Protein AF-A0A955ZCW0-F1 (afdb_monomer_lite)

pLDDT: mean 89.1, std 9.8, range [37.09, 98.44]

Secondary structure (DSSP, 8-state):
--HHHHHHHH-EEEETTEEEETTT--EEEEE--EEEEES--HHHHHHHHHHTT--TT-HHHHHHHHHHHHHT-S-EEEEE--EEEESSSPBHHHHHHTT---B----TTTTTSSB-BSB-HHHHHHHHHTTT-BPPPHHHHHHHHTTTTT-SBTTGGGHHHHHHHHHH--S--S-GGGB-TT--B-TTS-EE-SSPP-SS-TT--SSS----SS-S----EE--GGGGPSPSSGGGGGGGBTT-EE-TTSGGG-BEE--EEE-TT-----PPPPPPPP--HHHHHHHHHHHHHHHHHHHHHHHHHHHHHHHHHHHHSTT-EEEEEEEEE-TTSEEEEE-SSSEEEEEPPTTPPP--TT-EEEEEE-S-SSS-EEEEEE-----

Foldseek 3Di:
DDVVVVCVVQVWDDDPQWTANPVQRFIWGKDAWAKDWWFADLVRLLVLCVQLVHAPVPVVLVVVSLQQRQQRDDTDMATEHMWIWTLEFRFQLLLVVLVADFDDPDDPVCHRQFFRWFGALVSLQSSQVSSPWGFFALVRQLCQQCVNVVAFFRQGPLNVVLLVCCLVPRHPDQDNSNHDPRSRHDQQQKEFHQEADDSHCDVPDRHRDHHDDDDDGHFKIAHHLNVCPPPPGSSSSVSRTSNGIDGHPPDPNTTTGMTMGDPVVRDDDYDTDDTDGDDRPCVSCVVVNVVSVVVVVVVVVVVVVVVVLLVVCQVPQAFDKFKWFFADADPVRWTWTDTPRAIEIEHDDPPDDHDDGGWIFIWRFHAGGRHGHIYTPDGPPDD

Radius of gyration: 29.59 Å; chains: 1; bounding box: 68×52×85 Å

Sequence (383 aa):
MNFDDIARRTGLVRNGLRFIHEGTQQQFVLAPAGAFVMGMSAAEVKQALREVRYDPDVPFWRDAHARWYAAAQPLHVVTIQPFLVGRSPLLGAAAERAGVDWSTHETAEHRGKTAAAAMSAEAAMVALAHYGWTLPSEAQWEYVARAGGSETWAGGAGFRDAIETQIFDPRFTESPTQSNGWGVWGLGLGEWITDAWHHDYHGAPDDGSTWREKPGPPTTYRGGGVLHAPWQSSDEAMSCHAARRGGPGAWRGMFVARPIVMLPWLEIEIARPDVPLSVPFDEAVAALESELRAERTRKQQANEATHARMARLRTELPGSIQEGIVRSVGRDGTYIVRLPEVNGILRLAAGAAPLEPGDEVTVRITGTGGVPEVELVSRPEGE

Structure (mmCIF, N/CA/C/O backbone):
data_AF-A0A955ZCW0-F1
#
_entry.id   AF-A0A955ZCW0-F1
#
loop_
_atom_site.group_PDB
_atom_site.id
_atom_site.type_symbol
_atom_site.label_atom_id
_atom_site.label_alt_id
_atom_site.label_comp_id
_atom_site.label_asym_id
_atom_site.label_entity_id
_atom_site.label_seq_id
_atom_site.pdbx_PDB_ins_code
_atom_site.Cartn_x
_atom_site.Cartn_y
_atom_site.Cartn_z
_atom_site.occupancy
_atom_site.B_iso_or_equiv
_atom_site.auth_seq_id
_atom_site.auth_comp_id
_atom_site.auth_asym_id
_atom_site.auth_atom_id
_atom_site.pdbx_PDB_model_num
ATOM 1 N N . MET A 1 1 ? -31.216 9.145 11.684 1.00 55.78 1 MET A N 1
ATOM 2 C CA . MET A 1 1 ? -30.171 9.272 12.724 1.00 55.78 1 MET A CA 1
ATOM 3 C C . MET A 1 1 ? -29.886 10.747 12.940 1.00 55.78 1 MET A C 1
ATOM 5 O O . MET A 1 1 ? -29.734 11.437 11.940 1.00 55.78 1 MET A O 1
ATOM 9 N N . ASN A 1 2 ? -29.846 11.236 14.182 1.00 66.50 2 ASN A N 1
ATOM 10 C CA . ASN A 1 2 ? -29.433 12.615 14.455 1.00 66.50 2 ASN A CA 1
ATOM 11 C C . ASN A 1 2 ? -28.003 12.624 15.025 1.00 66.50 2 ASN A C 1
ATOM 13 O O . ASN A 1 2 ? -27.665 11.816 15.886 1.00 66.50 2 ASN A O 1
ATOM 17 N N . PHE A 1 3 ? -27.162 13.517 14.514 1.00 66.62 3 PHE A N 1
ATOM 18 C CA . PHE A 1 3 ? -25.744 13.666 14.859 1.00 66.62 3 PHE A CA 1
ATOM 19 C C . PHE A 1 3 ? -25.508 13.926 16.346 1.00 66.62 3 PHE A C 1
ATOM 21 O O . PHE A 1 3 ? -24.472 13.530 16.881 1.00 66.62 3 PHE A O 1
ATOM 28 N N . ASP A 1 4 ? -26.501 14.513 17.009 1.00 70.81 4 ASP A N 1
ATOM 29 C CA . ASP A 1 4 ? -26.490 14.788 18.442 1.00 70.81 4 ASP A CA 1
ATOM 30 C C . ASP A 1 4 ? -26.280 13.520 19.287 1.00 70.81 4 ASP A C 1
ATOM 32 O O . ASP A 1 4 ? -25.681 13.594 20.360 1.00 70.81 4 ASP A O 1
ATOM 36 N N . ASP A 1 5 ? -26.711 12.347 18.807 1.00 72.88 5 ASP A N 1
ATOM 37 C CA . ASP A 1 5 ? -26.512 11.078 19.520 1.00 72.88 5 ASP A CA 1
ATOM 38 C C . ASP A 1 5 ? -25.070 10.568 19.424 1.00 72.88 5 ASP A C 1
ATOM 40 O O . ASP A 1 5 ? -24.534 10.067 20.414 1.00 72.88 5 ASP A O 1
ATOM 44 N N . ILE A 1 6 ? -24.416 10.724 18.265 1.00 76.06 6 ILE A N 1
ATOM 45 C CA . ILE A 1 6 ? -22.995 10.373 18.104 1.00 76.06 6 ILE A CA 1
ATOM 46 C C . ILE A 1 6 ? -22.154 11.301 18.978 1.00 76.06 6 ILE A C 1
ATOM 48 O O . ILE A 1 6 ? -21.328 10.823 19.756 1.00 76.06 6 ILE A O 1
ATOM 52 N N . ALA A 1 7 ? -22.402 12.611 18.904 1.00 77.06 7 ALA A N 1
ATOM 53 C CA . ALA A 1 7 ? -21.651 13.598 19.670 1.00 77.06 7 ALA A CA 1
ATOM 54 C C . ALA A 1 7 ? -21.761 13.357 21.179 1.00 77.06 7 ALA A C 1
ATOM 56 O O . ALA A 1 7 ? -20.747 13.284 21.872 1.00 77.06 7 ALA A O 1
ATOM 57 N N . ARG A 1 8 ? -22.978 13.123 21.684 1.00 76.06 8 ARG A N 1
ATOM 58 C CA . ARG A 1 8 ? -23.218 12.859 23.109 1.00 76.06 8 ARG A CA 1
ATOM 59 C C . ARG A 1 8 ? -22.523 11.596 23.617 1.00 76.06 8 ARG A C 1
ATOM 61 O O . ARG A 1 8 ? -22.092 11.568 24.764 1.00 76.06 8 ARG A O 1
ATOM 68 N N . ARG A 1 9 ? -22.447 10.544 22.796 1.00 76.88 9 ARG A N 1
ATOM 69 C CA . ARG A 1 9 ? -21.893 9.238 23.196 1.00 76.88 9 ARG A CA 1
ATOM 70 C C . ARG A 1 9 ? -20.378 9.138 23.049 1.00 76.88 9 ARG A C 1
ATOM 72 O O . ARG A 1 9 ? -19.776 8.306 23.713 1.00 76.88 9 ARG A O 1
ATOM 79 N N . THR A 1 10 ? -19.782 9.943 22.174 1.00 78.31 10 THR A N 1
ATOM 80 C CA . THR A 1 10 ? -18.365 9.806 21.787 1.00 78.31 10 THR A CA 1
ATOM 81 C C . THR A 1 10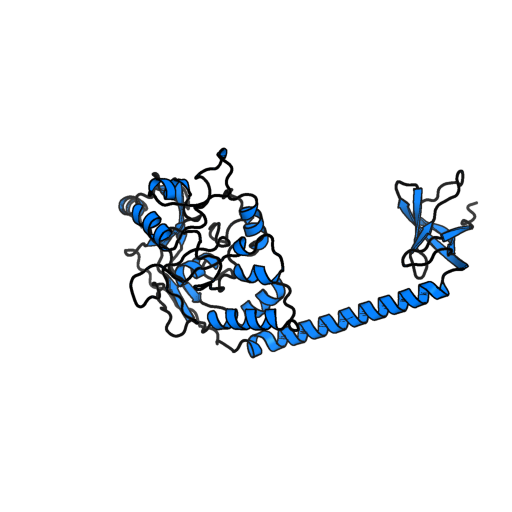 ? -17.514 11.030 22.118 1.00 78.31 10 THR A C 1
ATOM 83 O O . THR A 1 10 ? -16.292 10.950 22.046 1.00 78.31 10 THR A O 1
ATOM 86 N N . GLY A 1 11 ? -18.133 12.171 22.442 1.00 79.56 11 GLY A N 1
ATOM 87 C CA . GLY A 1 11 ? -17.427 13.448 22.584 1.00 79.56 11 GLY A CA 1
ATOM 88 C C . GLY A 1 11 ? -16.906 14.016 21.257 1.00 79.56 11 GLY A C 1
ATOM 89 O O . GLY A 1 11 ? -16.068 14.916 21.261 1.00 79.56 11 GLY A O 1
ATOM 90 N N . LEU A 1 12 ? -17.359 13.485 20.115 1.00 84.62 12 LEU A N 1
ATOM 91 C CA . LEU A 1 12 ? -16.955 13.940 18.786 1.00 84.62 12 LEU A CA 1
ATOM 92 C C . LEU A 1 12 ? -17.920 14.987 18.231 1.00 84.62 12 LEU A C 1
ATOM 94 O O . LEU A 1 12 ? -19.125 14.757 18.145 1.00 84.62 12 LEU A O 1
ATOM 98 N N . VAL A 1 13 ? -17.386 16.103 17.747 1.00 83.88 13 VAL A N 1
ATOM 99 C CA . VAL A 1 13 ? -18.179 17.161 17.113 1.00 83.88 13 VAL A CA 1
ATOM 100 C C . VAL A 1 13 ? -18.135 17.008 15.599 1.00 83.88 13 VAL A C 1
ATOM 102 O O . VAL A 1 13 ? -17.070 16.824 15.005 1.00 83.88 13 VAL A O 1
ATOM 105 N N . ARG A 1 14 ? -19.298 17.079 14.946 1.00 83.31 14 ARG A N 1
ATOM 106 C CA . ARG A 1 14 ? -19.375 17.013 13.484 1.00 83.31 14 ARG A CA 1
ATOM 107 C C . ARG A 1 14 ? -18.907 18.327 12.861 1.00 83.31 14 ARG A C 1
ATOM 109 O O . ARG A 1 14 ? -19.418 19.391 13.191 1.00 83.31 14 ARG A O 1
ATOM 116 N N . ASN A 1 15 ? -18.022 18.229 11.876 1.00 79.62 15 ASN A N 1
ATOM 117 C CA . ASN A 1 15 ? -17.616 19.325 11.008 1.00 79.62 15 ASN A CA 1
ATOM 118 C C . ASN A 1 15 ? -17.693 18.868 9.540 1.00 79.62 15 ASN A C 1
ATOM 120 O O . ASN A 1 15 ? -16.806 18.176 9.034 1.00 79.62 15 ASN A O 1
ATOM 124 N N . GLY A 1 16 ? -18.802 19.186 8.866 1.00 83.62 16 GLY A N 1
ATOM 125 C CA . GLY A 1 16 ? -19.083 18.706 7.510 1.00 83.62 16 GLY A CA 1
ATOM 126 C C . GLY A 1 16 ? -19.208 17.176 7.441 1.00 83.62 16 GLY A C 1
ATOM 127 O O . GLY A 1 16 ? -20.079 16.581 8.080 1.00 83.62 16 GLY A O 1
ATOM 128 N N . LEU A 1 17 ? -18.343 16.532 6.654 1.00 82.25 17 LEU A N 1
ATOM 129 C CA . LEU A 1 17 ? -18.263 15.065 6.531 1.00 82.25 17 LEU A CA 1
ATOM 130 C C . LEU A 1 17 ? -17.349 14.409 7.582 1.00 82.25 17 LEU A C 1
ATOM 132 O O . LEU A 1 17 ? -17.144 13.199 7.547 1.00 82.25 17 LEU A O 1
ATOM 136 N N . ARG A 1 18 ? -16.785 15.199 8.500 1.00 88.12 18 ARG A N 1
ATOM 137 C CA . ARG A 1 18 ? -15.789 14.753 9.479 1.00 88.12 18 ARG A CA 1
ATOM 138 C C . ARG A 1 18 ? -16.346 14.828 10.896 1.00 88.12 18 ARG A C 1
ATOM 140 O O . ARG A 1 18 ? -17.261 15.602 11.179 1.00 88.12 18 ARG A O 1
ATOM 147 N N . PHE A 1 19 ? -15.736 14.062 11.789 1.00 91.69 19 PHE A N 1
ATOM 148 C CA . PHE A 1 19 ? -15.945 14.116 13.232 1.00 91.69 19 PHE A CA 1
ATOM 149 C C . PHE A 1 19 ? -14.620 14.485 13.901 1.00 91.69 19 PHE A C 1
ATOM 151 O O . PHE A 1 19 ? -13.583 13.938 13.537 1.00 91.69 19 PHE A O 1
ATOM 158 N N . ILE A 1 20 ? -14.625 15.430 14.836 1.00 92.81 20 ILE A N 1
ATOM 159 C CA . ILE A 1 20 ? -13.411 15.959 15.467 1.00 92.81 20 ILE A CA 1
ATOM 160 C C . ILE A 1 20 ? -13.509 15.754 16.973 1.00 92.81 20 ILE A C 1
ATOM 162 O O . ILE A 1 20 ? -14.494 16.154 17.592 1.00 92.81 20 ILE A O 1
ATOM 166 N N . HIS A 1 21 ? -12.483 15.148 17.566 1.00 92.00 21 HIS A N 1
ATOM 167 C CA . HIS A 1 21 ? -12.366 15.051 19.016 1.00 92.00 21 HIS A CA 1
ATOM 168 C C . HIS A 1 21 ? -11.739 16.326 19.583 1.00 92.00 21 HIS A C 1
ATOM 170 O O . HIS A 1 21 ? -10.537 16.543 19.416 1.00 92.00 21 HIS A O 1
ATOM 176 N N . GLU A 1 22 ? -12.523 17.154 20.274 1.00 88.12 22 GLU A N 1
ATOM 177 C CA . GLU A 1 22 ? -12.105 18.495 20.716 1.00 88.12 22 GLU A CA 1
ATOM 178 C C . GLU A 1 22 ? -10.822 18.483 21.561 1.00 88.12 22 GLU A C 1
ATOM 180 O O . GLU A 1 22 ? -9.919 19.287 21.329 1.00 88.12 22 GLU A O 1
ATOM 185 N N . GLY A 1 23 ? -10.682 17.516 22.474 1.00 87.50 23 GLY A N 1
ATOM 186 C CA . GLY A 1 23 ? -9.522 17.433 23.369 1.00 87.50 23 GLY A CA 1
ATOM 187 C C . GLY A 1 23 ? -8.206 17.062 22.677 1.00 87.50 23 GLY A C 1
ATOM 188 O O . GLY A 1 23 ? -7.130 17.326 23.211 1.00 87.50 23 GLY A O 1
ATOM 189 N N . THR A 1 24 ? -8.264 16.453 21.489 1.00 89.38 24 THR A N 1
ATOM 190 C CA . THR A 1 24 ? -7.058 15.967 20.786 1.00 89.38 24 THR A CA 1
ATOM 191 C C . THR A 1 24 ? -6.867 16.522 19.386 1.00 89.38 24 THR A C 1
ATOM 193 O O . THR A 1 24 ? -5.785 16.368 18.832 1.00 89.38 24 THR A O 1
ATOM 196 N N . GLN A 1 25 ? -7.912 17.119 18.813 1.00 90.38 25 GLN A N 1
ATOM 197 C CA . GLN A 1 25 ? -8.021 17.483 17.401 1.00 90.38 25 GLN A CA 1
ATOM 198 C C . GLN A 1 25 ? -7.924 16.295 16.423 1.00 90.38 25 GLN A C 1
ATOM 200 O O . GLN A 1 25 ? -7.877 16.499 15.210 1.00 90.38 25 GLN A O 1
ATOM 205 N N . GLN A 1 26 ? -7.955 15.051 16.921 1.00 92.38 26 GLN A N 1
ATOM 206 C CA . GLN A 1 26 ? -8.042 13.853 16.092 1.00 92.38 26 GLN A CA 1
ATOM 207 C C . GLN A 1 26 ? -9.317 13.904 15.246 1.00 92.38 26 GLN A C 1
ATOM 209 O O . GLN A 1 26 ? -10.422 14.079 15.768 1.00 92.38 26 GLN A O 1
ATOM 214 N N . GLN A 1 27 ? -9.152 13.747 13.934 1.00 93.56 27 GLN A N 1
ATOM 215 C CA . GLN A 1 27 ? -10.258 13.705 12.982 1.00 93.56 27 GLN A CA 1
ATOM 216 C C . GLN A 1 27 ? -10.629 12.259 12.672 1.00 93.56 27 GLN A C 1
ATOM 218 O O . GLN A 1 27 ? -9.753 11.399 12.563 1.00 93.56 27 GLN A O 1
ATOM 223 N N . PHE A 1 28 ? -11.918 12.030 12.460 1.00 95.25 28 PHE A N 1
ATOM 224 C CA . PHE A 1 28 ? -12.509 10.760 12.076 1.00 95.25 28 PHE A CA 1
ATOM 2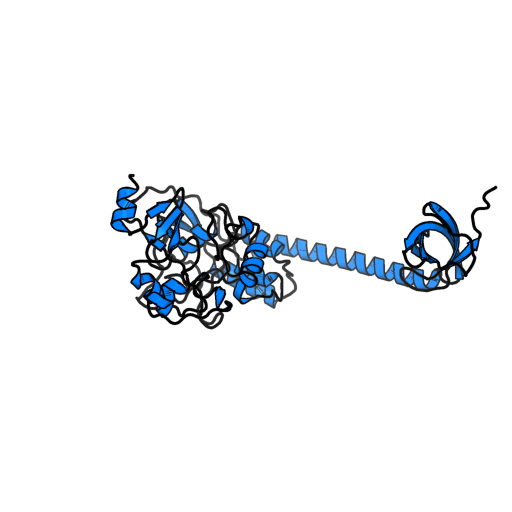25 C C . PHE A 1 28 ? -13.436 10.946 10.875 1.00 95.25 28 PHE A C 1
ATOM 227 O O . PHE A 1 28 ? -14.043 12.007 10.688 1.00 95.25 28 PHE A O 1
ATOM 234 N N . VAL A 1 29 ? -13.569 9.888 10.085 1.00 94.50 29 VAL A N 1
ATOM 235 C CA . VAL A 1 29 ? -14.550 9.756 9.006 1.00 94.50 29 VAL A CA 1
ATOM 236 C C . VAL A 1 29 ? -15.419 8.527 9.265 1.00 94.50 29 VAL A C 1
ATOM 238 O O . VAL A 1 29 ? -15.019 7.619 9.993 1.00 94.50 29 VAL A O 1
ATOM 241 N N . LEU A 1 30 ? -16.626 8.509 8.704 1.00 93.75 30 LEU A N 1
ATOM 242 C CA . LEU A 1 30 ? -17.510 7.350 8.793 1.00 93.75 30 LEU A CA 1
ATOM 243 C C . LEU A 1 30 ? -17.043 6.274 7.807 1.00 93.75 30 LEU A C 1
ATOM 245 O O . LEU A 1 30 ? -17.055 6.514 6.602 1.00 93.75 30 LEU A O 1
ATOM 249 N N . ALA A 1 31 ? -16.695 5.093 8.314 1.00 95.69 31 ALA A N 1
ATOM 250 C CA . ALA A 1 31 ? -16.640 3.875 7.519 1.00 95.69 31 ALA A CA 1
ATOM 251 C C . ALA A 1 31 ? -18.070 3.298 7.453 1.00 95.69 31 ALA A C 1
ATOM 253 O O . ALA A 1 31 ? -18.627 2.936 8.497 1.00 95.69 31 ALA A O 1
ATOM 254 N N . PRO A 1 32 ? -18.715 3.280 6.273 1.00 94.25 32 PRO A N 1
ATOM 255 C CA . PRO A 1 32 ? -20.092 2.818 6.143 1.00 94.25 32 PRO A CA 1
ATOM 256 C C . PRO A 1 32 ? -20.192 1.305 6.337 1.00 94.25 32 PRO A C 1
ATOM 258 O O . PRO A 1 32 ? -19.232 0.576 6.089 1.00 94.25 32 PRO A O 1
ATOM 261 N N . ALA A 1 33 ? -21.378 0.832 6.717 1.00 95.31 33 ALA A N 1
ATOM 262 C CA . ALA A 1 33 ? -21.661 -0.596 6.736 1.00 95.31 33 ALA A CA 1
ATOM 263 C C . ALA A 1 33 ? -21.534 -1.195 5.329 1.00 95.31 33 ALA A C 1
ATOM 265 O O . ALA A 1 33 ? -21.935 -0.558 4.352 1.00 95.31 33 ALA A O 1
ATOM 266 N N . GLY A 1 34 ? -21.012 -2.411 5.223 1.00 96.25 34 GLY A N 1
ATOM 267 C CA . GLY A 1 34 ? -20.856 -3.079 3.935 1.00 96.25 34 GLY A CA 1
ATOM 268 C C . GLY A 1 34 ? -20.227 -4.456 4.057 1.00 96.25 34 GLY A C 1
ATOM 269 O O . GLY A 1 34 ? -19.834 -4.878 5.141 1.00 96.25 34 GLY A O 1
ATOM 270 N N . ALA A 1 35 ? -20.148 -5.167 2.938 1.00 96.75 35 ALA A N 1
ATOM 271 C CA . ALA A 1 35 ? -19.436 -6.431 2.844 1.00 96.75 35 ALA A CA 1
ATOM 272 C C . ALA A 1 35 ? -18.401 -6.366 1.729 1.00 96.75 35 ALA A C 1
ATOM 274 O O . ALA A 1 35 ? -18.630 -5.739 0.695 1.00 96.75 35 ALA A O 1
ATOM 275 N N . PHE A 1 36 ? -17.277 -7.038 1.936 1.00 96.88 36 PHE A N 1
ATOM 276 C CA . PHE A 1 36 ? -16.213 -7.132 0.945 1.00 96.88 36 PHE A CA 1
ATOM 277 C C . PHE A 1 36 ? -15.568 -8.516 0.988 1.00 96.88 36 PHE A C 1
ATOM 279 O O . PHE A 1 36 ? -15.695 -9.244 1.974 1.00 96.88 36 PHE A O 1
ATOM 286 N N . VAL A 1 37 ? -14.886 -8.877 -0.097 1.00 97.06 37 VAL A N 1
ATOM 287 C CA . VAL A 1 37 ? -14.062 -10.086 -0.144 1.00 97.06 37 VAL A CA 1
ATOM 288 C C . VAL A 1 37 ? -12.694 -9.743 0.440 1.00 97.06 37 VAL A C 1
ATOM 290 O O . VAL A 1 37 ? -11.959 -8.943 -0.139 1.00 97.06 37 VAL A O 1
ATOM 293 N N . MET A 1 38 ? -12.376 -10.333 1.586 1.00 97.62 38 MET A N 1
ATOM 294 C CA . MET A 1 38 ? -11.100 -10.175 2.272 1.00 97.62 38 MET A CA 1
ATOM 295 C C . MET A 1 38 ? -10.077 -11.185 1.751 1.00 97.62 38 MET A C 1
ATOM 297 O O . MET A 1 38 ? -10.412 -12.342 1.481 1.00 97.62 38 MET A O 1
ATOM 301 N N . GLY A 1 39 ? -8.827 -10.738 1.620 1.00 97.12 39 GLY A N 1
ATOM 302 C CA . GLY A 1 39 ? -7.722 -11.527 1.077 1.00 97.12 39 GLY A CA 1
ATOM 303 C C . GLY A 1 39 ? -7.284 -11.061 -0.309 1.00 97.12 39 GLY A C 1
ATOM 304 O O . GLY A 1 39 ? -7.589 -9.943 -0.721 1.00 97.12 39 GLY A O 1
ATOM 305 N N . MET A 1 40 ? -6.508 -11.890 -1.014 1.00 96.88 40 MET A N 1
ATOM 306 C CA . MET A 1 40 ? -5.914 -11.525 -2.309 1.00 96.88 40 MET A CA 1
ATOM 307 C C . MET A 1 40 ? -6.361 -12.469 -3.423 1.00 96.88 40 MET A C 1
ATOM 309 O O . MET A 1 40 ? -6.066 -13.660 -3.393 1.00 96.88 40 MET A O 1
ATOM 313 N N . SER A 1 41 ? -7.060 -11.952 -4.429 1.00 95.88 41 SER A N 1
ATOM 314 C CA . SER A 1 41 ? -7.516 -12.782 -5.550 1.00 95.88 41 SER A CA 1
ATOM 315 C C . SER A 1 41 ? -6.417 -13.053 -6.581 1.00 95.88 41 SER A C 1
ATOM 317 O O . SER A 1 41 ? -5.424 -12.327 -6.676 1.00 95.88 41 SER A O 1
ATOM 319 N N . ALA A 1 42 ? -6.625 -14.062 -7.436 1.00 96.38 42 ALA A N 1
ATOM 320 C CA . ALA A 1 42 ? -5.730 -14.340 -8.562 1.00 96.38 42 ALA A CA 1
ATOM 321 C C . ALA A 1 42 ? -5.615 -13.150 -9.537 1.00 96.38 42 ALA A C 1
ATOM 323 O O . ALA A 1 42 ? -4.567 -12.925 -10.144 1.00 96.38 42 ALA A O 1
ATOM 324 N N . ALA A 1 43 ? -6.688 -12.370 -9.705 1.00 95.12 43 ALA A N 1
ATOM 325 C CA . ALA A 1 43 ? -6.658 -11.161 -10.523 1.00 95.12 43 ALA A CA 1
ATOM 326 C C . ALA A 1 43 ? -5.795 -10.069 -9.872 1.00 95.12 43 ALA A C 1
ATOM 328 O O . ALA A 1 43 ? -4.928 -9.498 -10.537 1.00 95.12 43 ALA A O 1
ATOM 329 N N . GLU A 1 44 ? -5.983 -9.841 -8.571 1.00 95.62 44 GLU A N 1
ATOM 330 C CA . GLU A 1 44 ? -5.236 -8.840 -7.806 1.00 95.62 44 GLU A CA 1
ATOM 331 C C . GLU A 1 44 ? -3.749 -9.172 -7.714 1.00 95.62 44 GLU A C 1
ATOM 333 O O . GLU A 1 44 ? -2.927 -8.293 -7.953 1.00 95.62 44 GLU A O 1
ATOM 338 N N . VAL A 1 45 ? -3.366 -10.428 -7.447 1.00 96.88 45 VAL A N 1
ATOM 339 C CA . VAL A 1 45 ? -1.940 -10.791 -7.373 1.00 96.88 45 VAL A CA 1
ATOM 340 C C . VAL A 1 45 ? -1.238 -10.575 -8.710 1.00 96.88 45 VAL A C 1
ATOM 342 O O . VAL A 1 45 ? -0.144 -10.021 -8.740 1.00 96.88 45 VAL A O 1
ATOM 345 N N . LYS A 1 46 ? -1.886 -10.891 -9.839 1.00 96.69 46 LYS A N 1
ATOM 346 C CA . LYS A 1 46 ? -1.324 -10.598 -11.165 1.00 96.69 46 LYS A CA 1
ATOM 347 C C . LYS A 1 46 ? -1.150 -9.098 -11.399 1.00 96.69 46 LYS A C 1
ATOM 349 O O . LYS A 1 46 ? -0.126 -8.684 -11.942 1.00 96.69 46 LYS A O 1
ATOM 354 N N . GLN A 1 47 ? -2.135 -8.287 -11.014 1.00 95.56 47 GLN A N 1
ATOM 355 C CA . GLN A 1 47 ? -2.039 -6.831 -11.118 1.00 95.56 47 GLN A CA 1
ATOM 356 C C . GLN A 1 47 ? -0.901 -6.297 -10.242 1.00 95.56 47 GLN A C 1
ATOM 358 O O . GLN A 1 47 ? -0.076 -5.516 -10.715 1.00 95.56 47 GLN A O 1
ATOM 363 N N . ALA A 1 48 ? -0.824 -6.759 -8.995 1.00 95.38 48 ALA A N 1
ATOM 364 C CA . ALA A 1 48 ? 0.168 -6.310 -8.038 1.00 95.38 48 ALA A CA 1
ATOM 365 C C . ALA A 1 48 ? 1.592 -6.683 -8.466 1.00 95.38 48 ALA A C 1
ATOM 367 O O . ALA A 1 48 ? 2.479 -5.838 -8.411 1.00 95.38 48 ALA A O 1
ATOM 368 N N . LEU A 1 49 ? 1.809 -7.901 -8.975 1.00 96.06 49 LEU A N 1
ATOM 369 C CA . LEU A 1 49 ? 3.113 -8.338 -9.488 1.00 96.06 49 LEU A CA 1
ATOM 370 C C . LEU A 1 49 ? 3.591 -7.496 -10.682 1.00 96.06 49 LEU A C 1
ATOM 372 O O . LEU A 1 49 ? 4.775 -7.164 -10.761 1.00 96.06 49 LEU A O 1
ATOM 376 N N . ARG A 1 50 ? 2.685 -7.084 -11.580 1.00 94.62 50 ARG A N 1
ATOM 377 C CA . ARG A 1 50 ? 3.033 -6.141 -12.658 1.00 94.62 50 ARG A CA 1
ATOM 378 C C . ARG A 1 50 ? 3.425 -4.771 -12.107 1.00 94.62 50 ARG A C 1
ATOM 380 O O . ARG A 1 50 ? 4.456 -4.233 -12.505 1.00 94.62 50 ARG A O 1
ATOM 387 N N . GLU A 1 51 ? 2.639 -4.238 -11.173 1.00 92.81 51 GLU A N 1
ATOM 388 C CA . GLU A 1 51 ? 2.877 -2.926 -10.553 1.00 92.81 51 GLU A CA 1
ATOM 389 C C . GLU A 1 51 ? 4.233 -2.853 -9.831 1.00 92.81 51 GLU A C 1
ATOM 391 O O . GLU A 1 51 ? 4.910 -1.823 -9.836 1.00 92.81 51 GLU A O 1
ATOM 396 N N . VAL A 1 52 ? 4.677 -3.966 -9.246 1.00 91.81 52 VAL A N 1
ATOM 397 C CA . VAL A 1 52 ? 5.967 -4.044 -8.551 1.00 91.81 52 VAL A CA 1
ATOM 398 C C . VAL A 1 52 ? 7.125 -4.529 -9.423 1.00 91.81 52 VAL A C 1
ATOM 400 O O . VAL A 1 52 ? 8.216 -4.760 -8.906 1.00 91.81 52 VAL A O 1
ATOM 403 N N . ARG A 1 53 ? 6.928 -4.645 -10.745 1.00 91.75 53 ARG A N 1
ATOM 404 C CA . ARG A 1 53 ? 7.946 -5.099 -11.716 1.00 91.75 53 ARG A CA 1
ATOM 405 C C . ARG A 1 53 ? 8.605 -6.421 -11.310 1.00 91.75 53 ARG A C 1
ATOM 407 O O . ARG A 1 53 ? 9.823 -6.565 -11.371 1.00 91.75 53 ARG A O 1
ATOM 414 N N . TYR A 1 54 ? 7.777 -7.363 -10.879 1.00 93.75 54 TYR A N 1
ATOM 415 C CA . TYR A 1 54 ? 8.182 -8.705 -10.487 1.00 93.75 54 TYR A CA 1
ATOM 416 C C . TYR A 1 54 ? 9.017 -9.416 -11.571 1.00 93.75 54 TYR A C 1
ATOM 418 O O . TYR A 1 54 ? 8.644 -9.408 -12.746 1.00 93.75 54 TYR A O 1
ATOM 426 N N . ASP A 1 55 ? 10.111 -10.070 -11.162 1.00 91.69 55 ASP A N 1
ATOM 427 C CA . ASP A 1 55 ? 10.894 -10.991 -11.999 1.00 91.69 55 ASP A CA 1
ATOM 428 C C . ASP A 1 55 ? 10.673 -12.443 -11.522 1.00 91.69 55 ASP A C 1
ATOM 430 O O . ASP A 1 55 ? 11.106 -12.794 -10.417 1.00 91.69 55 ASP A O 1
ATOM 434 N N . PRO A 1 56 ? 10.022 -13.303 -12.331 1.00 91.88 56 PRO A N 1
ATOM 435 C CA . PRO A 1 56 ? 9.734 -14.683 -11.955 1.00 91.88 56 PRO A CA 1
ATOM 436 C C . PRO A 1 56 ? 10.955 -15.604 -11.927 1.00 91.88 56 PRO A C 1
ATOM 438 O O . PRO A 1 56 ? 10.850 -16.728 -11.433 1.00 91.88 56 PRO A O 1
ATOM 441 N N . ASP A 1 57 ? 12.101 -15.154 -12.435 1.00 92.19 57 ASP A N 1
ATOM 442 C CA . ASP A 1 57 ? 13.341 -15.929 -12.435 1.00 92.19 57 ASP A CA 1
ATOM 443 C C . ASP A 1 57 ? 14.234 -15.600 -11.225 1.00 92.19 57 ASP A C 1
ATOM 445 O O . ASP A 1 57 ? 15.328 -16.150 -11.105 1.00 92.19 57 ASP A O 1
ATOM 449 N N . VAL A 1 58 ? 13.779 -14.728 -10.313 1.00 92.06 58 VAL A N 1
ATOM 450 C CA . VAL A 1 58 ? 14.432 -14.445 -9.024 1.00 92.06 58 VAL A CA 1
ATOM 451 C C . VAL A 1 58 ? 13.738 -15.268 -7.926 1.00 92.06 58 VAL A C 1
ATOM 453 O O . VAL A 1 58 ? 12.682 -14.856 -7.433 1.00 92.06 58 VAL A O 1
ATOM 456 N N . PRO A 1 59 ? 14.304 -16.419 -7.490 1.00 92.25 59 PRO A N 1
ATOM 457 C CA . PRO A 1 59 ? 13.605 -17.352 -6.598 1.00 92.25 59 PRO A CA 1
ATOM 458 C C . PRO A 1 59 ? 13.196 -16.718 -5.269 1.00 92.25 59 PRO A C 1
ATOM 460 O O . PRO A 1 59 ? 12.086 -16.924 -4.793 1.00 92.25 59 PRO A O 1
ATOM 463 N N . PHE A 1 60 ? 14.061 -15.865 -4.713 1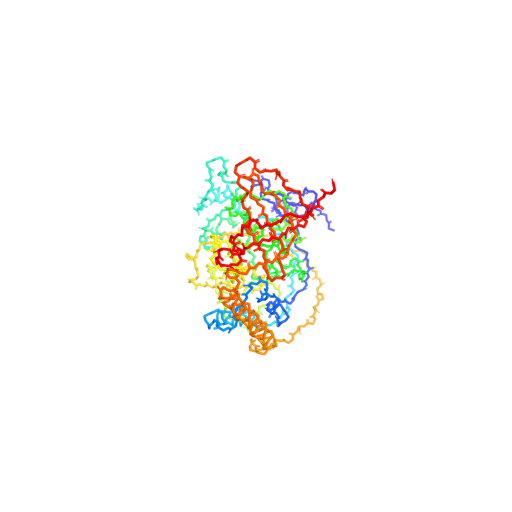.00 90.31 60 PHE A N 1
ATOM 464 C CA . PHE A 1 60 ? 13.792 -15.154 -3.466 1.00 90.31 60 PHE A CA 1
ATOM 465 C C . PHE A 1 60 ? 12.494 -14.328 -3.519 1.00 90.31 60 PHE A C 1
ATOM 467 O O . PHE A 1 60 ? 11.679 -14.408 -2.597 1.00 90.31 60 PHE A O 1
ATOM 474 N N . TRP A 1 61 ? 12.279 -13.570 -4.600 1.00 89.19 61 TRP A N 1
ATOM 475 C CA . TRP A 1 61 ? 11.071 -12.762 -4.784 1.00 89.19 61 TRP A CA 1
ATOM 476 C C . TRP A 1 61 ? 9.849 -13.632 -5.021 1.00 89.19 61 TRP A C 1
ATOM 478 O O . TRP A 1 61 ? 8.805 -13.417 -4.407 1.00 89.19 61 TRP A O 1
ATOM 488 N N . ARG A 1 62 ? 9.984 -14.651 -5.872 1.00 94.19 62 ARG A N 1
ATOM 489 C CA . ARG A 1 62 ? 8.898 -15.588 -6.151 1.00 94.19 62 ARG A CA 1
ATOM 490 C C . ARG A 1 62 ? 8.402 -16.274 -4.874 1.00 94.19 62 ARG A C 1
ATOM 492 O O . ARG A 1 62 ? 7.202 -16.257 -4.608 1.00 94.19 62 ARG A O 1
ATOM 499 N N . ASP A 1 63 ? 9.314 -16.787 -4.053 1.00 94.56 63 ASP A N 1
ATOM 500 C CA . ASP A 1 63 ? 8.976 -17.443 -2.789 1.00 94.56 63 ASP A CA 1
ATOM 501 C C . ASP A 1 63 ? 8.349 -16.465 -1.783 1.00 94.56 63 ASP A C 1
ATOM 503 O O . ASP A 1 63 ? 7.439 -16.833 -1.037 1.00 94.56 63 ASP A O 1
ATOM 507 N N . ALA A 1 64 ? 8.816 -15.212 -1.744 1.00 92.00 64 ALA A N 1
ATOM 508 C CA . ALA A 1 64 ? 8.230 -14.177 -0.894 1.00 92.00 64 ALA A CA 1
ATOM 509 C C . ALA A 1 64 ? 6.779 -13.866 -1.291 1.00 92.00 64 ALA A C 1
ATOM 511 O O . ALA A 1 64 ? 5.895 -13.911 -0.433 1.00 92.00 64 ALA A O 1
ATOM 512 N N . HIS A 1 65 ? 6.517 -13.637 -2.580 1.00 95.19 65 HIS A N 1
ATOM 513 C CA . HIS A 1 65 ? 5.169 -13.380 -3.085 1.00 95.19 65 HIS A CA 1
ATOM 514 C C . HIS A 1 65 ? 4.233 -14.576 -2.897 1.00 95.19 65 HIS A C 1
ATOM 516 O O . HIS A 1 65 ? 3.085 -14.376 -2.504 1.00 95.19 65 HIS A O 1
ATOM 522 N N . ALA A 1 66 ? 4.722 -15.806 -3.088 1.00 96.62 66 ALA A N 1
ATOM 523 C CA . ALA A 1 66 ? 3.947 -17.016 -2.828 1.00 96.62 66 ALA A CA 1
ATOM 524 C C . ALA A 1 66 ? 3.499 -17.103 -1.360 1.00 96.62 66 ALA A C 1
ATOM 526 O O . ALA A 1 66 ? 2.323 -17.345 -1.087 1.00 96.62 66 ALA A O 1
ATOM 527 N N . ARG A 1 67 ? 4.411 -16.841 -0.408 1.00 94.88 67 ARG A N 1
ATOM 528 C CA . ARG A 1 67 ? 4.084 -16.815 1.029 1.00 94.88 67 ARG A CA 1
ATOM 529 C C . ARG A 1 67 ? 3.083 -15.716 1.375 1.00 94.88 67 ARG A C 1
ATOM 531 O O . ARG A 1 67 ? 2.160 -15.965 2.142 1.00 94.88 67 ARG A O 1
ATOM 538 N N . TRP A 1 68 ? 3.255 -14.512 0.830 1.00 94.31 68 TRP A N 1
ATOM 539 C CA . TRP A 1 68 ? 2.332 -13.402 1.089 1.00 94.31 68 TRP A CA 1
ATOM 540 C C . TRP A 1 68 ? 0.943 -13.662 0.517 1.00 94.31 68 TRP A C 1
ATOM 542 O O . TRP A 1 68 ? -0.046 -13.408 1.198 1.00 94.31 68 TRP A O 1
ATOM 552 N N . TYR A 1 69 ? 0.872 -14.204 -0.699 1.00 97.19 69 TYR A N 1
ATOM 553 C CA . TYR A 1 69 ? -0.387 -14.592 -1.318 1.00 97.19 69 TYR A CA 1
ATOM 554 C C . TYR A 1 69 ? -1.092 -15.679 -0.503 1.00 97.19 69 TYR A C 1
ATOM 556 O O . TYR A 1 69 ? -2.274 -15.529 -0.208 1.00 97.19 69 TYR A O 1
ATOM 564 N N . ALA A 1 70 ? -0.364 -16.724 -0.084 1.00 97.19 70 ALA A N 1
ATOM 565 C CA . ALA A 1 70 ? -0.896 -17.804 0.747 1.00 97.19 70 ALA A CA 1
ATOM 566 C C . ALA A 1 70 ? -1.425 -17.297 2.097 1.00 97.19 70 ALA A C 1
ATOM 568 O O . ALA A 1 70 ? -2.502 -17.704 2.519 1.00 97.19 70 ALA A O 1
ATOM 569 N N . ALA A 1 71 ? -0.727 -16.350 2.732 1.00 96.31 71 ALA A N 1
ATOM 570 C CA . ALA A 1 71 ? -1.173 -15.762 3.994 1.00 96.31 71 ALA A CA 1
ATOM 571 C C . ALA A 1 71 ? -2.461 -14.932 3.881 1.00 96.31 71 ALA A C 1
ATOM 573 O O . ALA A 1 71 ? -3.080 -14.633 4.904 1.00 96.31 71 ALA A O 1
ATOM 574 N N . ALA A 1 72 ? -2.845 -14.557 2.658 1.00 97.25 72 ALA A N 1
ATOM 575 C CA . ALA A 1 72 ? -4.079 -13.855 2.330 1.00 97.25 72 ALA A CA 1
ATOM 576 C C . ALA A 1 72 ? -5.161 -14.784 1.732 1.00 97.25 72 ALA A C 1
ATOM 578 O O . ALA A 1 72 ? -6.104 -14.292 1.110 1.00 97.25 72 ALA A O 1
ATOM 579 N N . GLN A 1 73 ? -5.017 -16.107 1.886 1.00 97.81 73 GLN A N 1
ATOM 580 C CA . GLN A 1 73 ? -6.012 -17.124 1.516 1.00 97.81 73 GLN A CA 1
ATOM 581 C C . GLN A 1 73 ? -6.642 -17.771 2.758 1.00 97.81 73 GLN A C 1
ATOM 583 O O . GLN A 1 73 ? -6.028 -17.718 3.813 1.00 97.81 73 GLN A O 1
ATOM 588 N N . PRO A 1 74 ? -7.799 -18.447 2.644 1.00 97.62 74 PRO A N 1
ATOM 589 C CA . PRO A 1 74 ? -8.724 -18.351 1.523 1.00 97.62 74 PRO A CA 1
ATOM 590 C C . PRO A 1 74 ? -9.381 -16.967 1.459 1.00 97.62 74 PRO A C 1
ATOM 592 O O . PRO A 1 74 ? -9.495 -16.254 2.460 1.00 97.62 74 PRO A O 1
ATOM 595 N N . LEU A 1 75 ? -9.846 -16.610 0.265 1.00 97.56 75 LEU A N 1
ATOM 596 C CA . LEU A 1 75 ? -10.784 -15.510 0.103 1.00 97.56 75 LEU A CA 1
ATOM 597 C C . LEU A 1 75 ? -12.051 -15.831 0.892 1.00 97.56 75 LEU A C 1
ATOM 599 O O . LEU A 1 75 ? -12.554 -16.955 0.850 1.00 97.56 75 LEU A O 1
ATOM 603 N N . HIS A 1 76 ? -12.576 -14.841 1.598 1.00 97.19 76 HIS A N 1
ATOM 604 C CA . HIS A 1 76 ? -13.815 -14.977 2.353 1.00 97.19 76 HIS A CA 1
ATOM 605 C C . HIS A 1 76 ? -14.539 -13.633 2.412 1.00 97.19 76 HIS A C 1
ATOM 607 O O . HIS A 1 76 ? -13.920 -12.573 2.332 1.00 97.19 76 HIS A O 1
ATOM 613 N N . VAL A 1 77 ? -15.867 -13.661 2.506 1.00 97.12 77 VAL A N 1
ATOM 614 C CA . VAL A 1 77 ? -16.654 -12.434 2.669 1.00 97.12 77 VAL A CA 1
ATOM 615 C C . VAL A 1 77 ? -16.659 -12.030 4.128 1.00 97.12 77 VAL A C 1
ATOM 617 O O . VAL A 1 77 ? -17.051 -12.827 4.976 1.00 97.12 77 VAL A O 1
ATOM 620 N N . VAL A 1 78 ? -16.371 -10.762 4.400 1.00 97.81 78 VAL A N 1
ATOM 621 C CA . VAL A 1 78 ? -16.550 -10.174 5.727 1.00 97.81 78 VAL A CA 1
ATOM 622 C C . VAL A 1 78 ? -17.611 -9.086 5.676 1.00 97.81 78 VAL A C 1
ATOM 624 O O . VAL A 1 78 ? -17.577 -8.224 4.797 1.00 97.81 78 VAL A O 1
ATOM 627 N N . THR A 1 79 ? -18.556 -9.119 6.614 1.00 97.25 79 THR A N 1
ATOM 628 C CA . THR A 1 79 ? -19.510 -8.027 6.844 1.00 97.25 79 THR A CA 1
ATOM 629 C C . THR A 1 79 ? -18.962 -7.079 7.899 1.00 97.25 79 THR A C 1
ATOM 631 O O . THR A 1 79 ? -18.569 -7.516 8.973 1.00 97.25 79 THR A O 1
ATOM 634 N N . ILE A 1 80 ? -18.971 -5.782 7.619 1.00 97.44 80 ILE A N 1
ATOM 635 C CA . ILE A 1 80 ? -18.465 -4.736 8.502 1.00 97.44 80 ILE A CA 1
ATOM 636 C C . ILE A 1 80 ? -19.622 -3.822 8.891 1.00 97.44 80 ILE A C 1
ATOM 638 O O . ILE A 1 80 ? -20.208 -3.152 8.042 1.00 97.44 80 ILE A O 1
ATOM 642 N N . GLN A 1 81 ? -19.942 -3.787 10.185 1.00 96.00 81 GLN A N 1
ATOM 643 C CA . GLN A 1 81 ? -20.857 -2.797 10.758 1.00 96.00 81 GLN A CA 1
ATOM 644 C C . GLN A 1 81 ? -20.219 -1.397 10.740 1.00 96.00 81 GLN A C 1
ATOM 646 O O . GLN A 1 81 ? -18.992 -1.286 10.724 1.00 96.00 81 GLN A O 1
ATOM 651 N N . PRO A 1 82 ? -21.012 -0.311 10.732 1.00 94.69 82 PRO A N 1
ATOM 652 C CA . PRO A 1 82 ? -20.475 1.033 10.586 1.00 94.69 82 PRO A CA 1
ATOM 653 C C . PRO A 1 82 ? -19.693 1.464 11.830 1.00 94.69 82 PRO A C 1
ATOM 655 O O . PRO A 1 82 ? -20.070 1.189 12.972 1.00 94.69 82 PRO A O 1
ATOM 658 N N . PHE A 1 83 ? -18.613 2.204 11.610 1.00 95.88 83 PHE A N 1
ATOM 659 C CA . PHE A 1 83 ? -17.771 2.739 12.677 1.00 95.88 83 PHE A CA 1
ATOM 660 C C . PHE A 1 83 ? -17.115 4.045 12.238 1.00 95.88 83 PHE A C 1
ATOM 662 O O . PHE A 1 83 ? -17.075 4.383 11.054 1.00 95.88 83 PHE A O 1
ATOM 669 N N . LEU A 1 84 ? -16.607 4.811 13.196 1.00 96.62 84 LEU A N 1
ATOM 670 C CA . LEU A 1 84 ? -15.771 5.965 12.895 1.00 96.62 84 LEU A CA 1
ATOM 671 C C . LEU A 1 84 ? -14.314 5.525 12.883 1.00 96.62 84 LEU A C 1
ATOM 673 O O . LEU A 1 84 ? -13.845 4.909 13.838 1.00 96.62 84 LEU A O 1
ATOM 677 N N . VAL A 1 85 ? -13.594 5.872 11.823 1.00 97.62 85 VAL A N 1
ATOM 678 C CA . VAL A 1 85 ? -12.170 5.579 11.668 1.00 97.62 85 VAL A CA 1
ATOM 679 C C . VAL A 1 85 ? -11.372 6.869 11.669 1.00 97.62 85 VAL A C 1
ATOM 681 O O . VAL A 1 85 ? -11.752 7.849 11.025 1.00 97.62 85 VAL A O 1
ATOM 684 N N . GLY A 1 86 ? -10.267 6.883 12.410 1.00 96.44 86 GLY A N 1
ATOM 685 C CA . GLY A 1 86 ? -9.330 7.993 12.418 1.00 96.44 86 GLY A CA 1
ATOM 686 C C . GLY A 1 86 ? -8.875 8.296 10.998 1.00 96.44 86 GLY A C 1
ATOM 687 O O . GLY A 1 86 ? -8.416 7.407 10.281 1.00 96.44 86 GLY A O 1
ATOM 688 N N . ARG A 1 87 ? -8.996 9.557 10.584 1.00 93.00 87 ARG A N 1
ATOM 689 C CA . ARG A 1 87 ? -8.538 10.016 9.270 1.00 93.00 87 ARG A CA 1
ATOM 690 C C . ARG A 1 87 ? -7.021 9.880 9.141 1.00 93.00 87 ARG A C 1
ATOM 692 O O . ARG A 1 87 ? -6.523 9.563 8.073 1.00 93.00 87 ARG A O 1
ATOM 699 N N . SER A 1 88 ? -6.304 10.049 10.245 1.00 92.62 88 SER A N 1
ATOM 700 C CA . SER A 1 88 ? -4.888 9.729 10.413 1.00 92.62 88 SER A CA 1
ATOM 701 C C . SER A 1 88 ? -4.709 8.665 11.504 1.00 92.62 88 SER A C 1
ATOM 703 O O . SER A 1 88 ? -5.637 8.448 12.294 1.00 92.62 88 SER A O 1
ATOM 705 N N . PRO A 1 89 ? -3.512 8.067 11.628 1.00 94.31 89 PRO A N 1
ATOM 706 C CA . PRO A 1 89 ? -3.084 7.469 12.885 1.00 94.31 89 PRO A CA 1
ATOM 707 C C . PRO A 1 89 ? -3.132 8.479 14.043 1.00 94.31 89 PRO A C 1
ATOM 709 O O . PRO A 1 89 ? -3.229 9.694 13.827 1.00 94.31 89 PRO A O 1
ATOM 712 N N . LEU A 1 90 ? -3.049 7.955 15.266 1.00 94.38 90 LEU A N 1
ATOM 713 C CA . LEU A 1 90 ? -3.027 8.706 16.513 1.00 94.38 90 LEU A CA 1
ATOM 714 C C . LEU A 1 90 ? -1.938 9.774 16.461 1.00 94.38 90 LEU A C 1
ATOM 716 O O . LEU A 1 90 ? -0.785 9.473 16.163 1.00 94.38 90 LEU A O 1
ATOM 720 N N . LEU A 1 91 ? -2.298 11.014 16.771 1.00 92.00 91 LEU A N 1
ATOM 721 C CA . LEU A 1 91 ? -1.342 12.117 16.797 1.00 92.00 91 LEU A CA 1
ATOM 722 C C . LEU A 1 91 ? -0.415 12.042 18.018 1.00 92.00 91 LEU A C 1
ATOM 724 O O . LEU A 1 91 ? -0.855 11.720 19.125 1.00 92.00 91 LEU A O 1
ATOM 728 N N . GLY A 1 92 ? 0.848 12.436 17.845 1.00 89.56 92 GLY A N 1
ATOM 729 C CA . GLY A 1 92 ? 1.861 12.439 18.906 1.00 89.56 92 GLY A CA 1
ATOM 730 C C . GLY A 1 92 ? 1.449 13.215 20.162 1.00 89.56 92 GLY A C 1
ATOM 731 O O . GLY A 1 92 ? 1.640 12.737 21.277 1.00 89.56 92 GLY A O 1
ATOM 732 N N . ALA A 1 93 ? 0.773 14.361 20.013 1.00 88.81 93 ALA A N 1
ATOM 733 C CA . ALA A 1 93 ? 0.279 15.128 21.161 1.00 88.81 93 ALA A CA 1
ATOM 734 C C . ALA A 1 93 ? -0.794 14.375 21.972 1.00 88.81 93 ALA A C 1
ATOM 736 O O . ALA A 1 93 ? -0.952 14.615 23.168 1.00 88.81 93 ALA A O 1
ATOM 737 N N . ALA A 1 94 ? -1.561 13.485 21.333 1.00 92.44 94 ALA A N 1
ATOM 738 C CA . ALA A 1 94 ? -2.518 12.629 22.027 1.00 92.44 94 ALA A CA 1
ATOM 739 C C . ALA A 1 94 ? -1.811 11.471 22.745 1.00 92.44 94 ALA A C 1
ATOM 741 O O . ALA A 1 94 ? -2.142 11.188 23.892 1.00 92.44 94 ALA A O 1
ATOM 742 N N . ALA A 1 95 ? -0.790 10.868 22.131 1.00 92.75 95 ALA A N 1
ATOM 743 C CA . ALA A 1 95 ? 0.039 9.864 22.800 1.00 92.75 95 ALA A CA 1
ATOM 744 C C . ALA A 1 95 ? 0.759 10.434 24.042 1.00 92.75 95 ALA A C 1
ATOM 746 O O . ALA A 1 95 ? 0.712 9.828 25.110 1.00 92.75 95 ALA A O 1
ATOM 747 N N . GLU A 1 96 ? 1.331 11.641 23.939 1.00 90.88 96 GLU A N 1
ATOM 748 C CA . GLU A 1 96 ? 2.005 12.331 25.052 1.00 90.88 96 GLU A CA 1
ATOM 749 C C . GLU A 1 96 ? 1.044 12.627 26.214 1.00 90.88 96 GLU A C 1
ATOM 751 O O . GLU A 1 96 ? 1.360 12.345 27.368 1.00 90.88 96 GLU A O 1
ATOM 756 N N . ARG A 1 97 ? -0.171 13.114 25.925 1.00 92.94 97 ARG A N 1
ATOM 757 C CA . ARG A 1 97 ? -1.209 13.318 26.953 1.00 92.94 97 ARG A CA 1
ATOM 758 C C . ARG A 1 97 ? -1.689 12.016 27.596 1.00 92.94 97 ARG A C 1
ATOM 760 O O . ARG A 1 97 ? -2.066 12.040 28.763 1.00 92.94 97 ARG A O 1
ATOM 767 N N . ALA A 1 98 ? -1.672 10.907 26.860 1.00 94.31 98 ALA A N 1
ATOM 768 C CA . ALA A 1 98 ? -1.975 9.586 27.403 1.00 94.31 98 ALA A CA 1
ATOM 769 C C . ALA A 1 98 ? -0.816 8.993 28.234 1.00 94.31 98 ALA A C 1
ATOM 771 O O . ALA A 1 98 ? -0.974 7.914 28.803 1.00 94.31 98 ALA A O 1
ATOM 772 N N . GLY A 1 99 ? 0.329 9.685 28.329 1.00 92.94 99 GLY A N 1
ATOM 773 C CA . GLY A 1 99 ? 1.483 9.258 29.121 1.00 92.94 99 GLY A CA 1
ATOM 774 C C . GLY A 1 99 ? 2.246 8.083 28.514 1.00 92.94 99 GLY A C 1
ATOM 775 O O . GLY A 1 99 ? 2.844 7.303 29.250 1.00 92.94 99 GLY A O 1
ATOM 776 N N . VAL A 1 100 ? 2.189 7.925 27.190 1.00 90.19 100 VAL A N 1
ATOM 777 C CA . VAL A 1 100 ? 2.830 6.823 26.469 1.00 90.19 100 VAL A CA 1
ATOM 778 C C . VAL A 1 100 ? 4.025 7.339 25.677 1.00 90.19 100 VAL A C 1
ATOM 780 O O . VAL A 1 100 ? 3.920 8.338 24.963 1.00 90.19 100 VAL A O 1
ATOM 783 N N . ASP A 1 101 ? 5.147 6.625 25.771 1.00 81.69 101 ASP A N 1
ATOM 784 C CA . ASP A 1 101 ? 6.335 6.910 24.974 1.00 81.69 101 ASP A CA 1
ATOM 785 C C . ASP A 1 101 ? 6.061 6.664 23.487 1.00 81.69 101 ASP A C 1
ATOM 787 O O . ASP A 1 101 ? 5.539 5.625 23.075 1.00 81.69 101 ASP A O 1
ATOM 791 N N . TRP A 1 102 ? 6.449 7.633 22.666 1.00 83.12 102 TRP A N 1
ATOM 792 C CA . TRP A 1 102 ? 6.385 7.552 21.215 1.00 83.12 102 TRP A CA 1
ATOM 793 C C . TRP A 1 102 ? 7.617 8.228 20.622 1.00 83.12 102 TRP A C 1
ATOM 795 O O . TRP A 1 102 ? 8.237 9.097 21.242 1.00 83.12 102 TRP A O 1
ATOM 805 N N . SER A 1 103 ? 7.993 7.811 19.419 1.00 74.12 103 SER A N 1
ATOM 806 C CA . SER A 1 103 ? 9.125 8.394 18.705 1.00 74.12 103 SER A CA 1
ATOM 807 C C . SER A 1 103 ? 8.646 9.299 17.582 1.00 74.12 103 SER A C 1
ATOM 809 O O . SER A 1 103 ? 7.580 9.089 17.002 1.00 74.12 103 SER A O 1
ATOM 811 N N . THR A 1 104 ? 9.469 10.285 17.246 1.00 66.56 104 THR A N 1
ATOM 812 C CA . THR A 1 104 ? 9.213 11.177 16.126 1.00 66.56 104 THR A CA 1
ATOM 813 C C . THR A 1 104 ? 10.489 11.445 15.349 1.00 66.56 104 THR A C 1
ATOM 815 O O . THR A 1 104 ? 11.558 11.583 15.939 1.00 66.56 104 THR A O 1
ATOM 818 N N . HIS A 1 105 ? 10.367 11.535 14.026 1.00 57.78 105 HIS A N 1
ATOM 819 C CA . HIS A 1 105 ? 11.389 12.143 13.170 1.00 57.78 105 HIS A CA 1
ATOM 820 C C . HIS A 1 105 ? 11.099 13.642 12.944 1.00 57.78 105 HIS A C 1
ATOM 822 O O . HIS A 1 105 ? 11.738 14.281 12.112 1.00 57.78 105 HIS A O 1
ATOM 828 N N . GLU A 1 106 ? 10.121 14.215 13.658 1.00 59.41 106 GLU A N 1
ATOM 829 C CA . GLU A 1 106 ? 9.749 15.624 13.546 1.00 59.41 106 GLU A CA 1
ATOM 830 C C . GLU A 1 106 ? 10.876 16.562 13.999 1.00 59.41 106 GLU A C 1
ATOM 832 O O . GLU A 1 106 ? 11.591 16.325 14.976 1.00 59.41 106 GLU A O 1
ATOM 837 N N . THR A 1 107 ? 10.953 17.716 13.339 1.00 57.56 107 THR A N 1
ATOM 838 C CA . THR A 1 107 ? 11.618 18.894 13.899 1.00 57.56 107 THR A CA 1
ATOM 839 C C . THR A 1 107 ? 10.838 19.411 15.117 1.00 57.56 107 THR A C 1
ATOM 841 O O . THR A 1 107 ? 9.631 19.195 15.236 1.00 57.56 107 THR A O 1
ATOM 844 N N . ALA A 1 108 ? 11.498 20.151 16.017 1.00 56.97 108 ALA A N 1
ATOM 845 C CA . ALA A 1 108 ? 10.871 20.682 17.237 1.00 56.97 108 ALA A CA 1
ATOM 846 C C . ALA A 1 108 ? 9.588 21.508 16.980 1.00 56.97 108 ALA A C 1
ATOM 848 O O . ALA A 1 108 ? 8.693 21.533 17.819 1.00 56.97 108 ALA A O 1
ATOM 849 N N . GLU A 1 109 ? 9.474 22.140 15.809 1.00 54.41 109 GLU A N 1
ATOM 850 C CA . GLU A 1 109 ? 8.312 22.928 15.370 1.00 54.41 109 GLU A CA 1
ATOM 851 C C . GLU A 1 109 ? 7.052 22.081 15.095 1.00 54.41 109 GLU A C 1
ATOM 853 O O . GLU A 1 109 ? 5.918 22.563 15.209 1.00 54.41 109 GLU A O 1
ATOM 858 N N . HIS A 1 110 ? 7.238 20.808 14.745 1.00 63.28 110 HIS A N 1
ATOM 859 C CA . HIS A 1 110 ? 6.161 19.905 14.349 1.00 63.28 110 HIS A CA 1
ATOM 860 C C . HIS A 1 110 ? 5.741 18.936 15.453 1.00 63.28 110 HIS A C 1
ATOM 862 O O . HIS A 1 110 ? 4.726 18.266 15.279 1.00 63.28 110 HIS A O 1
ATOM 868 N N . ARG A 1 111 ? 6.453 18.917 16.592 1.00 64.38 111 ARG A N 1
ATOM 869 C CA . ARG A 1 111 ? 6.224 17.973 17.693 1.00 64.38 111 ARG A CA 1
ATOM 870 C C . ARG A 1 111 ? 4.744 17.865 18.062 1.00 64.38 111 ARG A C 1
ATOM 872 O O . ARG A 1 111 ? 4.130 18.825 18.527 1.00 64.38 111 ARG A O 1
ATOM 879 N N . GLY A 1 112 ? 4.191 16.672 17.861 1.00 64.88 112 GLY A N 1
ATOM 880 C CA . GLY A 1 112 ? 2.833 16.315 18.267 1.00 64.88 112 GLY A CA 1
ATOM 881 C C . GLY A 1 112 ? 1.732 16.627 17.248 1.00 64.88 112 GLY A C 1
ATOM 882 O O . GLY A 1 112 ? 0.559 16.400 17.555 1.00 64.88 112 GLY A O 1
ATOM 883 N N . LYS A 1 113 ? 2.084 17.108 16.047 1.00 72.19 113 LYS A N 1
ATOM 884 C CA . LYS A 1 113 ? 1.147 17.340 14.928 1.00 72.19 113 LYS A CA 1
ATOM 885 C C . LYS A 1 113 ? 1.147 16.210 13.892 1.00 72.19 113 LYS A C 1
ATOM 887 O O . LYS A 1 113 ? 0.276 16.206 13.025 1.00 72.19 113 LYS A O 1
ATOM 892 N N . THR A 1 114 ? 2.084 15.268 13.969 1.00 80.12 114 THR A N 1
ATOM 893 C CA . THR A 1 114 ? 2.136 14.080 13.103 1.00 80.12 114 THR A CA 1
ATOM 894 C C . THR A 1 114 ? 1.771 12.810 13.872 1.00 80.12 114 THR A C 1
ATOM 896 O O . THR A 1 114 ? 1.416 12.859 15.055 1.00 80.12 114 THR A O 1
ATOM 899 N N . ALA A 1 115 ? 1.795 11.669 13.181 1.00 86.75 115 ALA A N 1
ATOM 900 C CA . ALA A 1 115 ? 1.503 10.372 13.773 1.00 86.75 115 ALA A CA 1
ATOM 901 C C . ALA A 1 115 ? 2.504 10.006 14.883 1.00 86.75 115 ALA A C 1
ATOM 903 O O . ALA A 1 115 ? 3.716 10.139 14.720 1.00 86.75 115 ALA A O 1
ATOM 904 N N . ALA A 1 116 ? 1.988 9.473 15.988 1.00 89.00 116 ALA A N 1
ATOM 905 C CA . ALA A 1 116 ? 2.781 8.835 17.024 1.00 89.00 116 ALA A CA 1
ATOM 906 C C . ALA A 1 116 ? 3.430 7.569 16.444 1.00 89.00 116 ALA A C 1
ATOM 908 O O . ALA A 1 116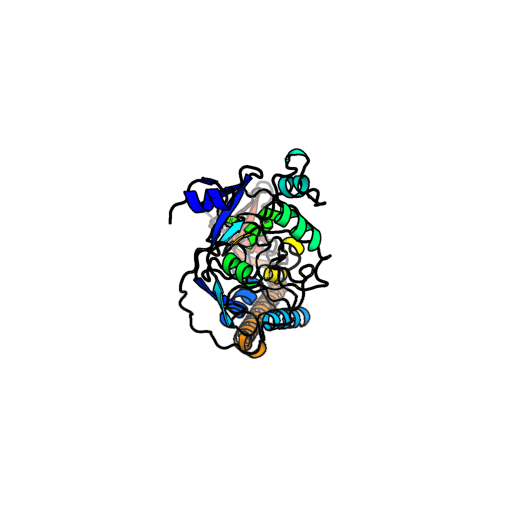 ? 2.755 6.559 16.224 1.00 89.00 116 ALA A O 1
ATOM 909 N N . ALA A 1 117 ? 4.726 7.644 16.139 1.00 85.62 117 ALA A N 1
ATOM 910 C CA . ALA A 1 117 ? 5.446 6.585 15.450 1.00 85.62 117 ALA A CA 1
ATOM 911 C C . ALA A 1 117 ? 6.204 5.660 16.403 1.00 85.62 117 ALA A C 1
ATOM 913 O O . ALA A 1 117 ? 6.610 6.036 17.506 1.00 85.62 117 ALA A O 1
ATOM 914 N N . ALA A 1 118 ? 6.433 4.442 15.912 1.00 84.50 118 ALA A N 1
ATOM 915 C CA . ALA A 1 118 ? 7.170 3.388 16.591 1.00 84.50 118 ALA A CA 1
ATOM 916 C C . ALA A 1 118 ? 6.622 3.076 18.001 1.00 84.50 118 ALA A C 1
ATOM 918 O O . ALA A 1 118 ? 7.360 3.027 18.982 1.00 84.50 118 ALA A O 1
ATOM 919 N N . MET A 1 119 ? 5.311 2.871 18.114 1.00 90.06 119 MET A N 1
ATOM 920 C CA . MET A 1 119 ? 4.686 2.455 19.368 1.00 90.06 119 MET A CA 1
ATOM 921 C C . MET A 1 119 ? 4.743 0.933 19.498 1.00 90.06 119 MET A C 1
ATOM 923 O O . MET A 1 119 ? 4.536 0.217 18.512 1.00 90.06 119 MET A O 1
ATOM 927 N N . SER A 1 120 ? 4.962 0.421 20.713 1.00 91.19 120 SER A N 1
ATOM 928 C CA . SER A 1 120 ? 4.671 -0.990 20.988 1.00 91.19 120 SER A CA 1
ATOM 929 C C . SER A 1 120 ? 3.163 -1.246 20.889 1.00 91.19 120 SER A C 1
ATOM 931 O O . SER A 1 120 ? 2.344 -0.326 20.978 1.00 91.19 120 SER A O 1
ATOM 933 N N . ALA A 1 121 ? 2.795 -2.510 20.720 1.00 91.31 121 ALA A N 1
ATOM 934 C CA . ALA A 1 121 ? 1.412 -2.962 20.691 1.00 91.31 121 ALA A CA 1
ATOM 935 C C . ALA A 1 121 ? 0.633 -2.544 21.960 1.00 91.31 121 ALA A C 1
ATOM 937 O O . ALA A 1 121 ? -0.483 -2.028 21.889 1.00 91.31 121 ALA A O 1
ATOM 938 N N . GLU A 1 122 ? 1.250 -2.707 23.129 1.00 91.88 122 GLU A N 1
ATOM 939 C CA . GLU A 1 122 ? 0.699 -2.342 24.437 1.00 91.88 122 GLU A CA 1
ATOM 940 C C . GLU A 1 122 ? 0.537 -0.829 24.572 1.00 91.88 122 GLU A C 1
ATOM 942 O O . GLU A 1 122 ? -0.526 -0.350 24.964 1.00 91.88 122 GLU A O 1
ATOM 947 N N . ALA A 1 123 ? 1.576 -0.076 24.208 1.00 93.62 123 ALA A N 1
ATOM 948 C CA . ALA A 1 123 ? 1.582 1.381 24.212 1.00 93.62 123 ALA A CA 1
ATOM 949 C C . ALA A 1 123 ? 0.448 1.947 23.341 1.00 93.62 123 ALA A C 1
ATOM 951 O O . ALA A 1 123 ? -0.298 2.826 23.778 1.00 93.62 123 ALA A O 1
ATOM 952 N N . ALA A 1 124 ? 0.272 1.398 22.136 1.00 94.25 124 ALA A N 1
ATOM 953 C CA . ALA A 1 124 ? -0.814 1.757 21.232 1.00 94.25 124 ALA A CA 1
ATOM 954 C C . ALA A 1 124 ? -2.192 1.524 21.871 1.00 94.25 124 ALA A C 1
ATOM 956 O O . ALA A 1 124 ? -3.035 2.422 21.872 1.00 94.25 124 ALA A O 1
ATOM 957 N N . MET A 1 125 ? -2.415 0.348 22.465 1.00 94.56 125 MET A N 1
ATOM 958 C CA . MET A 1 125 ? -3.678 0.033 23.139 1.00 94.56 125 MET A CA 1
ATOM 959 C C . MET A 1 125 ? -3.954 0.956 24.329 1.00 94.56 125 MET A C 1
ATOM 961 O O . MET A 1 125 ? -5.071 1.453 24.459 1.00 94.56 125 MET A O 1
ATOM 965 N N . VAL A 1 126 ? -2.953 1.212 25.178 1.00 94.94 126 VAL A N 1
ATOM 966 C CA . VAL A 1 126 ? -3.084 2.105 26.342 1.00 94.94 126 VAL A CA 1
ATOM 967 C C . VAL A 1 126 ? -3.430 3.525 25.898 1.00 94.94 126 VAL A C 1
ATOM 969 O O . VAL A 1 126 ? -4.366 4.122 26.433 1.00 94.94 126 VAL A O 1
ATOM 972 N N . ALA A 1 127 ? -2.728 4.047 24.888 1.00 95.69 127 ALA A N 1
ATOM 973 C CA . ALA A 1 127 ? -2.954 5.399 24.392 1.00 95.69 127 ALA A CA 1
ATOM 974 C C . ALA A 1 127 ? -4.362 5.579 23.806 1.00 95.69 127 ALA A C 1
ATOM 976 O O . ALA A 1 127 ? -5.007 6.595 24.054 1.00 95.69 127 ALA A O 1
ATOM 977 N N . LEU A 1 128 ? -4.865 4.592 23.057 1.00 96.44 128 LEU A N 1
ATOM 978 C CA . LEU A 1 128 ? -6.220 4.643 22.504 1.00 96.44 128 LEU A CA 1
ATOM 979 C C . LEU A 1 128 ? -7.297 4.472 23.582 1.00 96.44 128 LEU A C 1
ATOM 981 O O . LEU A 1 128 ? -8.270 5.230 23.598 1.00 96.44 128 LEU A O 1
ATOM 985 N N . ALA A 1 129 ? -7.097 3.547 24.524 1.00 95.31 129 ALA A N 1
ATOM 986 C CA . ALA A 1 129 ? -8.032 3.306 25.621 1.00 95.31 129 ALA A CA 1
ATOM 987 C C . ALA A 1 129 ? -8.195 4.531 26.536 1.00 95.31 129 ALA A C 1
ATOM 989 O O . ALA A 1 129 ? -9.294 4.769 27.035 1.00 95.31 129 ALA A O 1
ATOM 990 N N . HIS A 1 130 ? -7.146 5.347 26.699 1.00 95.50 130 HIS A N 1
ATOM 991 C CA . HIS A 1 130 ? -7.208 6.618 27.431 1.00 95.50 130 HIS A CA 1
ATOM 992 C C . HIS A 1 130 ? -8.299 7.565 26.895 1.00 95.50 130 HIS A C 1
ATOM 994 O O . HIS A 1 130 ? -8.887 8.327 27.660 1.00 95.50 130 HIS A O 1
ATOM 1000 N N . TYR A 1 131 ? -8.608 7.488 25.598 1.00 94.25 131 TYR A N 1
ATOM 1001 C CA . TYR A 1 131 ? -9.645 8.287 24.939 1.00 94.25 131 TYR A CA 1
ATOM 1002 C C . TYR A 1 131 ? -10.944 7.511 24.670 1.00 94.25 131 TYR A C 1
ATOM 1004 O O . TYR A 1 131 ? -11.839 8.025 24.003 1.00 94.25 131 TYR A O 1
ATOM 1012 N N . GLY A 1 132 ? -11.064 6.275 25.167 1.00 93.12 132 GLY A N 1
ATOM 1013 C CA . GLY A 1 132 ? -12.204 5.402 24.870 1.00 93.12 132 GLY A CA 1
ATOM 1014 C C . GLY A 1 132 ? -12.236 4.907 23.419 1.00 93.12 132 GLY A C 1
ATOM 1015 O O . GLY A 1 132 ? -13.302 4.566 22.908 1.00 93.12 132 GLY A O 1
ATOM 1016 N N . TRP A 1 133 ? -11.088 4.889 22.739 1.00 96.19 133 TRP A N 1
ATOM 1017 C CA . TRP A 1 133 ? -10.937 4.378 21.376 1.00 96.19 133 TRP A CA 1
ATOM 1018 C C . TRP A 1 133 ? -10.293 2.996 21.380 1.00 96.19 133 TRP A C 1
ATOM 1020 O O . TRP A 1 133 ? -9.723 2.551 22.377 1.00 96.19 133 TRP A O 1
ATOM 1030 N N . THR A 1 134 ? -10.353 2.318 20.237 1.00 96.31 134 THR A N 1
ATOM 1031 C CA . THR A 1 134 ? -9.727 1.001 20.048 1.00 96.31 134 THR A CA 1
ATOM 1032 C C . THR A 1 134 ? -8.923 0.959 18.750 1.00 96.31 134 THR A C 1
ATOM 1034 O O . THR A 1 134 ? -9.053 1.856 17.914 1.00 96.31 134 THR A O 1
ATOM 1037 N N . LEU A 1 135 ? -8.060 -0.050 18.606 1.00 97.38 135 LEU A N 1
ATOM 1038 C CA . LEU A 1 135 ? -7.448 -0.395 17.319 1.00 97.38 135 LEU A CA 1
ATOM 1039 C C . LEU A 1 135 ? -8.507 -1.049 16.410 1.00 97.38 135 LEU A C 1
ATOM 1041 O O . LEU A 1 135 ? -9.433 -1.671 16.934 1.00 97.38 135 LEU A O 1
ATOM 1045 N N . PRO A 1 136 ? -8.383 -0.956 15.077 1.00 97.88 136 PRO A N 1
ATOM 1046 C CA . PRO A 1 136 ? -9.228 -1.722 14.170 1.00 97.88 136 PRO A CA 1
ATOM 1047 C C . PRO A 1 136 ? -8.917 -3.221 14.245 1.00 97.88 136 PRO A C 1
ATOM 1049 O O . PRO A 1 136 ? -7.771 -3.612 14.498 1.00 97.88 136 PRO A O 1
ATOM 1052 N N . SER A 1 137 ? -9.918 -4.054 13.953 1.00 97.81 137 SER A N 1
ATOM 1053 C CA . SER A 1 137 ? -9.676 -5.448 13.578 1.00 97.81 137 SER A CA 1
ATOM 1054 C C . SER A 1 137 ? -8.966 -5.553 12.233 1.00 97.81 137 SER A C 1
ATOM 1056 O O . SER A 1 137 ? -8.921 -4.594 11.454 1.00 97.81 137 SER A O 1
ATOM 1058 N N . GLU A 1 138 ? -8.421 -6.730 11.930 1.00 97.88 138 GLU A N 1
ATOM 1059 C CA . GLU A 1 138 ? -7.769 -6.983 10.649 1.00 97.88 138 GLU A CA 1
ATOM 1060 C C . GLU A 1 138 ? -8.711 -6.704 9.476 1.00 97.88 138 GLU A C 1
ATOM 1062 O O . GLU A 1 138 ? -8.334 -6.040 8.506 1.00 97.88 138 GLU A O 1
ATOM 1067 N N . ALA A 1 139 ? -9.949 -7.180 9.591 1.00 98.25 139 ALA A N 1
ATOM 1068 C CA . ALA A 1 139 ? -10.960 -7.007 8.564 1.00 98.25 139 ALA A CA 1
ATOM 1069 C C . ALA A 1 139 ? -11.419 -5.552 8.442 1.00 98.25 139 ALA A C 1
ATOM 1071 O O . ALA A 1 139 ? -11.562 -5.047 7.329 1.00 98.25 139 ALA A O 1
ATOM 1072 N N . GLN A 1 140 ? -11.595 -4.846 9.565 1.00 98.44 140 GLN A N 1
ATOM 1073 C CA . GLN A 1 140 ? -11.910 -3.416 9.546 1.00 98.44 140 GLN A CA 1
ATOM 1074 C C . GLN A 1 140 ? -10.803 -2.603 8.875 1.00 98.44 140 GLN A C 1
ATOM 1076 O O . GLN A 1 140 ? -11.097 -1.687 8.105 1.00 98.44 140 GLN A O 1
ATOM 1081 N N . TRP A 1 141 ? -9.538 -2.941 9.139 1.00 98.38 141 TRP A N 1
ATOM 1082 C CA . TRP A 1 141 ? -8.406 -2.268 8.515 1.00 98.38 141 TRP A CA 1
ATOM 1083 C C . TRP A 1 141 ? -8.389 -2.483 7.002 1.00 98.38 141 TRP A C 1
ATOM 1085 O O . TRP A 1 141 ? -8.290 -1.509 6.258 1.00 98.38 141 TRP A O 1
ATOM 1095 N N . GLU A 1 142 ? -8.527 -3.728 6.528 1.00 98.38 142 GLU A N 1
ATOM 1096 C CA . GLU A 1 142 ? -8.532 -4.006 5.086 1.00 98.38 142 GLU A CA 1
ATOM 1097 C C . GLU A 1 142 ? -9.734 -3.358 4.394 1.00 98.38 142 GLU A C 1
ATOM 1099 O O . GLU A 1 142 ? -9.569 -2.739 3.345 1.00 98.38 142 GLU A O 1
ATOM 1104 N N . TYR A 1 143 ? -10.918 -3.403 5.005 1.00 98.12 143 TYR A N 1
ATOM 1105 C CA . TYR A 1 143 ? -12.111 -2.738 4.484 1.00 98.12 143 TYR A CA 1
ATOM 1106 C C . TYR A 1 143 ? -11.896 -1.233 4.285 1.00 98.12 143 TYR A C 1
ATOM 1108 O O . TYR A 1 143 ? -12.231 -0.684 3.231 1.00 98.12 143 TYR A O 1
ATOM 1116 N N . VAL A 1 144 ? -11.274 -0.574 5.269 1.00 97.81 144 VAL A N 1
ATOM 1117 C CA . VAL A 1 144 ? -10.886 0.837 5.169 1.00 97.81 144 VAL A CA 1
ATOM 1118 C C . VAL A 1 144 ? -9.827 1.027 4.094 1.00 97.81 144 VAL A C 1
ATOM 1120 O O . VAL A 1 144 ? -10.000 1.889 3.240 1.00 97.81 144 VAL A O 1
ATOM 1123 N N . ALA A 1 145 ? -8.760 0.228 4.078 1.00 96.62 145 ALA A N 1
ATOM 1124 C CA . ALA A 1 145 ? -7.685 0.360 3.099 1.00 96.62 145 ALA A CA 1
ATOM 1125 C C . ALA A 1 145 ? -8.172 0.193 1.653 1.00 96.62 145 ALA A C 1
ATOM 1127 O O . ALA A 1 145 ? -7.678 0.882 0.766 1.00 96.62 145 ALA A O 1
ATOM 1128 N N . ARG A 1 146 ? -9.182 -0.655 1.440 1.00 96.75 146 ARG A N 1
ATOM 1129 C CA . ARG A 1 146 ? -9.846 -0.883 0.152 1.00 96.75 146 ARG A CA 1
ATOM 1130 C C . ARG A 1 146 ? -10.945 0.130 -0.176 1.00 96.75 146 ARG A C 1
ATOM 1132 O O . ARG A 1 146 ? -11.610 -0.035 -1.196 1.00 96.75 146 ARG A O 1
ATOM 1139 N N . ALA A 1 147 ? -11.199 1.118 0.685 1.00 95.50 147 ALA A N 1
ATOM 1140 C CA . ALA A 1 147 ? -12.311 2.063 0.559 1.00 95.50 147 ALA A CA 1
ATOM 1141 C C . ALA A 1 147 ? -13.662 1.362 0.287 1.00 95.50 147 ALA A C 1
ATOM 1143 O O . ALA A 1 147 ? -14.454 1.784 -0.554 1.00 95.50 147 ALA A O 1
ATOM 1144 N N . GLY A 1 148 ? -13.915 0.255 0.993 1.00 92.88 148 GLY A N 1
ATOM 1145 C CA . GLY A 1 148 ? -15.130 -0.547 0.831 1.00 92.88 148 GLY A CA 1
ATOM 1146 C C . GLY A 1 148 ? -15.074 -1.585 -0.290 1.00 92.88 148 GLY A C 1
ATOM 1147 O O . GLY A 1 148 ? -16.109 -2.125 -0.667 1.00 92.88 148 GLY A O 1
ATOM 1148 N N . GLY A 1 149 ? -13.886 -1.864 -0.831 1.00 90.19 149 GLY A N 1
ATOM 1149 C CA . GLY A 1 149 ? -13.667 -2.836 -1.908 1.00 90.19 149 GLY A CA 1
ATOM 1150 C C . GLY A 1 149 ? -13.400 -2.211 -3.279 1.00 90.19 149 GLY A C 1
ATOM 1151 O O . GLY A 1 149 ? -13.148 -2.942 -4.232 1.00 90.19 149 GLY A O 1
ATOM 1152 N N . SER A 1 150 ? -13.427 -0.880 -3.402 1.00 89.50 150 SER A N 1
ATOM 1153 C CA . SER A 1 150 ? -13.144 -0.179 -4.662 1.00 89.50 150 SER A CA 1
ATOM 1154 C C . SER A 1 150 ? -11.651 -0.017 -4.966 1.00 89.50 150 SER A C 1
ATOM 1156 O O . SER A 1 150 ? -11.297 0.388 -6.070 1.00 89.50 150 SER A O 1
ATOM 1158 N N . GLU A 1 151 ? -10.773 -0.295 -4.000 1.00 93.94 151 GLU A N 1
ATOM 1159 C CA . GLU A 1 151 ? -9.323 -0.135 -4.120 1.00 93.94 151 GLU A CA 1
ATOM 1160 C C . GLU A 1 151 ? -8.566 -1.396 -3.670 1.00 93.94 151 GLU A C 1
ATOM 1162 O O . GLU A 1 151 ? -9.060 -2.204 -2.881 1.00 93.94 151 GLU A O 1
ATOM 1167 N N . THR A 1 152 ? -7.337 -1.559 -4.167 1.00 94.56 152 THR A N 1
ATOM 1168 C CA . THR A 1 152 ? -6.455 -2.703 -3.856 1.00 94.56 152 THR A CA 1
ATOM 1169 C C . THR A 1 152 ? -5.200 -2.303 -3.079 1.00 94.56 152 THR A C 1
ATOM 1171 O O . THR A 1 152 ? -4.524 -3.159 -2.512 1.00 94.56 152 THR A O 1
ATOM 1174 N N . TRP A 1 153 ? -4.877 -1.010 -3.025 1.00 93.81 153 TRP A N 1
ATOM 1175 C CA . TRP A 1 153 ? -3.659 -0.478 -2.413 1.00 93.81 153 TRP A CA 1
ATOM 1176 C C . TRP A 1 153 ? -3.988 0.472 -1.264 1.00 93.81 153 TRP A C 1
ATOM 1178 O O . TRP A 1 153 ? -4.901 1.289 -1.358 1.00 93.81 153 TRP A O 1
ATOM 1188 N N . ALA A 1 154 ? -3.203 0.402 -0.192 1.00 89.88 154 ALA A N 1
ATOM 1189 C CA . ALA A 1 154 ? -3.274 1.319 0.934 1.00 89.88 154 ALA A CA 1
ATOM 1190 C C . ALA A 1 154 ? -2.830 2.729 0.498 1.00 89.88 154 ALA A C 1
ATOM 1192 O O . ALA A 1 154 ? -1.638 3.000 0.377 1.00 89.88 154 ALA A O 1
ATOM 1193 N N . GLY A 1 155 ? -3.796 3.622 0.263 1.00 84.88 155 GLY A N 1
ATOM 1194 C CA . GLY A 1 155 ? -3.566 4.945 -0.340 1.00 84.88 155 GLY A CA 1
ATOM 1195 C C . GLY A 1 155 ? -4.053 5.065 -1.790 1.00 84.88 155 GLY A C 1
ATOM 1196 O O . GLY A 1 155 ? -3.731 6.043 -2.462 1.00 84.88 155 GLY A O 1
ATOM 1197 N N . GLY A 1 156 ? -4.819 4.083 -2.277 1.00 86.75 156 GLY A N 1
ATOM 1198 C CA . GLY A 1 156 ? -5.426 4.099 -3.604 1.00 86.75 156 GLY A CA 1
ATOM 1199 C C . GLY A 1 156 ? -4.408 4.015 -4.742 1.00 86.75 156 GLY A C 1
ATOM 1200 O O . GLY A 1 156 ? -3.282 3.546 -4.577 1.00 86.75 156 GLY A O 1
ATOM 1201 N N . ALA A 1 157 ? -4.797 4.480 -5.931 1.00 83.50 157 ALA A N 1
ATOM 1202 C CA . ALA A 1 157 ? -3.938 4.439 -7.120 1.00 83.50 157 ALA A CA 1
ATOM 1203 C C . ALA A 1 157 ? -2.628 5.243 -6.964 1.00 83.50 157 ALA A C 1
ATOM 1205 O O . ALA A 1 157 ? -1.648 4.949 -7.641 1.00 83.50 157 ALA A O 1
ATOM 1206 N N . GLY A 1 158 ? -2.602 6.232 -6.063 1.00 82.88 158 GLY A N 1
ATOM 1207 C CA . GLY A 1 158 ? -1.439 7.072 -5.765 1.00 82.88 158 GLY A CA 1
ATOM 1208 C C . GLY A 1 158 ? -0.580 6.577 -4.597 1.00 82.88 158 GLY A C 1
ATOM 1209 O O . GLY A 1 158 ? 0.155 7.373 -4.022 1.00 82.88 158 GLY A O 1
ATOM 1210 N N . PHE A 1 159 ? -0.673 5.301 -4.201 1.00 86.69 159 PHE A N 1
ATOM 1211 C CA . PHE A 1 159 ? -0.055 4.809 -2.961 1.00 86.69 159 PHE A CA 1
ATOM 1212 C C . PHE A 1 159 ? 1.462 5.069 -2.851 1.00 86.69 159 PHE A C 1
ATOM 1214 O O . PHE A 1 159 ? 1.949 5.337 -1.753 1.00 86.69 159 PHE A O 1
ATOM 1221 N N . ARG A 1 160 ? 2.212 5.016 -3.965 1.00 86.38 160 ARG A N 1
ATOM 1222 C CA . ARG A 1 160 ? 3.660 5.299 -3.982 1.00 86.38 160 ARG A CA 1
ATOM 1223 C C . ARG A 1 160 ? 3.932 6.742 -3.566 1.00 86.38 160 ARG A C 1
ATOM 1225 O O . ARG A 1 160 ? 4.636 6.965 -2.584 1.00 86.38 160 ARG A O 1
ATOM 1232 N N . ASP A 1 161 ? 3.287 7.688 -4.243 1.00 81.88 161 ASP A N 1
ATOM 1233 C CA . ASP A 1 161 ? 3.385 9.117 -3.945 1.00 81.88 161 ASP A CA 1
ATOM 1234 C C . ASP A 1 161 ? 2.891 9.415 -2.527 1.00 81.88 161 ASP A C 1
ATOM 1236 O O . ASP A 1 161 ? 3.496 10.213 -1.812 1.00 81.88 161 ASP A O 1
ATOM 1240 N N . ALA A 1 162 ? 1.819 8.750 -2.085 1.00 80.44 162 ALA A N 1
ATOM 1241 C CA . ALA A 1 162 ? 1.284 8.904 -0.738 1.00 80.44 162 ALA A CA 1
ATOM 1242 C C . ALA A 1 162 ? 2.326 8.540 0.330 1.00 80.44 162 ALA A C 1
ATOM 1244 O O . ALA A 1 162 ? 2.476 9.269 1.311 1.00 80.44 162 ALA A O 1
ATOM 1245 N N . ILE A 1 163 ? 3.055 7.439 0.135 1.00 79.25 163 ILE A N 1
ATOM 1246 C CA . ILE A 1 163 ? 4.081 6.968 1.072 1.00 79.25 163 ILE A CA 1
ATOM 1247 C C . ILE A 1 163 ? 5.329 7.836 0.996 1.00 79.25 163 ILE A C 1
ATOM 1249 O O . ILE A 1 163 ? 5.806 8.277 2.037 1.00 79.25 163 ILE A O 1
ATOM 1253 N N . GLU A 1 164 ? 5.824 8.132 -0.209 1.00 80.12 164 GLU A N 1
ATOM 1254 C CA . GLU A 1 164 ? 6.959 9.041 -0.404 1.00 80.12 164 GLU A CA 1
ATOM 1255 C C . GLU A 1 164 ? 6.691 10.391 0.255 1.00 80.12 164 GLU A C 1
ATOM 1257 O O . GLU A 1 164 ? 7.499 10.868 1.052 1.00 80.12 164 GLU A O 1
ATOM 1262 N N . THR A 1 165 ? 5.508 10.962 0.030 1.00 78.75 165 THR A N 1
ATOM 1263 C CA . THR A 1 165 ? 5.138 12.224 0.668 1.00 78.75 165 THR A CA 1
ATOM 1264 C C . THR A 1 165 ? 5.088 12.084 2.187 1.00 78.75 165 THR A C 1
ATOM 1266 O O . THR A 1 165 ? 5.579 12.970 2.864 1.00 78.75 165 THR A O 1
ATOM 1269 N N . GLN A 1 166 ? 4.562 10.988 2.744 1.00 76.44 166 GLN A N 1
ATOM 1270 C CA . GLN A 1 166 ? 4.526 10.775 4.202 1.00 76.44 166 GLN A CA 1
ATOM 1271 C C . GLN A 1 166 ? 5.919 10.624 4.839 1.00 76.44 166 GLN A C 1
ATOM 1273 O O . GLN A 1 166 ? 6.082 10.941 6.016 1.00 76.44 166 GLN A O 1
ATOM 1278 N N . ILE A 1 167 ? 6.920 10.154 4.089 1.00 72.88 167 ILE A N 1
ATOM 1279 C CA . ILE A 1 167 ? 8.314 10.059 4.552 1.00 72.88 167 ILE A CA 1
ATOM 1280 C C . ILE A 1 167 ? 8.950 11.447 4.645 1.00 72.88 167 ILE A C 1
ATOM 1282 O O . ILE A 1 167 ? 9.619 11.756 5.630 1.00 72.88 167 ILE A O 1
ATOM 1286 N N . PHE A 1 168 ? 8.759 12.276 3.616 1.00 72.75 168 PHE A N 1
ATOM 1287 C CA . PHE A 1 168 ? 9.384 13.601 3.536 1.00 72.75 168 PHE A CA 1
ATOM 1288 C C . PHE A 1 168 ? 8.591 14.688 4.266 1.00 72.75 168 PHE A C 1
ATOM 1290 O O . PHE A 1 168 ? 9.172 15.641 4.783 1.00 72.75 168 PHE A O 1
ATOM 1297 N N . ASP A 1 169 ? 7.273 14.538 4.321 1.00 73.12 169 ASP A N 1
ATOM 1298 C CA . ASP A 1 169 ? 6.348 15.382 5.055 1.00 73.12 169 ASP A CA 1
ATOM 1299 C C . ASP A 1 169 ? 5.404 14.501 5.890 1.00 73.12 169 ASP A C 1
ATOM 1301 O O . ASP A 1 169 ? 4.338 14.087 5.420 1.00 73.12 169 ASP A O 1
ATOM 1305 N N . PRO A 1 170 ? 5.759 14.220 7.157 1.00 71.50 170 PRO A N 1
ATOM 1306 C CA . PRO A 1 170 ? 4.918 13.425 8.048 1.00 71.50 170 PRO A CA 1
ATOM 1307 C C . PRO A 1 170 ? 3.608 14.138 8.429 1.00 71.50 170 PRO A C 1
ATOM 1309 O O . PRO A 1 170 ? 2.791 13.581 9.168 1.00 71.50 170 PRO A O 1
ATOM 1312 N N . ARG A 1 171 ? 3.382 15.376 7.958 1.00 72.94 171 ARG A N 1
ATOM 1313 C CA . ARG A 1 171 ? 2.119 16.087 8.147 1.00 72.94 171 ARG A CA 1
ATOM 1314 C C . ARG A 1 171 ? 1.092 15.563 7.158 1.00 72.94 171 ARG A C 1
ATOM 1316 O O . ARG A 1 171 ? 1.309 15.491 5.951 1.00 72.94 171 ARG A O 1
ATOM 1323 N N . PHE A 1 172 ? -0.100 15.318 7.675 1.00 73.19 172 PHE A N 1
ATOM 1324 C CA . PHE A 1 172 ? -1.258 15.062 6.839 1.00 73.19 172 PHE A CA 1
ATOM 1325 C C . PHE A 1 172 ? -1.811 16.386 6.307 1.00 73.19 172 PHE A C 1
ATOM 1327 O O . PHE A 1 172 ? -2.742 16.973 6.863 1.00 73.19 172 PHE A O 1
ATOM 1334 N N . THR A 1 173 ? -1.170 16.906 5.261 1.00 65.81 173 THR A N 1
ATOM 1335 C CA . THR A 1 173 ? -1.699 18.043 4.503 1.00 65.81 173 THR A CA 1
ATOM 1336 C C . THR A 1 173 ? -2.958 17.587 3.769 1.00 65.81 173 THR A C 1
ATOM 1338 O O . THR A 1 173 ? -3.077 16.415 3.428 1.00 65.81 173 THR A O 1
ATOM 1341 N N . GLU A 1 174 ? -3.940 18.459 3.527 1.00 67.44 174 GLU A N 1
ATOM 1342 C CA . GLU A 1 174 ? -5.208 18.048 2.894 1.00 67.44 174 GLU A CA 1
ATOM 1343 C C . GLU A 1 174 ? -5.089 17.636 1.409 1.00 67.44 174 GLU A C 1
ATOM 1345 O O . GLU A 1 174 ? -6.053 17.751 0.655 1.00 67.44 174 GLU A O 1
ATOM 1350 N N . SER A 1 175 ? -3.926 17.147 0.974 1.00 69.62 175 SER A N 1
ATOM 1351 C CA . SER A 1 175 ? -3.703 16.653 -0.374 1.00 69.62 175 SER A CA 1
ATOM 1352 C C . SER A 1 175 ? -4.502 15.368 -0.628 1.00 69.62 175 SER A C 1
ATOM 1354 O O . SER A 1 175 ? -4.316 14.373 0.085 1.00 69.62 175 SER A O 1
ATOM 1356 N N . PRO A 1 176 ? -5.339 15.329 -1.681 1.00 66.88 176 PRO A N 1
ATOM 1357 C CA . PRO A 1 176 ? -6.020 14.109 -2.111 1.00 66.88 176 PRO A CA 1
ATOM 1358 C C . PRO A 1 176 ? -5.057 12.967 -2.461 1.00 66.88 176 PRO A C 1
ATOM 1360 O O . PRO A 1 176 ? -5.430 11.805 -2.350 1.00 66.88 176 PRO A O 1
ATOM 1363 N N . THR A 1 177 ? -3.812 13.279 -2.841 1.00 69.88 177 THR A N 1
ATOM 1364 C CA . THR A 1 177 ? -2.800 12.281 -3.233 1.00 69.88 177 THR A CA 1
ATOM 1365 C C . THR A 1 177 ? -2.250 11.466 -2.062 1.00 69.88 177 THR A C 1
ATOM 1367 O O . THR A 1 177 ? -1.529 10.503 -2.286 1.00 69.88 177 THR A O 1
ATOM 1370 N N . GLN A 1 178 ? -2.569 11.835 -0.816 1.00 73.38 178 GLN A N 1
ATOM 1371 C CA . GLN A 1 178 ? -2.064 11.166 0.389 1.00 73.38 178 GLN A CA 1
ATOM 1372 C C . GLN A 1 178 ? -3.083 10.217 1.042 1.00 73.38 178 GLN A C 1
ATOM 1374 O O . GLN A 1 178 ? -2.765 9.595 2.062 1.00 73.38 178 GLN A O 1
ATOM 1379 N N . SER A 1 179 ? -4.308 10.130 0.512 1.00 86.88 179 SER A N 1
ATOM 1380 C CA . SER A 1 179 ? -5.403 9.315 1.060 1.00 86.88 179 SER A CA 1
ATOM 1381 C C . SER A 1 179 ? -5.931 8.279 0.081 1.00 86.88 179 SER A C 1
ATOM 1383 O O . SER A 1 179 ? -5.867 8.469 -1.127 1.00 86.88 179 SER A O 1
ATOM 1385 N N . ASN A 1 180 ? -6.565 7.242 0.624 1.00 91.69 180 ASN A N 1
ATOM 1386 C CA . ASN A 1 180 ? -7.484 6.403 -0.144 1.00 91.69 180 ASN A CA 1
ATOM 1387 C C . ASN A 1 180 ? -8.763 7.171 -0.561 1.00 91.69 180 ASN A C 1
ATOM 1389 O O . ASN A 1 180 ? -8.988 8.315 -0.148 1.00 91.69 180 ASN A O 1
ATOM 1393 N N . GLY A 1 181 ? -9.657 6.510 -1.299 1.00 90.94 181 GLY A N 1
ATOM 1394 C CA . GLY A 1 181 ? -10.943 7.066 -1.742 1.00 90.94 181 GLY A CA 1
ATOM 1395 C C . GLY A 1 181 ? -11.897 7.549 -0.636 1.00 90.94 181 GLY A C 1
ATOM 1396 O O . GLY A 1 181 ? -12.852 8.268 -0.925 1.00 90.94 181 GLY A O 1
ATOM 1397 N N . TRP A 1 182 ? -11.648 7.216 0.635 1.00 92.25 182 TRP A N 1
ATOM 1398 C CA . TRP A 1 182 ? -12.413 7.710 1.792 1.00 92.25 182 TRP A CA 1
ATOM 1399 C C . TRP A 1 182 ? -11.747 8.885 2.515 1.00 92.25 182 TRP A C 1
ATOM 1401 O O . TRP A 1 182 ? -12.243 9.356 3.541 1.00 92.25 182 TRP A O 1
ATOM 1411 N N . GLY A 1 183 ? -10.623 9.384 2.001 1.00 90.44 183 GLY A N 1
ATOM 1412 C CA . GLY A 1 183 ? -9.893 10.480 2.627 1.00 90.44 183 GLY A CA 1
ATOM 1413 C C . GLY A 1 183 ? -9.097 10.058 3.865 1.00 90.44 183 GLY A C 1
ATOM 1414 O O . GLY A 1 183 ? -8.757 10.931 4.666 1.00 90.44 183 GLY A O 1
ATOM 1415 N N . VAL A 1 184 ? -8.825 8.756 4.036 1.00 92.56 184 VAL A N 1
ATOM 1416 C CA . VAL A 1 184 ? -8.021 8.188 5.128 1.00 92.56 184 VAL A CA 1
ATOM 1417 C C . VAL A 1 184 ? -6.545 8.170 4.727 1.00 92.56 184 VAL A C 1
ATOM 1419 O O . VAL A 1 184 ? -6.168 7.599 3.705 1.00 92.56 184 VAL A O 1
ATOM 1422 N N . TRP A 1 185 ? -5.708 8.795 5.549 1.00 90.62 185 TRP A N 1
ATOM 1423 C CA . TRP A 1 185 ? -4.271 8.984 5.358 1.00 90.62 185 TRP A CA 1
ATOM 1424 C C . TRP A 1 185 ? -3.440 8.026 6.195 1.00 90.62 185 TRP A C 1
ATOM 1426 O O . TRP A 1 185 ? -3.895 7.590 7.247 1.00 90.62 185 TRP A O 1
ATOM 1436 N N . GLY A 1 186 ? -2.182 7.794 5.815 1.00 89.06 186 GLY A N 1
ATOM 1437 C CA . GLY A 1 186 ? -1.209 7.088 6.658 1.00 89.06 186 GLY A CA 1
ATOM 1438 C C . GLY A 1 186 ? -1.304 5.562 6.633 1.00 89.06 186 GLY A C 1
ATOM 1439 O O . GLY A 1 186 ? -0.593 4.907 7.383 1.00 89.06 186 GLY A O 1
ATOM 1440 N N . LEU A 1 187 ? -2.138 4.976 5.767 1.00 91.25 187 LEU A N 1
ATOM 1441 C CA . LEU A 1 187 ? -2.317 3.517 5.677 1.00 91.25 187 LEU A CA 1
ATOM 1442 C C . LEU A 1 187 ? -1.033 2.772 5.246 1.00 91.25 187 LEU A C 1
ATOM 1444 O O . LEU A 1 187 ? -0.902 1.570 5.458 1.00 91.25 187 LEU A O 1
ATOM 1448 N N . GLY A 1 188 ? -0.055 3.481 4.674 1.00 88.31 188 GLY A N 1
ATOM 1449 C CA . GLY A 1 188 ? 1.262 2.939 4.338 1.00 88.31 188 GLY A CA 1
ATOM 1450 C C . GLY A 1 188 ? 2.263 2.902 5.501 1.00 88.31 188 GLY A C 1
ATOM 1451 O O . GLY A 1 188 ? 3.331 2.312 5.343 1.00 88.31 188 GLY A O 1
ATOM 1452 N N . LEU A 1 189 ? 1.944 3.483 6.667 1.00 87.81 189 LEU A N 1
ATOM 1453 C CA . LEU A 1 189 ? 2.898 3.651 7.775 1.00 87.81 189 LEU A CA 1
ATOM 1454 C C . LEU A 1 189 ? 3.155 2.376 8.594 1.00 87.81 189 LEU A C 1
ATOM 1456 O O . LEU A 1 189 ? 4.111 2.323 9.362 1.00 87.81 189 LEU A O 1
ATOM 1460 N N . GLY A 1 190 ? 2.335 1.340 8.411 1.00 90.25 190 GLY A N 1
ATOM 1461 C CA . GLY A 1 190 ? 2.382 0.135 9.235 1.00 90.25 190 GLY A CA 1
ATOM 1462 C C . GLY A 1 190 ? 1.633 0.360 10.542 1.00 90.25 190 GLY A C 1
ATOM 1463 O O . GLY A 1 190 ? 2.053 1.164 11.370 1.00 90.25 190 GLY A O 1
ATOM 1464 N N . GLU A 1 191 ? 0.517 -0.338 10.723 1.00 93.69 191 GLU A N 1
ATOM 1465 C CA . GLU A 1 191 ? -0.411 -0.104 11.829 1.00 93.69 191 GLU A CA 1
ATOM 1466 C C . GLU A 1 191 ? -0.656 -1.376 12.616 1.00 93.69 191 GLU A C 1
ATOM 1468 O O . GLU A 1 191 ? -0.933 -2.428 12.032 1.00 93.69 191 GLU A O 1
ATOM 1473 N N . TRP A 1 192 ? -0.618 -1.258 13.941 1.00 95.12 192 TRP A N 1
ATOM 1474 C CA . TRP A 1 192 ? -1.152 -2.300 14.803 1.00 95.12 192 TRP A CA 1
ATOM 1475 C C . TRP A 1 192 ? -2.643 -2.495 14.539 1.00 95.12 192 TRP A C 1
ATOM 1477 O O . TRP A 1 192 ? -3.396 -1.532 14.390 1.00 95.12 192 TRP A O 1
ATOM 1487 N N . ILE A 1 193 ? -3.066 -3.752 14.543 1.00 95.19 193 ILE A N 1
ATOM 1488 C CA . ILE A 1 193 ? -4.473 -4.152 14.493 1.00 95.19 193 ILE A CA 1
ATOM 1489 C C . ILE A 1 193 ? -4.770 -5.048 15.687 1.00 95.19 193 ILE A C 1
ATOM 1491 O O . ILE A 1 193 ? -3.844 -5.626 16.225 1.00 95.19 193 ILE A O 1
ATOM 1495 N N . THR A 1 194 ? -6.015 -5.197 16.129 1.00 95.12 194 THR A N 1
ATOM 1496 C CA . THR A 1 194 ? -6.326 -5.941 17.371 1.00 95.12 194 THR A CA 1
ATOM 1497 C C . THR A 1 194 ? -6.013 -7.440 17.341 1.00 95.12 194 THR A C 1
ATOM 1499 O O . THR A 1 194 ? -5.990 -8.087 18.392 1.00 95.12 194 THR A O 1
ATOM 1502 N N . ASP A 1 195 ? -5.842 -7.995 16.148 1.00 95.69 195 ASP A N 1
ATOM 1503 C CA . ASP A 1 195 ? -5.855 -9.425 15.872 1.00 95.69 195 ASP A CA 1
ATOM 1504 C C . ASP A 1 195 ? -4.529 -10.096 16.238 1.00 95.69 195 ASP A C 1
ATOM 1506 O O . ASP A 1 195 ? -3.445 -9.499 16.202 1.00 95.69 195 ASP A O 1
ATOM 1510 N N . ALA A 1 196 ? -4.623 -11.379 16.582 1.00 94.00 196 ALA A N 1
ATOM 1511 C CA . ALA A 1 196 ? -3.457 -12.237 16.686 1.00 94.00 196 ALA A CA 1
ATOM 1512 C C . ALA A 1 196 ? -3.019 -12.700 15.290 1.00 94.00 196 ALA A C 1
ATOM 1514 O O . ALA A 1 196 ? -3.827 -12.817 14.365 1.00 94.00 196 ALA A O 1
ATOM 1515 N N . TRP A 1 197 ? -1.727 -12.975 15.132 1.00 93.69 197 TRP A N 1
ATOM 1516 C CA . TRP A 1 197 ? -1.200 -13.499 13.882 1.00 93.69 197 TRP A CA 1
ATOM 1517 C C . TRP A 1 197 ? -1.647 -14.936 13.648 1.00 93.69 197 TRP A C 1
ATOM 1519 O O . TRP A 1 197 ? -1.419 -15.818 14.475 1.00 93.69 197 TRP A O 1
ATOM 1529 N N . HIS A 1 198 ? -2.199 -15.155 12.460 1.00 94.75 198 HIS A N 1
ATOM 1530 C CA . HIS A 1 198 ? -2.525 -16.460 11.903 1.00 94.75 198 HIS A CA 1
ATOM 1531 C C . HIS A 1 198 ? -1.832 -16.578 10.548 1.00 94.75 198 HIS A C 1
ATOM 1533 O O . HIS A 1 198 ? -1.679 -15.583 9.839 1.00 94.75 198 HIS A O 1
ATOM 1539 N N . HIS A 1 199 ? -1.387 -17.779 10.189 1.00 94.31 199 HIS A N 1
ATOM 1540 C CA . HIS A 1 199 ? -0.610 -17.999 8.968 1.00 94.31 199 HIS A CA 1
ATOM 1541 C C . HIS A 1 199 ? -1.423 -17.793 7.688 1.00 94.31 199 HIS A C 1
ATOM 1543 O O . HIS A 1 199 ? -0.825 -17.495 6.662 1.00 94.31 199 HIS A O 1
ATOM 1549 N N . ASP A 1 200 ? -2.747 -17.911 7.773 1.00 96.62 200 ASP A N 1
ATOM 1550 C CA . ASP A 1 200 ? -3.718 -17.727 6.698 1.00 96.62 200 ASP A CA 1
ATOM 1551 C C . ASP A 1 200 ? -5.087 -17.316 7.296 1.00 96.62 200 ASP A C 1
ATOM 1553 O O . ASP A 1 200 ? -5.142 -16.913 8.461 1.00 96.62 200 ASP A O 1
ATOM 1557 N N . TYR A 1 201 ? -6.161 -17.356 6.503 1.00 97.62 201 TYR A N 1
ATOM 1558 C CA . TYR A 1 201 ? -7.543 -17.018 6.867 1.00 97.62 201 TYR A CA 1
ATOM 1559 C C . TYR A 1 201 ? -8.442 -18.242 7.121 1.00 97.62 201 TYR A C 1
ATOM 1561 O O . TYR A 1 201 ? -9.668 -18.110 7.174 1.00 97.62 201 TYR A O 1
ATOM 1569 N N . HIS A 1 202 ? -7.892 -19.452 7.275 1.00 97.31 202 HIS A N 1
ATOM 1570 C CA . HIS A 1 202 ? -8.724 -20.603 7.622 1.00 97.31 202 HIS A CA 1
ATOM 1571 C C . HIS A 1 202 ? -9.319 -20.430 9.027 1.00 97.31 202 HIS A C 1
ATOM 1573 O O . HIS A 1 202 ? -8.610 -20.434 10.029 1.00 97.31 202 HIS A O 1
ATOM 1579 N N . GLY A 1 203 ? -10.648 -20.296 9.095 1.00 96.12 203 GLY A N 1
ATOM 1580 C CA . GLY A 1 203 ? -11.368 -20.042 10.347 1.00 96.12 203 GLY A CA 1
ATOM 1581 C C . GLY A 1 203 ? -11.381 -18.573 10.782 1.00 96.12 203 GLY A C 1
ATOM 1582 O O . GLY A 1 203 ? -11.715 -18.303 11.935 1.00 96.12 203 GLY A O 1
ATOM 1583 N N . ALA A 1 204 ? -11.028 -17.641 9.889 1.00 97.31 204 ALA A N 1
ATOM 1584 C CA . ALA A 1 204 ? -11.140 -16.210 10.151 1.00 97.31 204 ALA A CA 1
ATOM 1585 C C . ALA A 1 204 ? -12.604 -15.791 10.412 1.00 97.31 204 ALA A C 1
ATOM 1587 O O . ALA A 1 204 ? -13.510 -16.337 9.771 1.00 97.31 204 ALA A O 1
ATOM 1588 N N . PRO A 1 205 ? -12.856 -14.825 11.317 1.00 97.38 205 PRO A N 1
ATOM 1589 C CA . PRO A 1 205 ? -14.181 -14.252 11.522 1.00 97.38 205 PRO A CA 1
ATOM 1590 C C . PRO A 1 205 ? -14.713 -13.569 10.264 1.00 97.38 205 PRO A C 1
ATOM 1592 O O . PRO A 1 205 ? -13.970 -12.945 9.509 1.00 97.38 205 PRO A O 1
ATOM 1595 N N . ASP A 1 206 ? -16.026 -13.633 10.075 1.00 97.00 206 ASP A N 1
ATOM 1596 C CA . ASP A 1 206 ? -16.703 -13.133 8.881 1.00 97.00 206 ASP A CA 1
ATOM 1597 C C . ASP A 1 206 ? -17.637 -11.939 9.168 1.00 97.00 206 ASP A C 1
ATOM 1599 O O . ASP A 1 206 ? -18.342 -11.457 8.278 1.00 97.00 206 ASP A O 1
ATOM 1603 N N . ASP A 1 207 ? -17.571 -11.412 10.393 1.00 95.88 207 ASP A N 1
ATOM 1604 C CA . ASP A 1 207 ? -18.412 -10.350 10.958 1.00 95.88 207 ASP A CA 1
ATOM 1605 C C . ASP A 1 207 ? -17.630 -9.074 11.336 1.00 95.88 207 ASP A C 1
ATOM 1607 O O . ASP A 1 207 ? -18.162 -8.155 11.964 1.00 95.88 207 ASP A O 1
ATOM 1611 N N . GLY A 1 208 ? -16.346 -9.015 10.970 1.00 95.62 208 GLY A N 1
ATOM 1612 C CA . GLY A 1 208 ? -15.469 -7.887 11.270 1.00 95.62 208 GLY A CA 1
ATOM 1613 C C . GLY A 1 208 ? -14.923 -7.866 12.695 1.00 95.62 208 GLY A C 1
ATOM 1614 O O . GLY A 1 208 ? -14.210 -6.920 13.043 1.00 95.62 208 GLY A O 1
ATOM 1615 N N . SER A 1 209 ? -15.233 -8.873 13.516 1.00 95.50 209 SER A N 1
ATOM 1616 C CA . SER A 1 209 ? -14.688 -9.001 14.865 1.00 95.50 209 SER A CA 1
ATOM 1617 C C . SER A 1 209 ? -13.189 -9.322 14.859 1.00 95.50 209 SER A C 1
ATOM 1619 O O . SER A 1 209 ? -12.606 -9.744 13.861 1.00 95.50 209 SER A O 1
ATOM 1621 N N . THR A 1 210 ? -12.536 -9.072 15.994 1.00 95.56 210 THR A N 1
ATOM 1622 C CA . THR A 1 210 ? -11.117 -9.377 16.185 1.00 95.56 210 THR A CA 1
ATOM 1623 C C . THR A 1 210 ? -10.870 -10.885 16.192 1.00 95.56 210 THR A C 1
ATOM 1625 O O . THR A 1 210 ? -11.433 -11.608 17.017 1.00 95.56 210 THR A O 1
ATOM 1628 N N . TRP A 1 211 ? -9.915 -11.352 15.390 1.00 95.75 211 TRP A N 1
ATOM 1629 C CA . TRP A 1 211 ? -9.464 -12.738 15.404 1.00 95.75 211 TRP A CA 1
ATOM 1630 C C . TRP A 1 211 ? -8.409 -12.985 16.490 1.00 95.75 211 TRP A C 1
ATOM 1632 O O . TRP A 1 211 ? -7.212 -12.733 16.316 1.00 95.75 211 TRP A O 1
ATOM 1642 N N . ARG A 1 212 ? -8.848 -13.469 17.658 1.00 90.12 212 ARG A N 1
ATOM 1643 C CA . ARG A 1 212 ? -7.953 -13.831 18.769 1.00 90.12 212 ARG A CA 1
ATOM 1644 C C . ARG A 1 212 ? -8.540 -14.910 19.676 1.00 90.12 212 ARG A C 1
ATOM 1646 O O . ARG A 1 212 ? -9.704 -14.844 20.049 1.00 90.12 212 ARG A O 1
ATOM 1653 N N . GLU A 1 213 ? -7.700 -15.842 20.124 1.00 81.44 213 GLU A N 1
ATOM 1654 C CA . GLU A 1 213 ? -8.102 -16.868 21.102 1.00 81.44 213 GLU A CA 1
ATOM 1655 C C . GLU A 1 213 ? -8.035 -16.373 22.555 1.00 81.44 213 GLU A C 1
ATOM 1657 O O . GLU A 1 213 ? -8.811 -16.802 23.407 1.00 81.44 213 GLU A O 1
ATOM 1662 N N . LYS A 1 214 ? -7.073 -15.491 22.864 1.00 82.56 214 LYS A N 1
ATOM 1663 C CA . LYS A 1 214 ? -6.805 -15.005 24.228 1.00 82.56 214 LYS A CA 1
ATOM 1664 C C . LYS A 1 214 ? -6.558 -13.495 24.260 1.00 82.56 214 LYS A C 1
ATOM 1666 O O . LYS A 1 214 ? -6.027 -12.950 23.284 1.00 82.56 214 LYS A O 1
ATOM 1671 N N . PRO A 1 215 ? -6.889 -12.811 25.372 1.00 80.81 215 PRO A N 1
ATOM 1672 C CA . PRO A 1 215 ? -6.487 -11.425 25.614 1.00 80.81 215 PRO A CA 1
ATOM 1673 C C . PRO A 1 215 ? -4.960 -11.260 25.650 1.00 80.8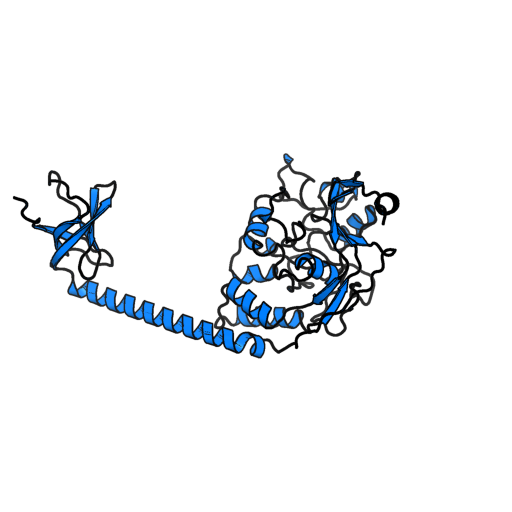1 215 PRO A C 1
ATOM 1675 O O . PRO A 1 215 ? -4.237 -12.198 25.977 1.00 80.81 215 PRO A O 1
ATOM 1678 N N . GLY A 1 216 ? -4.472 -10.065 25.318 1.00 83.19 216 GLY A N 1
ATOM 1679 C CA . GLY A 1 216 ? -3.046 -9.775 25.143 1.00 83.19 216 GLY A CA 1
ATOM 1680 C C . GLY A 1 216 ? -2.775 -8.697 24.085 1.00 83.19 216 GLY A C 1
ATOM 1681 O O . GLY A 1 216 ? -3.714 -8.256 23.408 1.00 83.19 216 GLY A O 1
ATOM 1682 N N . PRO A 1 217 ? -1.514 -8.278 23.929 1.00 83.62 217 PRO A N 1
ATOM 1683 C CA . PRO A 1 217 ? -1.128 -7.339 22.887 1.00 83.62 217 PRO A CA 1
ATOM 1684 C C . PRO A 1 217 ? -1.331 -7.947 21.495 1.00 83.62 217 PRO A C 1
ATOM 1686 O O . PRO A 1 217 ? -1.207 -9.167 21.333 1.00 83.62 217 PRO A O 1
ATOM 1689 N N . PRO A 1 218 ? -1.654 -7.126 20.489 1.00 86.00 218 PRO A N 1
ATOM 1690 C CA . PRO A 1 218 ? -1.710 -7.592 19.119 1.00 86.00 218 PRO A CA 1
ATOM 1691 C C . PRO A 1 218 ? -0.354 -8.061 18.604 1.00 86.00 218 PRO A C 1
ATOM 1693 O O . PRO A 1 218 ? 0.699 -7.572 19.012 1.00 86.00 218 PRO A O 1
ATOM 1696 N N . THR A 1 219 ? -0.395 -9.016 17.680 1.00 90.25 219 THR A N 1
ATOM 1697 C CA . THR A 1 219 ? 0.804 -9.568 17.028 1.00 90.25 219 THR A CA 1
ATOM 1698 C C . THR A 1 219 ? 0.772 -9.423 15.513 1.00 90.25 219 THR A C 1
ATOM 1700 O O . THR A 1 219 ? 1.773 -9.702 14.853 1.00 90.25 219 THR A O 1
ATOM 1703 N N . THR A 1 220 ? -0.342 -8.935 14.968 1.00 93.06 220 THR A N 1
ATOM 1704 C CA . THR A 1 220 ? -0.495 -8.617 13.551 1.00 93.06 220 THR A CA 1
ATOM 1705 C C . THR A 1 220 ? -0.418 -7.114 13.330 1.00 93.06 220 THR A C 1
ATOM 1707 O O . THR A 1 220 ? -0.872 -6.312 14.148 1.00 93.06 220 THR A O 1
ATOM 1710 N N . TYR A 1 221 ? 0.120 -6.734 12.180 1.00 93.88 221 TYR A N 1
ATOM 1711 C CA . TYR A 1 221 ? 0.061 -5.377 11.666 1.00 93.88 221 TYR A CA 1
ATOM 1712 C C . TYR A 1 221 ? -0.308 -5.386 10.182 1.00 93.88 221 TYR A C 1
ATOM 1714 O O . TYR A 1 221 ? -0.151 -6.393 9.477 1.00 93.88 221 TYR A O 1
ATOM 1722 N N . ARG A 1 222 ? -0.798 -4.247 9.699 1.00 94.88 222 ARG A N 1
ATOM 1723 C CA . ARG A 1 222 ? -1.166 -4.047 8.294 1.00 94.88 222 ARG A CA 1
ATOM 1724 C C . ARG A 1 222 ? -0.506 -2.810 7.709 1.00 94.88 222 ARG A C 1
ATOM 1726 O O . ARG A 1 222 ? -0.078 -1.920 8.438 1.00 94.88 222 ARG A O 1
ATOM 1733 N N . GLY A 1 223 ? -0.374 -2.788 6.386 1.00 89.81 223 GLY A N 1
ATOM 1734 C CA . GLY A 1 223 ? 0.452 -1.803 5.689 1.00 89.81 223 GLY A CA 1
ATOM 1735 C C . GLY A 1 223 ? 1.945 -1.999 5.975 1.00 89.81 223 GLY A C 1
ATOM 1736 O O . GLY A 1 223 ? 2.398 -3.115 6.258 1.00 89.81 223 GLY A O 1
ATOM 1737 N N . GLY A 1 224 ? 2.712 -0.909 5.915 1.00 85.44 224 GLY A N 1
ATOM 1738 C CA . GLY A 1 224 ? 4.140 -0.906 6.256 1.00 85.44 224 GLY A CA 1
ATOM 1739 C C . GLY A 1 224 ? 5.085 -0.587 5.102 1.00 85.44 224 GLY A C 1
ATOM 1740 O O . GLY A 1 224 ? 6.268 -0.889 5.209 1.00 85.44 224 GLY A O 1
ATOM 1741 N N . GLY A 1 225 ? 4.597 0.052 4.039 1.00 81.81 225 GLY A N 1
ATOM 1742 C CA . GLY A 1 225 ? 5.436 0.594 2.970 1.00 81.81 225 GLY A CA 1
ATOM 1743 C C . GLY A 1 225 ? 6.575 1.475 3.468 1.00 81.81 225 GLY A C 1
ATOM 1744 O O . GLY A 1 225 ? 7.706 1.343 3.015 1.00 81.81 225 GLY A O 1
ATOM 1745 N N . VAL A 1 226 ? 6.308 2.303 4.481 1.00 80.75 226 VAL A N 1
ATOM 1746 C CA . VAL A 1 226 ? 7.323 3.189 5.070 1.00 80.75 226 VAL A CA 1
ATOM 1747 C C . VAL A 1 226 ? 8.515 2.436 5.675 1.00 80.75 226 VAL A C 1
ATOM 1749 O O . VAL A 1 226 ? 9.608 2.985 5.758 1.00 80.75 226 VAL A O 1
ATOM 1752 N N . LEU A 1 227 ? 8.336 1.173 6.083 1.00 76.94 227 LEU A N 1
ATOM 1753 C CA . LEU A 1 227 ? 9.398 0.362 6.695 1.00 76.94 227 LEU A CA 1
ATOM 1754 C C . LEU A 1 227 ? 10.512 0.023 5.699 1.00 76.94 227 LEU A C 1
ATOM 1756 O O . LEU A 1 227 ? 11.614 -0.331 6.102 1.00 76.94 227 LEU A O 1
ATOM 1760 N N . HIS A 1 228 ? 10.209 0.137 4.410 1.00 76.81 228 HIS A N 1
ATOM 1761 C CA . HIS A 1 228 ? 11.108 -0.154 3.305 1.00 76.81 228 HIS A CA 1
ATOM 1762 C C . HIS A 1 228 ? 11.667 1.115 2.656 1.00 76.81 228 HIS A C 1
ATOM 1764 O O . HIS A 1 228 ? 12.300 1.057 1.609 1.00 76.81 228 HIS A O 1
ATOM 1770 N N . ALA A 1 229 ? 11.425 2.280 3.257 1.00 73.25 229 ALA A N 1
ATOM 1771 C CA . ALA A 1 229 ? 11.834 3.553 2.697 1.00 73.25 229 ALA A CA 1
ATOM 1772 C C . ALA A 1 229 ? 13.286 3.944 3.051 1.00 73.25 229 ALA A C 1
ATOM 1774 O O . ALA A 1 229 ? 13.700 3.768 4.199 1.00 73.25 229 ALA A O 1
ATOM 1775 N N . PRO A 1 230 ? 14.036 4.574 2.122 1.00 73.62 230 PRO A N 1
ATOM 1776 C CA . PRO A 1 230 ? 13.705 4.716 0.703 1.00 73.62 230 PRO A CA 1
ATOM 1777 C C . PRO A 1 230 ? 13.694 3.345 0.019 1.00 73.62 230 PRO A C 1
ATOM 1779 O O . PRO A 1 230 ? 14.559 2.519 0.316 1.00 73.62 230 PRO A O 1
ATOM 1782 N N . TRP A 1 231 ? 12.736 3.140 -0.893 1.00 79.81 231 TRP A N 1
ATOM 1783 C CA . TRP A 1 231 ? 12.549 1.872 -1.602 1.00 79.81 231 TRP A CA 1
ATOM 1784 C C . TRP A 1 231 ? 13.870 1.403 -2.218 1.00 79.81 231 TRP A C 1
ATOM 1786 O O . TRP A 1 231 ? 14.449 2.093 -3.060 1.00 79.81 231 TRP A O 1
ATOM 1796 N N . GLN A 1 232 ? 14.352 0.238 -1.801 1.00 79.12 232 GLN A N 1
ATOM 1797 C CA . GLN A 1 232 ? 15.535 -0.412 -2.365 1.00 79.12 232 GLN A CA 1
ATOM 1798 C C . GLN A 1 232 ? 15.176 -1.198 -3.624 1.00 79.12 232 GLN A C 1
ATOM 1800 O O . GLN A 1 232 ? 15.993 -1.337 -4.537 1.00 79.12 232 GLN A O 1
ATOM 1805 N N . SER A 1 233 ? 13.939 -1.686 -3.696 1.00 81.81 233 SER A N 1
ATOM 1806 C CA . SER A 1 233 ? 13.423 -2.406 -4.851 1.00 81.81 233 SER A CA 1
ATOM 1807 C C . SER A 1 233 ? 11.916 -2.220 -5.006 1.00 81.81 233 SER A C 1
ATOM 1809 O O . SER A 1 233 ? 11.188 -1.876 -4.075 1.00 81.81 233 SER A O 1
ATOM 1811 N N . SER A 1 234 ? 11.418 -2.401 -6.230 1.00 82.88 234 SER A N 1
ATOM 1812 C CA . SER A 1 234 ? 10.007 -2.157 -6.528 1.00 82.88 234 SER A CA 1
ATOM 1813 C C . SER A 1 234 ? 9.066 -3.162 -5.863 1.00 82.88 234 SER A C 1
ATOM 1815 O O . SER A 1 234 ? 7.910 -2.795 -5.653 1.00 82.88 234 SER A O 1
ATOM 1817 N N . ASP A 1 235 ? 9.537 -4.367 -5.509 1.00 85.62 235 ASP A N 1
ATOM 1818 C CA . ASP A 1 235 ? 8.779 -5.418 -4.806 1.00 85.62 235 ASP A CA 1
ATOM 1819 C C . ASP A 1 235 ? 8.414 -5.047 -3.369 1.00 85.62 235 ASP A C 1
ATOM 1821 O O . ASP A 1 235 ? 7.360 -5.460 -2.886 1.00 85.62 235 ASP A O 1
ATOM 1825 N N . GLU A 1 236 ? 9.197 -4.190 -2.714 1.00 86.81 236 GLU A N 1
ATOM 1826 C CA . GLU A 1 236 ? 8.900 -3.706 -1.363 1.00 86.81 236 GLU A CA 1
ATOM 1827 C C . GLU A 1 236 ? 7.578 -2.934 -1.298 1.00 86.81 236 GLU A C 1
ATOM 1829 O O . GLU A 1 236 ? 6.879 -2.960 -0.282 1.00 86.81 236 GLU A O 1
ATOM 1834 N N . ALA A 1 237 ? 7.173 -2.329 -2.418 1.00 88.88 237 ALA A N 1
ATOM 1835 C CA . ALA A 1 237 ? 5.884 -1.671 -2.573 1.00 88.88 237 ALA A CA 1
ATOM 1836 C C . ALA A 1 237 ? 4.699 -2.629 -2.335 1.00 88.88 237 ALA A C 1
ATOM 1838 O O . ALA A 1 237 ? 3.623 -2.176 -1.951 1.00 88.88 237 ALA A O 1
ATOM 1839 N N . MET A 1 238 ? 4.893 -3.951 -2.457 1.00 90.81 238 MET A N 1
ATOM 1840 C CA . MET A 1 238 ? 3.887 -4.971 -2.126 1.00 90.81 238 MET A CA 1
ATOM 1841 C C . MET A 1 238 ? 3.424 -4.902 -0.663 1.00 90.81 238 MET A C 1
ATOM 1843 O O . MET A 1 238 ? 2.290 -5.263 -0.353 1.00 90.81 238 MET A O 1
ATOM 1847 N N . SER A 1 239 ? 4.255 -4.382 0.246 1.00 89.38 239 SER A N 1
ATOM 1848 C CA . SER A 1 239 ? 3.866 -4.142 1.644 1.00 89.38 239 SER A CA 1
ATOM 1849 C C . SER A 1 239 ? 2.716 -3.132 1.801 1.00 89.38 239 SER A C 1
ATOM 1851 O O . SER A 1 239 ? 2.081 -3.080 2.855 1.00 89.38 239 SER A O 1
ATOM 1853 N N . CYS A 1 240 ? 2.412 -2.375 0.742 1.00 91.25 240 CYS A N 1
ATOM 1854 C CA . CYS A 1 240 ? 1.316 -1.410 0.668 1.00 91.25 240 CYS A CA 1
ATOM 1855 C C . CYS A 1 240 ? 0.034 -2.011 0.095 1.00 91.25 240 CYS A C 1
ATOM 1857 O O . CYS A 1 240 ? -0.982 -1.323 0.039 1.00 91.25 240 CYS A O 1
ATOM 1859 N N . HIS A 1 241 ? 0.058 -3.254 -0.387 1.00 95.38 241 HIS A N 1
ATOM 1860 C CA . HIS A 1 241 ? -1.154 -3.881 -0.894 1.00 95.38 241 HIS A CA 1
ATOM 1861 C C . HIS A 1 241 ? -2.147 -4.064 0.259 1.00 95.38 241 HIS A C 1
ATOM 1863 O O . HIS A 1 241 ? -1.766 -4.503 1.345 1.00 95.38 241 HIS A O 1
ATOM 1869 N N . ALA A 1 242 ? -3.424 -3.753 0.039 1.00 96.44 242 ALA A N 1
ATOM 1870 C CA . ALA A 1 242 ? -4.432 -3.777 1.097 1.00 96.44 242 ALA A CA 1
ATOM 1871 C C . ALA A 1 242 ? -4.628 -5.181 1.689 1.00 96.44 242 ALA A C 1
ATOM 1873 O O . ALA A 1 242 ? -4.936 -5.296 2.866 1.00 96.44 242 ALA A O 1
ATOM 1874 N N . ALA A 1 243 ? -4.372 -6.238 0.911 1.00 96.69 243 ALA A N 1
ATOM 1875 C CA . ALA A 1 243 ? -4.381 -7.633 1.370 1.00 96.69 243 ALA A CA 1
ATOM 1876 C C . ALA A 1 243 ? -3.079 -8.096 2.058 1.00 96.69 243 ALA A C 1
ATOM 1878 O O . ALA A 1 243 ? -3.005 -9.218 2.554 1.00 96.69 243 ALA A O 1
ATOM 1879 N N . ARG A 1 244 ? -2.015 -7.278 2.070 1.00 94.19 244 ARG A N 1
ATOM 1880 C CA . ARG A 1 244 ? -0.738 -7.682 2.665 1.00 94.19 244 ARG A CA 1
ATOM 1881 C C . ARG A 1 244 ? -0.835 -7.654 4.184 1.00 94.19 244 ARG A C 1
ATOM 1883 O O . ARG A 1 244 ? -1.192 -6.639 4.787 1.00 94.19 244 ARG A O 1
ATOM 1890 N N . ARG A 1 245 ? -0.403 -8.750 4.802 1.00 93.81 245 ARG A N 1
ATOM 1891 C CA . ARG A 1 245 ? -0.395 -8.947 6.252 1.00 93.81 245 ARG A CA 1
ATOM 1892 C C . ARG A 1 245 ? 1.032 -9.036 6.775 1.00 93.81 245 ARG A C 1
ATOM 1894 O O . ARG A 1 245 ? 1.930 -9.512 6.074 1.00 93.81 245 ARG A O 1
ATOM 1901 N N . GLY A 1 246 ? 1.249 -8.590 8.003 1.00 89.81 246 GLY A N 1
ATOM 1902 C CA . GLY A 1 246 ? 2.525 -8.728 8.685 1.00 89.81 246 GLY A CA 1
ATOM 1903 C C . GLY A 1 246 ? 2.349 -9.316 10.081 1.00 89.81 246 GLY A C 1
ATOM 1904 O O . GLY A 1 246 ? 1.450 -8.914 10.812 1.00 89.81 246 GLY A O 1
ATOM 1905 N N . GLY A 1 247 ? 3.205 -10.274 10.432 1.00 86.00 247 GLY A N 1
ATOM 1906 C CA . GLY A 1 247 ? 3.170 -10.984 11.709 1.00 86.00 247 GLY A CA 1
ATOM 1907 C C . GLY A 1 247 ? 4.371 -10.691 12.615 1.00 86.00 247 GLY A C 1
ATOM 1908 O O . GLY A 1 247 ? 5.213 -9.846 12.285 1.00 86.00 247 GLY A O 1
ATOM 1909 N N . PRO A 1 248 ? 4.486 -11.417 13.742 1.00 74.56 248 PRO A N 1
ATOM 1910 C CA . PRO A 1 248 ? 5.570 -11.248 14.696 1.00 74.56 248 PRO A CA 1
ATOM 1911 C C . PRO A 1 248 ? 6.941 -11.515 14.062 1.00 74.56 248 PRO A C 1
ATOM 1913 O O . PRO A 1 248 ? 7.094 -12.367 13.189 1.00 74.56 248 PRO A O 1
ATOM 1916 N N . GLY A 1 249 ? 7.954 -10.777 14.520 1.00 69.94 249 GLY A N 1
ATOM 1917 C CA . GLY A 1 249 ? 9.329 -10.866 14.011 1.00 69.94 249 GLY A CA 1
ATOM 1918 C C . GLY A 1 249 ? 9.620 -9.981 12.796 1.00 69.94 249 GLY A C 1
ATOM 1919 O O . GLY A 1 249 ? 10.784 -9.802 12.443 1.00 69.94 249 GLY A O 1
ATOM 1920 N N . ALA A 1 250 ? 8.603 -9.364 12.192 1.00 61.41 250 ALA A N 1
ATOM 1921 C CA . ALA A 1 250 ? 8.809 -8.309 11.212 1.00 61.41 250 ALA A CA 1
ATOM 1922 C C . ALA A 1 250 ? 9.132 -6.974 11.913 1.00 61.41 250 ALA A C 1
ATOM 1924 O O . ALA A 1 250 ? 8.475 -6.605 12.884 1.00 61.41 250 ALA A O 1
ATOM 1925 N N . TRP A 1 251 ? 10.159 -6.271 11.421 1.00 62.94 251 TRP A N 1
ATOM 1926 C CA . TRP A 1 251 ? 10.501 -4.873 11.736 1.00 62.94 251 TRP A CA 1
ATOM 1927 C C . TRP A 1 251 ? 10.231 -4.415 13.185 1.00 62.94 251 TRP A C 1
ATOM 1929 O O . TRP A 1 251 ? 9.243 -3.740 13.444 1.00 62.94 251 TRP A O 1
ATOM 1939 N N . ARG A 1 252 ? 11.125 -4.765 14.125 1.00 67.31 252 ARG A N 1
ATOM 1940 C CA . ARG A 1 252 ? 11.210 -4.316 15.544 1.00 67.31 252 ARG A CA 1
ATOM 1941 C C . ARG A 1 252 ? 9.924 -4.324 16.403 1.00 67.31 252 ARG A C 1
ATOM 1943 O O . ARG A 1 252 ? 10.035 -4.016 17.583 1.00 67.31 252 ARG A O 1
ATOM 1950 N N . GLY A 1 253 ? 8.754 -4.707 15.885 1.00 72.81 253 GLY A N 1
ATOM 1951 C CA . GLY A 1 253 ? 7.482 -4.637 16.607 1.00 72.81 253 GLY A CA 1
ATOM 1952 C C . GLY A 1 253 ? 7.146 -3.214 17.055 1.00 72.81 253 GLY A C 1
ATOM 1953 O O . GLY A 1 253 ? 6.783 -3.007 18.210 1.00 72.81 253 GLY A O 1
ATOM 1954 N N . MET A 1 254 ? 7.333 -2.223 16.181 1.00 81.06 254 MET A N 1
ATOM 1955 C CA . MET A 1 254 ? 7.039 -0.824 16.491 1.00 81.06 254 MET A CA 1
ATOM 1956 C C . MET A 1 254 ? 6.287 -0.190 15.317 1.00 81.06 254 MET A C 1
ATOM 1958 O O . MET A 1 254 ? 6.867 0.027 14.256 1.00 81.06 254 MET A O 1
ATOM 1962 N N . PHE A 1 255 ? 5.003 0.111 15.512 1.00 90.06 255 PHE A N 1
ATOM 1963 C CA . PHE A 1 255 ? 4.080 0.584 14.469 1.00 90.06 255 PHE A CA 1
ATOM 1964 C C . PHE A 1 255 ? 3.245 1.765 14.973 1.00 90.06 255 PHE A C 1
ATOM 1966 O O . PHE A 1 255 ? 3.307 2.115 16.153 1.00 90.06 255 PHE A O 1
ATOM 1973 N N . VAL A 1 256 ? 2.485 2.414 14.088 1.00 92.75 256 VAL A N 1
ATOM 1974 C CA . VAL A 1 256 ? 1.523 3.447 14.504 1.00 92.75 256 VAL A CA 1
ATOM 1975 C C . VAL A 1 256 ? 0.210 2.805 14.968 1.00 92.75 256 VAL A C 1
ATOM 1977 O O . VAL A 1 256 ? -0.048 1.621 14.739 1.00 92.75 256 VAL A O 1
ATOM 1980 N N . ALA A 1 257 ? -0.644 3.597 15.612 1.00 94.94 257 ALA A N 1
ATOM 1981 C CA . ALA A 1 257 ? -1.962 3.174 16.078 1.00 94.94 257 ALA A CA 1
ATOM 1982 C C . ALA A 1 257 ? -3.051 3.986 15.377 1.00 94.94 257 ALA A C 1
ATOM 1984 O O . ALA A 1 257 ? -3.020 5.213 15.442 1.00 94.94 257 ALA A O 1
ATOM 1985 N N . ARG A 1 258 ? -4.038 3.344 14.746 1.00 96.69 258 ARG A N 1
ATOM 1986 C CA . ARG A 1 258 ? -5.203 4.054 14.198 1.00 96.69 258 ARG A CA 1
ATOM 1987 C C . ARG A 1 258 ? -6.386 3.965 15.158 1.00 96.69 258 ARG A C 1
ATOM 1989 O O . ARG A 1 258 ? -6.790 2.854 15.490 1.00 96.69 258 ARG A O 1
ATOM 1996 N N . PRO A 1 259 ? -6.962 5.099 15.593 1.00 97.50 259 PRO A N 1
ATOM 1997 C CA . PRO A 1 259 ? -8.127 5.072 16.463 1.00 97.50 259 PRO A CA 1
ATOM 1998 C C . PRO A 1 259 ? -9.389 4.712 15.675 1.00 97.50 259 PRO A C 1
ATOM 2000 O O . PRO A 1 259 ? -9.636 5.270 14.603 1.00 97.50 259 PRO A O 1
ATOM 2003 N N . ILE A 1 260 ? -10.227 3.847 16.241 1.00 97.75 260 ILE A N 1
ATOM 2004 C CA 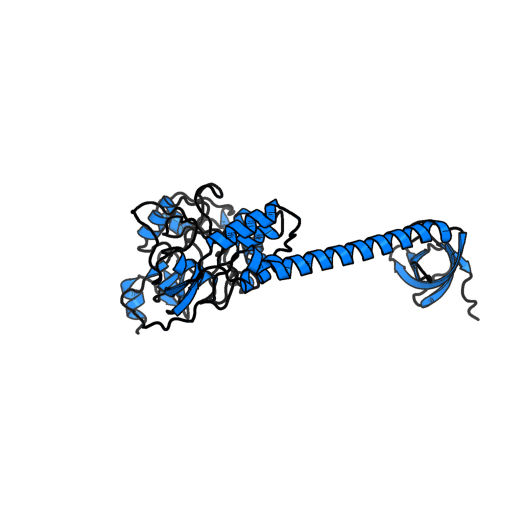. ILE A 1 260 ? -11.607 3.638 15.800 1.00 97.75 260 ILE A CA 1
ATOM 2005 C C . ILE A 1 260 ? -12.602 3.805 16.951 1.00 97.75 260 ILE A C 1
ATOM 2007 O O . ILE A 1 260 ? -12.271 3.590 18.123 1.00 97.75 260 ILE A O 1
ATOM 2011 N N . VAL A 1 261 ? -13.840 4.153 16.595 1.00 95.62 261 VAL A N 1
ATOM 2012 C CA . VAL A 1 261 ? -14.992 4.214 17.500 1.00 95.62 261 VAL A CA 1
ATOM 2013 C C . VAL A 1 261 ? -16.133 3.401 16.902 1.00 95.62 261 VAL A C 1
ATOM 2015 O O . VAL A 1 261 ? -16.706 3.777 15.877 1.00 95.62 261 VAL A O 1
ATOM 2018 N N . MET A 1 262 ? -16.465 2.287 17.551 1.00 92.06 262 MET A N 1
ATOM 2019 C CA . MET A 1 262 ? -17.591 1.445 17.152 1.00 92.06 262 MET A CA 1
ATOM 2020 C C . MET A 1 262 ? -18.923 2.160 17.382 1.00 92.06 262 MET A C 1
ATOM 2022 O O . MET A 1 262 ? -19.087 2.896 18.356 1.00 92.06 262 MET A O 1
ATOM 2026 N N . LEU A 1 263 ? -19.899 1.884 16.516 1.00 90.88 263 LEU A N 1
ATOM 2027 C CA . LEU A 1 263 ? -21.269 2.383 16.636 1.00 90.88 263 LEU A CA 1
ATOM 2028 C C . LEU A 1 263 ? -22.238 1.208 16.878 1.00 90.88 263 LEU A C 1
ATOM 2030 O O . LEU A 1 263 ? -23.114 0.969 16.053 1.00 90.88 263 LEU A O 1
ATOM 2034 N N . PRO A 1 264 ? -22.118 0.459 17.994 1.00 81.88 264 PRO A N 1
ATOM 2035 C CA . PRO A 1 264 ? -22.830 -0.812 18.200 1.00 81.88 264 PRO A CA 1
ATOM 2036 C C . PRO A 1 264 ? -24.359 -0.681 18.287 1.00 81.88 264 PRO A C 1
ATOM 2038 O O . PRO A 1 264 ? -25.071 -1.671 18.258 1.00 81.88 264 PRO A O 1
ATOM 2041 N N . TRP A 1 265 ? -24.888 0.537 18.414 1.00 80.69 265 TRP A N 1
ATOM 2042 C CA . TRP A 1 265 ? -26.329 0.809 18.367 1.00 80.69 265 TRP A CA 1
ATOM 2043 C C . TRP A 1 265 ? -26.863 1.013 16.940 1.00 80.69 265 TRP A C 1
ATOM 2045 O O . TRP A 1 265 ? -28.053 1.276 16.768 1.00 80.69 265 TRP A O 1
ATOM 2055 N N . LEU A 1 266 ? -25.992 0.971 15.930 1.00 80.31 266 LEU A N 1
ATOM 2056 C CA . LEU A 1 266 ? -26.325 1.084 14.517 1.00 80.31 266 LEU A CA 1
ATOM 2057 C C . LEU A 1 266 ? -26.007 -0.246 13.831 1.00 80.31 266 LEU A C 1
ATOM 2059 O O . LEU A 1 266 ? -25.014 -0.360 13.120 1.00 80.31 266 LEU A O 1
ATOM 2063 N N . GLU A 1 267 ? -26.846 -1.249 14.065 1.00 82.25 267 GLU A N 1
ATOM 2064 C CA . GLU A 1 267 ? -26.785 -2.493 13.303 1.00 82.25 267 GLU A CA 1
ATOM 2065 C C . GLU A 1 267 ? -27.550 -2.334 11.992 1.00 82.25 267 GLU A C 1
ATOM 2067 O O . GLU A 1 267 ? -28.697 -1.879 11.961 1.00 82.25 267 GLU A O 1
ATOM 2072 N N . ILE A 1 268 ? -26.880 -2.679 10.899 1.00 87.88 268 ILE A N 1
ATOM 2073 C CA . ILE A 1 268 ? -27.420 -2.632 9.546 1.00 87.88 268 ILE A CA 1
ATOM 2074 C C . ILE A 1 268 ? -27.377 -4.047 8.976 1.00 87.88 268 ILE A C 1
ATOM 2076 O O . ILE A 1 268 ? -26.391 -4.766 9.144 1.00 87.88 268 ILE A O 1
ATOM 2080 N N . GLU A 1 269 ? -28.449 -4.446 8.297 1.00 90.12 269 GLU A N 1
ATOM 2081 C CA . GLU A 1 269 ? -28.469 -5.680 7.517 1.00 90.12 269 GLU A CA 1
ATOM 2082 C C . GLU A 1 269 ? -27.599 -5.505 6.267 1.00 90.12 269 GLU A C 1
ATOM 2084 O O . GLU A 1 269 ? -27.766 -4.553 5.501 1.00 90.12 269 GLU A O 1
ATOM 2089 N N . ILE A 1 270 ? -26.638 -6.409 6.077 1.00 92.69 270 ILE A N 1
ATOM 2090 C CA . ILE A 1 270 ? -25.607 -6.287 5.047 1.00 92.69 270 ILE A CA 1
ATOM 2091 C C . ILE A 1 270 ? -25.724 -7.465 4.082 1.00 92.69 270 ILE A C 1
ATOM 2093 O O . ILE A 1 270 ? -25.567 -8.624 4.467 1.00 92.69 270 ILE A O 1
ATOM 2097 N N . ALA A 1 271 ? -25.952 -7.158 2.805 1.00 90.88 271 ALA A N 1
ATOM 2098 C CA . ALA A 1 271 ? -25.908 -8.151 1.740 1.00 90.88 271 ALA A CA 1
ATOM 2099 C C . ALA A 1 271 ? -24.469 -8.635 1.513 1.00 90.88 271 ALA A C 1
ATOM 2101 O O . ALA A 1 271 ? -23.533 -7.836 1.469 1.00 90.88 271 ALA A O 1
ATOM 2102 N N . ARG A 1 272 ? -24.301 -9.948 1.343 1.00 92.25 272 ARG A N 1
ATOM 2103 C CA . ARG A 1 272 ? -22.996 -10.588 1.141 1.00 92.25 272 ARG A CA 1
ATOM 2104 C C . ARG A 1 272 ? -22.756 -10.831 -0.355 1.00 92.25 272 ARG A C 1
ATOM 2106 O O . ARG A 1 272 ? -23.636 -11.413 -0.989 1.00 92.25 272 ARG A O 1
ATOM 2113 N N . PRO A 1 273 ? -21.622 -10.390 -0.930 1.00 90.75 273 PRO A N 1
ATOM 2114 C CA . PRO A 1 273 ? -21.281 -10.707 -2.312 1.00 90.75 273 PRO A CA 1
ATOM 2115 C C . PRO A 1 273 ? -20.827 -12.165 -2.456 1.00 90.75 273 PRO A C 1
ATOM 2117 O O . PRO A 1 273 ? -20.510 -12.833 -1.470 1.00 90.75 273 PRO A O 1
ATOM 2120 N N . ASP A 1 274 ? -20.751 -12.639 -3.699 1.00 90.94 274 ASP A N 1
ATOM 2121 C CA . ASP A 1 274 ? -20.144 -13.931 -4.010 1.00 90.94 274 ASP A CA 1
ATOM 2122 C C . ASP A 1 274 ? -18.630 -13.908 -3.742 1.00 90.94 274 ASP A C 1
ATOM 2124 O O . ASP A 1 274 ? -17.947 -12.909 -3.988 1.00 90.94 274 ASP A O 1
ATOM 2128 N N . VAL A 1 275 ? -18.096 -15.036 -3.267 1.00 89.50 275 VAL A N 1
ATOM 2129 C CA . VAL A 1 275 ? -16.658 -15.222 -3.031 1.00 89.50 275 VAL A CA 1
ATOM 2130 C C . VAL A 1 275 ? -16.027 -15.865 -4.272 1.00 89.50 275 VAL A C 1
ATOM 2132 O O . VAL A 1 275 ? -16.416 -16.979 -4.636 1.00 89.50 275 VAL A O 1
ATOM 2135 N N . PRO A 1 276 ? -15.040 -15.227 -4.925 1.00 88.31 276 PRO A N 1
ATOM 2136 C CA . PRO A 1 276 ? -14.247 -15.882 -5.958 1.00 88.31 276 PRO A CA 1
ATOM 2137 C C . PRO A 1 276 ? -13.491 -17.092 -5.398 1.00 88.31 276 PRO A C 1
ATOM 2139 O O . PRO A 1 276 ? -13.080 -17.101 -4.241 1.00 88.31 276 PRO A O 1
ATOM 2142 N N . LEU A 1 277 ? -13.243 -18.097 -6.236 1.00 88.12 277 LEU A N 1
ATOM 2143 C CA . LEU A 1 277 ? -12.459 -19.261 -5.828 1.00 88.12 277 LEU A CA 1
ATOM 2144 C C . LEU A 1 277 ? -11.010 -18.867 -5.509 1.00 88.12 277 LEU A C 1
ATOM 2146 O O . LEU A 1 277 ? -10.328 -18.236 -6.321 1.00 88.12 277 LEU A O 1
ATOM 2150 N N . SER A 1 278 ? -10.528 -19.310 -4.350 1.00 92.88 278 SER A N 1
ATOM 2151 C CA . SER A 1 278 ? -9.099 -19.346 -4.051 1.00 92.88 278 SER A CA 1
ATOM 2152 C C . SER A 1 278 ? -8.420 -20.418 -4.894 1.00 92.88 278 SER A C 1
ATOM 2154 O O . SER A 1 278 ? -8.840 -21.574 -4.898 1.00 92.88 278 SER A O 1
ATOM 2156 N N . VAL A 1 279 ? -7.343 -20.036 -5.576 1.00 95.94 279 VAL A N 1
ATOM 2157 C CA . VAL A 1 279 ? -6.484 -20.949 -6.343 1.00 95.94 279 VAL A CA 1
ATOM 2158 C C . VAL A 1 279 ? -5.045 -20.867 -5.828 1.00 95.94 279 VAL A C 1
ATOM 2160 O O . VAL A 1 279 ? -4.652 -19.802 -5.333 1.00 95.94 279 VAL A O 1
ATOM 2163 N N . PRO A 1 280 ? -4.245 -21.946 -5.934 1.00 97.12 280 PRO A N 1
ATOM 2164 C CA . PRO A 1 280 ? -2.829 -21.925 -5.576 1.00 97.12 280 PRO A CA 1
ATOM 2165 C C . PRO A 1 280 ? -2.058 -20.824 -6.313 1.00 97.12 280 PRO A C 1
ATOM 2167 O O . PRO A 1 280 ? -2.388 -20.474 -7.446 1.00 97.12 280 PRO A O 1
ATOM 2170 N N . PHE A 1 281 ? -0.994 -20.306 -5.692 1.00 97.44 281 PHE A N 1
ATOM 2171 C CA . PHE A 1 281 ? -0.195 -19.217 -6.267 1.00 97.44 281 PHE A CA 1
ATOM 2172 C C . PHE A 1 281 ? 0.320 -19.550 -7.673 1.00 97.44 281 PHE A C 1
ATOM 2174 O O . PHE A 1 281 ? 0.184 -18.737 -8.582 1.00 97.44 281 PHE A O 1
ATOM 2181 N N . ASP A 1 282 ? 0.841 -20.764 -7.865 1.00 97.31 282 ASP A N 1
ATOM 2182 C CA . ASP A 1 282 ? 1.391 -21.228 -9.143 1.00 97.31 282 ASP A CA 1
ATOM 2183 C C . ASP A 1 282 ? 0.357 -21.165 -10.265 1.00 97.31 282 ASP A C 1
ATOM 2185 O O . ASP A 1 282 ? 0.656 -20.690 -11.358 1.00 97.31 282 ASP A O 1
ATOM 2189 N N . GLU A 1 283 ? -0.880 -21.562 -9.976 1.00 97.56 283 GLU A N 1
ATOM 2190 C CA . GLU A 1 283 ? -1.990 -21.458 -10.917 1.00 97.56 283 GLU A CA 1
ATOM 2191 C C . GLU A 1 283 ? -2.374 -19.993 -11.167 1.00 97.56 283 GLU A C 1
ATOM 2193 O O . GLU A 1 283 ? -2.552 -19.583 -12.316 1.00 97.56 283 GLU A O 1
ATOM 2198 N N . ALA A 1 284 ? -2.436 -19.178 -10.107 1.00 97.06 284 ALA A N 1
ATOM 2199 C CA . ALA A 1 284 ? -2.799 -17.766 -10.196 1.00 97.06 284 ALA A CA 1
ATOM 2200 C C . ALA A 1 284 ? -1.867 -16.971 -11.127 1.00 97.06 284 ALA A C 1
ATOM 2202 O O . ALA A 1 284 ? -2.335 -16.086 -11.854 1.00 97.06 284 ALA A O 1
ATOM 2203 N N . VAL A 1 285 ? -0.562 -17.278 -11.110 1.00 97.50 285 VAL A N 1
ATOM 2204 C CA . VAL A 1 285 ? 0.469 -16.499 -11.816 1.00 97.50 285 VAL A CA 1
ATOM 2205 C C . VAL A 1 285 ? 1.045 -17.176 -13.059 1.00 97.50 285 VAL A C 1
ATOM 2207 O O . VAL A 1 285 ? 1.711 -16.486 -13.826 1.00 97.50 285 VAL A O 1
ATOM 2210 N N . ALA A 1 286 ? 0.766 -18.458 -13.330 1.00 97.38 286 ALA A N 1
ATOM 2211 C CA . ALA A 1 286 ? 1.367 -19.212 -14.443 1.00 97.38 286 ALA A CA 1
ATOM 2212 C C . ALA A 1 286 ? 1.340 -18.464 -15.788 1.00 97.38 286 ALA A C 1
ATOM 2214 O O . ALA A 1 286 ? 2.364 -18.330 -16.463 1.00 97.38 286 ALA A O 1
ATOM 2215 N N . ALA A 1 287 ? 0.173 -17.929 -16.164 1.00 96.69 287 ALA A N 1
ATOM 2216 C CA . ALA A 1 287 ? 0.019 -17.177 -17.409 1.00 96.69 287 ALA A CA 1
ATOM 2217 C C . ALA A 1 287 ? 0.846 -15.877 -17.418 1.00 96.69 287 ALA A C 1
ATOM 2219 O O . ALA A 1 287 ? 1.461 -15.550 -18.431 1.00 96.69 287 ALA A O 1
ATOM 2220 N N . LEU A 1 288 ? 0.899 -15.165 -16.285 1.00 97.12 288 LEU A N 1
ATOM 2221 C CA . LEU A 1 288 ? 1.695 -13.945 -16.138 1.00 97.12 288 LEU A CA 1
ATOM 2222 C C . LEU A 1 288 ? 3.193 -14.252 -16.228 1.00 97.12 288 LEU A C 1
ATOM 2224 O O . LEU A 1 288 ? 3.912 -13.563 -16.942 1.00 97.12 288 LEU A O 1
ATOM 2228 N N . GLU A 1 289 ? 3.683 -15.284 -15.542 1.00 97.00 289 GLU A N 1
ATOM 2229 C CA . GLU A 1 289 ? 5.108 -15.615 -15.597 1.00 97.00 289 GLU A CA 1
ATOM 2230 C C . GLU A 1 289 ? 5.546 -16.021 -17.007 1.00 97.00 289 GLU A C 1
ATOM 2232 O O . GLU A 1 289 ? 6.625 -15.633 -17.454 1.00 97.00 289 GLU A O 1
ATOM 2237 N N . SER A 1 290 ? 4.706 -16.771 -17.728 1.00 97.50 290 SER A N 1
ATOM 2238 C CA . SER A 1 290 ? 4.969 -17.113 -19.128 1.00 97.50 290 SER A CA 1
ATOM 2239 C C . SER A 1 290 ? 5.072 -15.861 -20.006 1.00 97.50 290 SER A C 1
ATOM 2241 O O . SER A 1 290 ? 5.954 -15.783 -20.861 1.00 97.50 290 SER A O 1
ATOM 2243 N N . GLU A 1 291 ? 4.192 -14.879 -19.796 1.00 97.38 291 GLU A N 1
ATOM 2244 C CA . GLU A 1 291 ? 4.213 -13.595 -20.504 1.00 97.38 291 GLU A CA 1
ATOM 2245 C C . GLU A 1 291 ? 5.497 -12.805 -20.201 1.00 97.38 291 GLU A C 1
ATOM 2247 O O . GLU A 1 291 ? 6.188 -12.371 -21.126 1.00 97.38 291 GLU A O 1
ATOM 2252 N N . LEU A 1 292 ? 5.859 -12.674 -18.920 1.00 95.69 292 LEU A N 1
ATOM 2253 C CA . LEU A 1 292 ? 7.040 -11.926 -18.478 1.00 95.69 292 LEU A CA 1
ATOM 2254 C C . LEU A 1 292 ? 8.345 -12.546 -18.997 1.00 95.69 292 LEU A C 1
ATOM 2256 O O . LEU A 1 292 ? 9.216 -11.825 -19.495 1.00 95.69 292 LEU A O 1
ATOM 2260 N N . ARG A 1 293 ? 8.472 -13.880 -18.953 1.00 95.75 293 ARG A N 1
ATOM 2261 C CA . ARG A 1 293 ? 9.636 -14.592 -19.510 1.00 95.75 293 ARG A CA 1
ATOM 2262 C C . ARG A 1 293 ? 9.745 -14.380 -21.021 1.00 95.75 293 ARG A C 1
ATOM 2264 O O . ARG A 1 293 ? 10.821 -14.042 -21.512 1.00 95.75 293 ARG A O 1
ATOM 2271 N N . ALA A 1 294 ? 8.634 -14.483 -21.756 1.00 96.62 294 ALA A N 1
ATOM 2272 C CA . ALA A 1 294 ? 8.619 -14.232 -23.198 1.00 96.62 294 ALA A CA 1
ATOM 2273 C C . ALA A 1 294 ? 8.999 -12.779 -23.545 1.00 96.62 294 ALA A C 1
ATOM 2275 O O . ALA A 1 294 ? 9.759 -12.533 -24.487 1.00 96.62 294 ALA A O 1
ATOM 2276 N N . GLU A 1 295 ? 8.517 -11.800 -22.773 1.00 95.00 295 GLU A N 1
ATOM 2277 C CA . GLU A 1 295 ? 8.914 -10.399 -22.926 1.00 95.00 295 GLU A CA 1
ATOM 2278 C C . GLU A 1 295 ? 10.411 -10.189 -22.680 1.00 95.00 295 GLU A C 1
ATOM 2280 O O . GLU A 1 295 ? 11.066 -9.488 -23.459 1.00 95.00 295 GLU A O 1
ATOM 2285 N N . ARG A 1 296 ? 10.964 -10.807 -21.633 1.00 92.81 296 ARG A N 1
ATOM 2286 C CA . ARG A 1 296 ? 12.393 -10.739 -21.317 1.00 92.81 296 ARG A CA 1
ATOM 2287 C C . ARG A 1 296 ? 13.240 -11.305 -22.450 1.00 92.81 296 ARG A C 1
ATOM 2289 O O . ARG A 1 296 ? 14.162 -10.625 -22.896 1.00 92.81 296 ARG A O 1
ATOM 2296 N N . THR A 1 297 ? 12.898 -12.489 -22.961 1.00 95.75 297 THR A N 1
ATOM 2297 C CA . THR A 1 297 ? 13.597 -13.104 -24.100 1.00 95.75 297 THR A CA 1
ATOM 2298 C C . THR A 1 297 ? 13.583 -12.187 -25.321 1.00 95.75 297 THR A C 1
ATOM 2300 O O . THR A 1 297 ? 14.626 -11.953 -25.928 1.00 95.75 297 THR A O 1
ATOM 2303 N N . ARG A 1 298 ? 12.434 -11.585 -25.647 1.00 96.25 298 ARG A N 1
ATOM 2304 C CA . ARG A 1 298 ? 12.317 -10.628 -26.757 1.00 96.25 298 ARG A CA 1
ATOM 2305 C C . ARG A 1 298 ? 13.189 -9.384 -26.551 1.00 96.25 298 ARG A C 1
ATOM 2307 O O . ARG A 1 298 ? 13.850 -8.946 -27.490 1.00 96.25 298 ARG A O 1
ATOM 2314 N N . LYS A 1 299 ? 13.215 -8.812 -25.340 1.00 95.19 299 LYS A N 1
ATOM 2315 C CA . LYS A 1 299 ? 14.088 -7.668 -25.008 1.00 95.19 299 LYS A CA 1
ATOM 2316 C C . LYS A 1 299 ? 15.565 -8.042 -25.110 1.00 95.19 299 LYS A C 1
ATOM 2318 O O . LYS A 1 299 ? 16.346 -7.270 -25.656 1.00 95.19 299 LYS A O 1
ATOM 2323 N N . GLN A 1 300 ? 15.940 -9.226 -24.632 1.00 95.06 300 GLN A N 1
ATOM 2324 C CA . GLN A 1 300 ? 17.306 -9.728 -24.729 1.00 95.06 300 GLN A CA 1
ATOM 2325 C C . GLN A 1 300 ? 17.739 -9.885 -26.191 1.00 95.06 300 GLN A C 1
ATOM 2327 O O . GLN A 1 300 ? 18.767 -9.334 -26.570 1.00 95.06 300 GLN A O 1
ATOM 2332 N N . GLN A 1 301 ? 16.925 -10.531 -27.029 1.00 96.50 301 GLN A N 1
ATOM 2333 C CA . GLN A 1 301 ? 17.207 -10.682 -28.461 1.00 96.50 301 GLN A CA 1
ATOM 2334 C C . GLN A 1 301 ? 17.334 -9.327 -29.172 1.00 96.50 301 GLN A C 1
ATOM 2336 O O . GLN A 1 301 ? 18.238 -9.133 -29.982 1.00 96.50 301 GLN A O 1
ATOM 2341 N N . ALA A 1 302 ? 16.468 -8.359 -28.851 1.00 96.06 302 ALA A N 1
ATOM 2342 C CA . ALA A 1 302 ? 16.556 -7.008 -29.406 1.00 96.06 302 ALA A CA 1
ATOM 2343 C C . ALA A 1 302 ? 17.843 -6.279 -28.972 1.00 96.06 302 ALA A C 1
ATOM 2345 O O . ALA A 1 302 ? 18.480 -5.602 -29.786 1.00 96.06 302 ALA A O 1
ATOM 2346 N N . ASN A 1 303 ? 18.253 -6.442 -27.712 1.00 95.62 303 ASN A N 1
ATOM 2347 C CA . ASN A 1 303 ? 19.496 -5.874 -27.192 1.00 95.62 303 ASN A CA 1
ATOM 2348 C C . ASN A 1 303 ? 20.725 -6.524 -27.840 1.00 95.62 303 ASN A C 1
ATOM 2350 O O . ASN A 1 303 ? 21.629 -5.812 -28.269 1.00 95.62 303 ASN A O 1
ATOM 2354 N N . GLU A 1 304 ? 20.741 -7.851 -27.976 1.00 96.25 304 GLU A N 1
ATOM 2355 C CA . GLU A 1 304 ? 21.805 -8.599 -28.654 1.00 96.25 304 GLU A CA 1
ATOM 2356 C C . GLU A 1 304 ? 21.917 -8.199 -30.129 1.00 96.25 304 GLU A C 1
ATOM 2358 O O . GLU A 1 304 ? 23.015 -7.905 -30.600 1.00 96.25 304 GLU A O 1
ATOM 2363 N N . ALA A 1 305 ? 20.793 -8.086 -30.843 1.00 95.19 305 ALA A N 1
ATOM 2364 C CA . ALA A 1 305 ? 20.768 -7.609 -32.225 1.00 95.19 305 ALA A CA 1
ATOM 2365 C C . ALA A 1 305 ? 21.287 -6.167 -32.341 1.00 95.19 305 ALA A C 1
ATOM 2367 O O . ALA A 1 305 ? 22.063 -5.852 -33.246 1.00 95.19 305 ALA A O 1
ATOM 2368 N N . THR A 1 306 ? 20.914 -5.298 -31.397 1.00 92.75 306 THR A N 1
ATOM 2369 C CA . THR A 1 306 ? 21.429 -3.924 -31.322 1.00 92.75 306 THR A CA 1
ATOM 2370 C C . THR A 1 306 ? 22.936 -3.926 -31.081 1.00 92.75 306 THR A C 1
ATOM 2372 O O . THR A 1 306 ? 23.668 -3.247 -31.795 1.00 92.75 306 THR A O 1
ATOM 2375 N N . HIS A 1 307 ? 23.430 -4.722 -30.132 1.00 92.56 307 HIS A N 1
ATOM 2376 C CA . HIS A 1 307 ? 24.857 -4.840 -29.836 1.00 92.56 307 HIS A CA 1
ATOM 2377 C C . HIS A 1 307 ? 25.646 -5.391 -31.029 1.00 92.56 307 HIS A C 1
ATOM 2379 O O . HIS A 1 307 ? 26.682 -4.826 -31.374 1.00 92.56 307 HIS A O 1
ATOM 2385 N N . ALA A 1 308 ? 25.143 -6.430 -31.700 1.00 93.38 308 ALA A N 1
ATOM 2386 C CA . ALA A 1 308 ? 25.756 -7.004 -32.894 1.00 93.38 308 ALA A CA 1
ATOM 2387 C C . ALA A 1 308 ? 25.812 -5.986 -34.043 1.00 93.38 308 ALA A C 1
ATOM 2389 O O . ALA A 1 308 ? 26.863 -5.801 -34.660 1.00 93.38 308 ALA A O 1
ATOM 2390 N N . ARG A 1 309 ? 24.714 -5.254 -34.279 1.00 91.38 309 ARG A N 1
ATOM 2391 C CA . ARG A 1 309 ? 24.671 -4.148 -35.245 1.00 91.38 309 ARG A CA 1
ATOM 2392 C C . ARG A 1 309 ? 25.704 -3.073 -34.907 1.00 91.38 309 ARG A C 1
ATOM 2394 O O . ARG A 1 309 ? 26.456 -2.658 -35.783 1.00 91.38 309 ARG A O 1
ATOM 2401 N N . MET A 1 310 ? 25.774 -2.640 -33.648 1.00 90.00 310 MET A N 1
ATOM 2402 C CA . MET A 1 310 ? 26.730 -1.616 -33.218 1.00 90.00 310 MET A CA 1
ATOM 2403 C C . MET A 1 310 ? 28.185 -2.092 -33.302 1.00 90.00 310 MET A C 1
ATOM 2405 O O . MET A 1 310 ? 29.062 -1.297 -33.636 1.00 90.00 310 MET A O 1
ATOM 2409 N N . ALA A 1 311 ? 28.455 -3.369 -33.024 1.00 91.19 311 ALA A N 1
ATOM 2410 C CA . ALA A 1 311 ? 29.780 -3.963 -33.176 1.00 91.19 311 ALA A CA 1
ATOM 2411 C C . ALA A 1 311 ? 30.227 -3.963 -34.646 1.00 91.19 311 ALA A C 1
ATOM 2413 O O . ALA A 1 311 ? 31.342 -3.530 -34.928 1.00 91.19 311 ALA A O 1
ATOM 2414 N N . ARG A 1 312 ? 29.336 -4.347 -35.572 1.00 92.31 312 ARG A N 1
ATOM 2415 C CA . ARG A 1 312 ? 29.584 -4.297 -37.021 1.00 92.31 312 ARG A CA 1
ATOM 2416 C C . ARG A 1 312 ? 29.887 -2.872 -37.501 1.00 92.31 312 ARG A C 1
ATOM 2418 O O . ARG A 1 312 ? 30.878 -2.628 -38.183 1.00 92.31 312 ARG A O 1
ATOM 2425 N N . LEU A 1 313 ? 29.079 -1.901 -37.079 1.00 90.62 313 LEU A N 1
ATOM 2426 C CA . LEU A 1 313 ? 29.257 -0.508 -37.493 1.00 90.62 313 LEU A CA 1
ATOM 2427 C C . LEU A 1 313 ? 30.564 0.109 -36.986 1.00 90.62 313 LEU A C 1
ATOM 2429 O O . LEU A 1 313 ? 31.177 0.905 -37.692 1.00 90.62 313 LEU A O 1
ATOM 2433 N N . ARG A 1 314 ? 31.044 -0.290 -35.802 1.00 88.56 314 ARG A N 1
ATOM 2434 C CA . ARG A 1 314 ? 32.350 0.157 -35.287 1.00 88.56 314 ARG A CA 1
ATOM 2435 C C . ARG A 1 314 ? 33.526 -0.287 -36.156 1.00 88.56 314 ARG A C 1
ATOM 2437 O O . ARG A 1 314 ? 34.550 0.385 -36.120 1.00 88.56 314 ARG A O 1
ATOM 2444 N N . THR A 1 315 ? 33.396 -1.387 -36.897 1.00 89.00 315 THR A N 1
ATOM 2445 C CA . THR A 1 315 ? 34.446 -1.875 -37.802 1.00 89.00 315 THR A CA 1
ATOM 2446 C C . THR A 1 315 ? 34.298 -1.350 -39.226 1.00 89.00 315 THR A C 1
ATOM 2448 O O . THR A 1 315 ? 35.306 -1.133 -39.885 1.00 89.00 315 THR A O 1
ATOM 2451 N N . GLU A 1 316 ? 33.069 -1.139 -39.702 1.00 90.88 316 GLU A N 1
ATOM 2452 C CA . GLU A 1 316 ? 32.796 -0.782 -41.105 1.00 90.88 316 GLU A CA 1
ATOM 2453 C C . GLU A 1 316 ? 32.817 0.729 -41.376 1.00 90.88 316 GLU A C 1
ATOM 2455 O O . GLU A 1 316 ? 33.197 1.155 -42.464 1.00 90.88 316 GLU A O 1
ATOM 2460 N N . LEU A 1 317 ? 32.385 1.549 -40.412 1.00 91.75 317 LEU A N 1
ATOM 2461 C CA . LEU A 1 317 ? 32.189 2.985 -40.627 1.00 91.75 317 LEU A CA 1
ATOM 2462 C C . LEU A 1 317 ? 33.472 3.837 -40.629 1.00 91.75 317 LEU A C 1
ATOM 2464 O O . LEU A 1 317 ? 33.511 4.782 -41.423 1.00 91.75 317 LEU A O 1
ATOM 2468 N N . PRO A 1 318 ? 34.495 3.594 -39.781 1.00 93.50 318 PRO A N 1
ATOM 2469 C CA . PRO A 1 318 ? 35.680 4.451 -39.746 1.00 93.50 318 PRO A CA 1
ATOM 2470 C C . PRO A 1 318 ? 36.372 4.555 -41.110 1.00 93.50 318 PRO A C 1
ATOM 2472 O O . PRO A 1 318 ? 36.648 3.556 -41.766 1.00 93.50 318 PRO A O 1
ATOM 2475 N N . GLY A 1 319 ? 36.652 5.784 -41.541 1.00 91.56 319 GLY A N 1
ATOM 2476 C CA . GLY A 1 319 ? 37.239 6.101 -42.843 1.00 91.56 319 GLY A CA 1
ATOM 2477 C C . GLY A 1 319 ? 36.231 6.233 -43.990 1.00 91.56 319 GLY A C 1
ATOM 2478 O O . GLY A 1 319 ? 36.593 6.775 -45.035 1.00 91.56 319 GLY A O 1
ATOM 2479 N N . SER A 1 320 ? 34.974 5.806 -43.813 1.00 93.75 320 SER A N 1
ATOM 2480 C CA . SER A 1 320 ? 33.935 5.972 -44.837 1.00 93.75 320 SER A CA 1
ATOM 2481 C C . SER A 1 320 ? 33.505 7.437 -44.982 1.00 93.75 320 SER A C 1
ATOM 2483 O O . SER A 1 320 ? 33.527 8.210 -44.021 1.00 93.75 320 SER A O 1
ATOM 2485 N N . ILE A 1 321 ? 33.122 7.816 -46.203 1.00 95.69 321 ILE A N 1
ATOM 2486 C CA . ILE A 1 321 ? 32.567 9.133 -46.536 1.00 95.69 321 ILE A CA 1
ATOM 2487 C C . ILE A 1 321 ? 31.078 8.943 -46.815 1.00 95.69 321 ILE A C 1
ATOM 2489 O O . ILE A 1 321 ? 30.716 8.079 -47.612 1.00 95.69 321 ILE A O 1
ATOM 2493 N N . GLN A 1 322 ? 30.230 9.710 -46.133 1.00 95.19 322 GLN A N 1
ATOM 2494 C CA . GLN A 1 322 ? 28.776 9.567 -46.190 1.00 95.19 322 GLN A CA 1
ATOM 2495 C C . GLN A 1 322 ? 28.095 10.929 -46.266 1.00 95.19 322 GLN A C 1
ATOM 2497 O O . GLN A 1 322 ? 28.541 11.897 -45.649 1.00 95.19 322 GLN A O 1
ATOM 2502 N N . GLU A 1 323 ? 26.989 10.971 -46.996 1.00 96.25 323 GLU A N 1
ATOM 2503 C CA . GLU A 1 323 ? 26.056 12.092 -46.985 1.00 96.25 323 GLU A CA 1
ATOM 2504 C C . GLU A 1 323 ? 25.165 12.017 -45.738 1.00 96.25 323 GLU A C 1
ATOM 2506 O O . GLU A 1 323 ? 24.799 10.936 -45.264 1.00 96.25 323 GLU A O 1
ATOM 2511 N N . GLY A 1 324 ? 24.827 13.177 -45.188 1.00 95.50 324 GLY A N 1
ATOM 2512 C CA . GLY A 1 324 ? 24.000 13.308 -44.000 1.00 95.50 324 GLY A CA 1
ATOM 2513 C C . GLY A 1 324 ? 23.319 14.661 -43.912 1.00 95.50 324 GLY A C 1
ATOM 2514 O O . GLY A 1 324 ? 23.556 15.549 -44.722 1.00 95.50 324 GLY A O 1
ATOM 2515 N N . ILE A 1 325 ? 22.472 14.812 -42.896 1.00 96.88 325 ILE A N 1
ATOM 2516 C CA . ILE A 1 325 ? 21.716 16.045 -42.649 1.00 96.88 325 ILE A CA 1
ATOM 2517 C C . ILE A 1 325 ? 22.017 16.543 -41.241 1.00 96.88 325 ILE A C 1
ATOM 2519 O O . ILE A 1 325 ? 21.933 15.777 -40.275 1.00 96.88 325 ILE A O 1
ATOM 2523 N N . VAL A 1 326 ? 22.332 17.827 -41.092 1.00 96.44 326 VAL A N 1
ATOM 2524 C CA . VAL A 1 326 ? 22.489 18.469 -39.784 1.00 96.44 326 VAL A CA 1
ATOM 2525 C C . VAL A 1 326 ? 21.147 18.433 -39.054 1.00 96.44 326 VAL A C 1
ATOM 2527 O O . VAL A 1 326 ? 20.166 19.045 -39.459 1.00 96.44 326 VAL A O 1
ATOM 2530 N N . ARG A 1 327 ? 21.083 17.683 -37.955 1.00 96.75 327 ARG A N 1
ATOM 2531 C CA . ARG A 1 327 ? 19.860 17.470 -37.172 1.00 96.75 327 ARG A CA 1
ATOM 2532 C C . ARG A 1 327 ? 19.670 18.529 -36.093 1.00 96.75 327 ARG A C 1
ATOM 2534 O O . ARG A 1 327 ? 18.541 18.912 -35.803 1.00 96.75 327 ARG A O 1
ATOM 2541 N N . SER A 1 328 ? 20.756 18.936 -35.441 1.00 95.75 328 SER A N 1
ATOM 2542 C CA . SER A 1 328 ? 20.725 19.906 -34.344 1.00 95.75 328 SER A CA 1
ATOM 2543 C C . SER A 1 328 ? 22.100 20.507 -34.088 1.00 95.75 328 SER A C 1
ATOM 2545 O O . SER A 1 328 ? 23.113 19.832 -34.288 1.00 95.75 328 SER A O 1
ATOM 2547 N N . VAL A 1 329 ? 22.112 21.721 -33.538 1.00 93.44 329 VAL A N 1
ATOM 2548 C CA . VAL A 1 329 ? 23.320 22.432 -33.104 1.00 93.44 329 VAL A CA 1
ATOM 2549 C C . VAL A 1 329 ? 23.285 22.606 -31.584 1.00 93.44 329 VAL A C 1
ATOM 2551 O O . VAL A 1 329 ? 22.298 23.081 -31.019 1.00 93.44 329 VAL A O 1
ATOM 2554 N N . GLY A 1 330 ? 24.344 22.167 -30.910 1.00 88.81 330 GLY A N 1
ATOM 2555 C CA . GLY A 1 330 ? 24.546 22.324 -29.475 1.00 88.81 330 GLY A CA 1
ATOM 2556 C C . GLY A 1 330 ? 24.962 23.747 -29.104 1.00 88.81 330 GLY A C 1
ATOM 2557 O O . GLY A 1 330 ? 25.515 24.487 -29.914 1.00 88.81 330 GLY A O 1
ATOM 2558 N N . ARG A 1 331 ? 24.729 24.135 -27.842 1.00 85.88 331 ARG A N 1
ATOM 2559 C CA . ARG A 1 331 ? 25.114 25.465 -27.318 1.00 85.88 331 ARG A CA 1
ATOM 2560 C C . ARG A 1 331 ? 26.628 25.709 -27.323 1.00 85.88 331 ARG A C 1
ATOM 2562 O O . ARG A 1 331 ? 27.059 26.850 -27.246 1.00 85.88 331 ARG A O 1
ATOM 2569 N N . ASP A 1 332 ? 27.409 24.640 -27.383 1.00 86.81 332 ASP A N 1
ATOM 2570 C CA . ASP A 1 332 ? 28.867 24.613 -27.475 1.00 86.81 332 ASP A CA 1
ATOM 2571 C C . ASP A 1 332 ? 29.385 24.656 -28.927 1.00 86.81 332 ASP A C 1
ATOM 2573 O O . ASP A 1 332 ? 30.590 24.571 -29.146 1.00 86.81 332 ASP A O 1
ATOM 2577 N N . GLY A 1 333 ? 28.494 24.772 -29.921 1.00 85.50 333 GLY A N 1
ATOM 2578 C CA . GLY A 1 333 ? 28.854 24.757 -31.341 1.00 85.50 333 GLY A CA 1
ATOM 2579 C C . GLY A 1 333 ? 29.097 23.356 -31.914 1.00 85.50 333 GLY A C 1
ATOM 2580 O O . GLY A 1 333 ? 29.640 23.236 -33.012 1.00 85.50 333 GLY A O 1
ATOM 2581 N N . THR A 1 334 ? 28.709 22.295 -31.195 1.00 93.62 334 THR A N 1
ATOM 2582 C CA . THR A 1 334 ? 28.766 20.912 -31.690 1.00 93.62 334 THR A CA 1
ATOM 2583 C C . THR A 1 334 ? 27.548 20.596 -32.565 1.00 93.62 334 THR A C 1
ATOM 2585 O O . THR A 1 334 ? 26.409 20.816 -32.158 1.00 93.62 334 THR A O 1
ATOM 2588 N N . TYR A 1 335 ? 27.759 20.016 -33.745 1.00 96.06 335 TYR A N 1
ATOM 2589 C CA . TYR A 1 335 ? 26.696 19.632 -34.676 1.00 96.06 335 TYR A CA 1
ATOM 2590 C C . TYR A 1 335 ? 26.411 18.133 -34.578 1.00 96.06 335 TYR A C 1
ATOM 2592 O O . TYR A 1 335 ? 27.334 17.317 -34.570 1.00 96.06 335 TYR A O 1
ATOM 2600 N N . ILE A 1 336 ? 25.132 17.757 -34.551 1.00 97.00 336 ILE A N 1
ATOM 2601 C CA . ILE A 1 336 ? 24.709 16.360 -34.700 1.00 97.00 336 ILE A CA 1
ATOM 2602 C C . ILE A 1 336 ? 24.262 16.147 -36.139 1.00 97.00 336 ILE A C 1
ATOM 2604 O O . ILE A 1 336 ? 23.258 16.718 -36.560 1.00 97.00 336 ILE A O 1
ATOM 2608 N N . VAL A 1 337 ? 24.978 15.307 -36.879 1.00 96.75 337 VAL A N 1
ATOM 2609 C CA . VAL A 1 337 ? 24.673 14.965 -38.274 1.00 96.75 337 VAL A CA 1
ATOM 2610 C C . VAL A 1 337 ? 23.975 13.611 -38.309 1.00 96.75 337 VAL A C 1
ATOM 2612 O O . VAL A 1 337 ? 24.494 12.630 -37.785 1.00 96.75 337 VAL A O 1
ATOM 2615 N N . ARG A 1 338 ? 22.788 13.523 -38.906 1.00 97.25 338 ARG A N 1
ATOM 2616 C CA . ARG A 1 338 ? 22.098 12.252 -39.141 1.00 97.25 338 ARG A CA 1
ATOM 2617 C C . ARG A 1 338 ? 22.679 11.594 -40.392 1.00 97.25 338 ARG A C 1
ATOM 2619 O O . ARG A 1 338 ? 22.526 12.142 -41.478 1.00 97.25 338 ARG A O 1
ATOM 2626 N N . LEU A 1 339 ? 23.303 10.431 -40.230 1.00 94.81 339 LEU A N 1
ATOM 2627 C CA . LEU A 1 339 ? 23.834 9.590 -41.309 1.00 94.81 339 LEU A CA 1
ATOM 2628 C C . LEU A 1 339 ? 22.901 8.380 -41.534 1.00 94.81 339 LEU A C 1
ATOM 2630 O O . LEU A 1 339 ? 22.019 8.137 -40.701 1.00 94.81 339 LEU A O 1
ATOM 2634 N N . PRO A 1 340 ? 23.072 7.599 -42.621 1.00 93.62 340 PRO A N 1
ATOM 2635 C CA . PRO A 1 340 ? 22.203 6.462 -42.936 1.00 93.62 340 PRO A CA 1
ATOM 2636 C C . PRO A 1 340 ? 22.043 5.450 -41.795 1.00 93.62 340 PRO A C 1
ATOM 2638 O O . PRO A 1 340 ? 20.939 4.971 -41.537 1.00 93.62 340 PRO A O 1
ATOM 2641 N N . GLU A 1 341 ? 23.131 5.140 -41.083 1.00 91.50 341 GLU A N 1
ATOM 2642 C CA . GLU A 1 341 ? 23.124 4.109 -40.037 1.00 91.50 341 GLU A CA 1
ATOM 2643 C C . GLU A 1 341 ? 23.328 4.637 -38.609 1.00 91.50 341 GLU A C 1
ATOM 2645 O O . GLU A 1 341 ? 22.908 3.983 -37.647 1.00 91.50 341 GLU A O 1
ATOM 2650 N N . VAL A 1 342 ? 23.951 5.803 -38.439 1.00 92.88 342 VAL A N 1
ATOM 2651 C CA . VAL A 1 342 ? 24.296 6.384 -37.129 1.00 92.88 342 VAL A CA 1
ATOM 2652 C C . VAL A 1 342 ? 24.084 7.897 -37.131 1.00 92.88 342 VAL A C 1
ATOM 2654 O O . VAL A 1 342 ? 23.889 8.505 -38.176 1.00 92.88 342 VAL A O 1
ATOM 2657 N N . ASN A 1 343 ? 24.137 8.532 -35.963 1.00 95.69 343 ASN A N 1
ATOM 2658 C CA . ASN A 1 343 ? 24.372 9.976 -35.912 1.00 95.69 343 ASN A CA 1
ATOM 2659 C C . ASN A 1 343 ? 25.880 10.217 -35.767 1.00 95.69 343 ASN A C 1
ATOM 2661 O O . ASN A 1 343 ? 26.546 9.421 -35.120 1.00 95.69 343 ASN A O 1
ATOM 2665 N N . GLY A 1 344 ? 26.408 11.298 -36.328 1.00 95.44 344 GLY A N 1
ATOM 2666 C CA . GLY A 1 344 ? 27.790 11.740 -36.169 1.00 95.44 344 GLY A CA 1
ATOM 2667 C C . GLY A 1 344 ? 27.885 13.034 -35.362 1.00 95.44 344 GLY A C 1
ATOM 2668 O O . GLY A 1 344 ? 26.966 13.853 -35.388 1.00 95.44 344 GLY A O 1
ATOM 2669 N N . ILE A 1 345 ? 28.998 13.218 -34.656 1.00 96.69 345 ILE A N 1
ATOM 2670 C CA . ILE A 1 345 ? 29.362 14.475 -33.993 1.00 96.69 345 ILE A CA 1
ATOM 2671 C C . ILE A 1 345 ? 30.334 15.224 -34.894 1.00 96.69 345 ILE A C 1
ATOM 2673 O O . ILE A 1 345 ? 31.459 14.775 -35.100 1.00 96.69 345 ILE A O 1
ATOM 2677 N N . LEU A 1 346 ? 29.909 16.375 -35.403 1.00 95.75 346 LEU A N 1
ATOM 2678 C CA . LEU A 1 346 ? 30.735 17.261 -36.210 1.00 95.75 346 LEU A CA 1
ATOM 2679 C C . LEU A 1 346 ? 31.118 18.494 -35.388 1.00 95.75 346 LEU A C 1
ATOM 2681 O O . LEU A 1 346 ? 30.265 19.154 -34.794 1.00 95.75 346 LEU A O 1
ATOM 2685 N N . ARG A 1 347 ? 32.407 18.836 -35.393 1.00 94.31 347 ARG A N 1
ATOM 2686 C CA . ARG A 1 347 ? 32.908 20.123 -34.902 1.00 94.31 347 ARG A CA 1
ATOM 2687 C C . ARG A 1 347 ? 33.579 20.847 -36.054 1.00 94.31 347 ARG A C 1
ATOM 2689 O O . ARG A 1 347 ? 34.470 20.300 -36.698 1.00 94.31 347 ARG A O 1
ATOM 2696 N N . LEU A 1 348 ? 33.121 22.061 -36.334 1.00 91.44 348 LEU A N 1
ATOM 2697 C CA . LEU A 1 348 ? 33.700 22.872 -37.396 1.00 91.44 348 LEU A CA 1
ATOM 2698 C C . LEU A 1 348 ? 35.025 23.489 -36.938 1.00 91.44 348 LEU A C 1
ATOM 2700 O O . LEU A 1 348 ? 35.200 23.821 -35.766 1.00 91.44 348 LEU A O 1
ATOM 2704 N N . ALA A 1 349 ? 35.951 23.669 -37.878 1.00 85.81 349 ALA A N 1
ATOM 2705 C CA . ALA A 1 349 ? 37.180 24.408 -37.627 1.00 85.81 349 ALA A CA 1
ATOM 2706 C C . ALA A 1 349 ? 36.881 25.881 -37.291 1.00 85.81 349 ALA A C 1
ATOM 2708 O O . ALA A 1 349 ? 35.893 26.456 -37.757 1.00 85.81 349 ALA A O 1
ATOM 2709 N N . ALA A 1 350 ? 37.760 26.509 -36.509 1.00 82.44 350 ALA A N 1
ATOM 2710 C CA . ALA A 1 350 ? 37.639 27.922 -36.166 1.00 82.44 350 ALA A CA 1
ATOM 2711 C C . ALA A 1 350 ? 37.582 28.799 -37.433 1.00 82.44 350 ALA A C 1
ATOM 2713 O O . ALA A 1 350 ? 38.453 28.711 -38.296 1.00 82.44 350 ALA A O 1
ATOM 2714 N N . GLY A 1 351 ? 36.549 29.642 -37.536 1.00 79.06 351 GLY A N 1
ATOM 2715 C CA . GLY A 1 351 ? 36.324 30.534 -38.681 1.00 79.06 351 GLY A CA 1
ATOM 2716 C C . GLY A 1 351 ? 35.563 29.913 -39.861 1.00 79.06 351 GLY A C 1
ATOM 2717 O O . GLY A 1 351 ? 35.282 30.621 -40.825 1.00 79.06 351 GLY A O 1
ATOM 2718 N N . ALA A 1 352 ? 35.193 28.630 -39.800 1.00 83.56 352 ALA A N 1
ATOM 2719 C CA . ALA A 1 352 ? 34.295 28.034 -40.785 1.00 83.56 352 ALA A CA 1
ATOM 2720 C C . ALA A 1 352 ? 32.871 28.599 -40.634 1.00 83.56 352 ALA A C 1
ATOM 2722 O O . ALA A 1 352 ? 32.393 28.789 -39.515 1.00 83.56 352 ALA A O 1
ATOM 2723 N N . ALA A 1 353 ? 32.181 28.841 -41.754 1.00 86.38 353 ALA A N 1
ATOM 2724 C CA . ALA A 1 353 ? 30.815 29.359 -41.711 1.00 86.38 353 ALA A CA 1
ATOM 2725 C C . ALA A 1 353 ? 29.877 28.353 -41.008 1.00 86.38 353 ALA A C 1
ATOM 2727 O O . ALA A 1 353 ? 30.054 27.143 -41.216 1.00 86.38 353 ALA A O 1
ATOM 2728 N N . PRO A 1 354 ? 28.922 28.819 -40.185 1.00 89.75 354 PRO A N 1
ATOM 2729 C CA . PRO A 1 354 ? 28.024 27.945 -39.437 1.00 89.75 354 PRO A CA 1
ATOM 2730 C C . PRO A 1 354 ? 27.147 27.107 -40.375 1.00 89.75 354 PRO A C 1
ATOM 2732 O O . PRO A 1 354 ? 26.995 27.438 -41.550 1.00 89.75 354 PRO A O 1
ATOM 2735 N N . LEU A 1 355 ? 26.623 26.005 -39.843 1.00 90.81 355 LEU A N 1
ATOM 2736 C CA . LEU A 1 355 ? 25.596 25.189 -40.492 1.00 90.81 355 LEU A CA 1
ATOM 2737 C C . LEU A 1 355 ? 24.279 25.363 -39.734 1.00 90.81 355 LEU A C 1
ATOM 2739 O O . LEU A 1 355 ? 24.284 25.602 -38.525 1.00 90.81 355 LEU A O 1
ATOM 2743 N N . GLU A 1 356 ? 23.164 25.178 -40.418 1.00 92.44 356 GLU A N 1
ATOM 2744 C CA . GLU A 1 356 ? 21.830 25.232 -39.833 1.00 92.44 356 GLU A CA 1
ATOM 2745 C C . GLU A 1 356 ? 21.178 23.838 -39.812 1.00 92.44 356 GLU A C 1
ATOM 2747 O O . GLU A 1 356 ? 21.514 22.961 -40.614 1.00 92.44 356 GLU A O 1
ATOM 2752 N N . PRO A 1 357 ? 20.243 23.569 -38.880 1.00 94.88 357 PRO A N 1
ATOM 2753 C CA . PRO A 1 357 ? 19.450 22.347 -38.926 1.00 94.88 357 PRO A CA 1
ATOM 2754 C C . PRO A 1 357 ? 18.706 22.214 -40.262 1.00 94.88 357 PRO A C 1
ATOM 2756 O O . PRO A 1 357 ? 17.936 23.095 -40.638 1.00 94.88 357 PRO A O 1
ATOM 2759 N N . GLY A 1 358 ? 18.888 21.083 -40.939 1.00 93.62 358 GLY A N 1
ATOM 2760 C CA . GLY A 1 358 ? 18.355 20.823 -42.276 1.00 93.62 358 GLY A CA 1
ATOM 2761 C C . GLY A 1 358 ? 19.405 20.867 -43.383 1.00 93.62 358 GLY A C 1
ATOM 2762 O O . GLY A 1 358 ? 19.147 20.298 -44.440 1.00 93.62 358 GLY A O 1
ATOM 2763 N N . ASP A 1 359 ? 20.585 21.444 -43.133 1.00 94.19 359 ASP A N 1
ATOM 2764 C CA . ASP A 1 359 ? 21.669 21.459 -44.114 1.00 94.19 359 ASP A CA 1
ATOM 2765 C C . ASP A 1 359 ? 22.132 20.036 -44.434 1.00 94.19 359 ASP A C 1
ATOM 2767 O O . ASP A 1 359 ? 22.448 19.242 -43.537 1.00 94.19 359 ASP A O 1
ATOM 2771 N N . GLU A 1 360 ? 22.204 19.720 -45.723 1.00 95.38 360 GLU A N 1
ATOM 2772 C CA . GLU A 1 360 ? 22.894 18.527 -46.200 1.00 95.38 360 GLU A CA 1
ATOM 2773 C C . GLU A 1 360 ? 24.401 18.717 -46.008 1.00 95.38 360 GLU A C 1
ATOM 2775 O O . GLU A 1 360 ? 24.906 19.834 -46.026 1.00 95.38 360 GLU A O 1
ATOM 2780 N N . VAL A 1 361 ? 25.145 17.647 -45.760 1.00 95.31 361 VAL A N 1
ATOM 2781 C CA . VAL A 1 361 ? 26.605 17.676 -45.625 1.00 95.31 361 VAL A CA 1
ATOM 2782 C C . VAL A 1 361 ? 27.183 16.334 -46.040 1.00 95.31 361 VAL A C 1
ATOM 2784 O O . VAL A 1 361 ? 26.597 15.288 -45.769 1.00 95.31 361 VAL A O 1
ATOM 2787 N N . THR A 1 362 ? 28.386 16.349 -46.605 1.00 96.44 362 THR A N 1
ATOM 2788 C CA . THR A 1 362 ? 29.180 15.132 -46.787 1.00 96.44 362 THR A CA 1
ATOM 2789 C C . THR A 1 362 ? 30.270 15.116 -45.735 1.00 96.44 362 THR A C 1
ATOM 2791 O O . THR A 1 362 ? 31.062 16.056 -45.628 1.00 96.44 362 THR A O 1
ATOM 2794 N N . VAL A 1 363 ? 30.327 14.048 -44.946 1.00 96.00 363 VAL A N 1
ATOM 2795 C CA . VAL A 1 363 ? 31.273 13.913 -43.837 1.00 96.00 363 VAL A CA 1
ATOM 2796 C C . VAL A 1 363 ? 32.067 12.617 -43.942 1.00 96.00 363 VAL A C 1
ATOM 2798 O O . VAL A 1 363 ? 31.581 11.607 -44.447 1.00 96.00 363 VAL A O 1
ATOM 2801 N N . ARG A 1 364 ? 33.301 12.631 -43.441 1.00 96.25 364 ARG A N 1
ATOM 2802 C CA . ARG A 1 364 ? 34.111 11.434 -43.225 1.00 96.25 364 ARG A CA 1
ATOM 2803 C C . ARG A 1 364 ? 33.970 11.011 -41.777 1.00 96.25 364 ARG A C 1
ATOM 2805 O O . ARG A 1 364 ? 34.179 11.822 -40.881 1.00 96.25 364 ARG A O 1
ATOM 2812 N N . ILE A 1 365 ? 33.666 9.745 -41.536 1.00 95.50 365 ILE A N 1
ATOM 2813 C CA . ILE A 1 365 ? 33.611 9.208 -40.177 1.00 95.50 365 ILE A CA 1
ATOM 2814 C C . ILE A 1 365 ? 35.039 8.929 -39.707 1.00 95.50 365 ILE A C 1
ATOM 2816 O O . ILE A 1 365 ? 35.741 8.119 -40.309 1.00 95.50 365 ILE A O 1
ATOM 2820 N N . THR A 1 366 ? 35.479 9.596 -38.643 1.00 93.19 366 THR A N 1
ATOM 2821 C CA . THR A 1 366 ? 36.847 9.473 -38.105 1.00 93.19 366 THR A CA 1
ATOM 2822 C C . THR A 1 366 ? 36.879 8.807 -36.736 1.00 93.19 366 THR A C 1
ATOM 2824 O O . THR A 1 366 ? 37.847 8.122 -36.404 1.00 93.19 366 THR A O 1
ATOM 2827 N N . GLY A 1 367 ? 35.809 8.951 -35.956 1.00 88.44 367 GLY A N 1
ATOM 2828 C CA . GLY A 1 367 ? 35.655 8.301 -34.662 1.00 88.44 367 GLY A CA 1
ATOM 2829 C C . GLY A 1 367 ? 35.062 6.893 -34.740 1.00 88.44 367 GLY A C 1
ATOM 2830 O O . GLY A 1 367 ? 34.570 6.430 -35.768 1.00 88.44 367 GLY A O 1
ATOM 2831 N N . THR A 1 368 ? 35.046 6.222 -33.589 1.00 83.69 368 THR A N 1
ATOM 2832 C CA . THR A 1 368 ? 34.314 4.966 -33.368 1.00 83.69 368 THR A CA 1
ATOM 2833 C C . THR A 1 368 ? 33.219 5.188 -32.323 1.00 83.69 368 THR A C 1
ATOM 2835 O O . THR A 1 368 ? 33.276 6.138 -31.545 1.00 83.69 368 THR A O 1
ATOM 2838 N N . GLY A 1 369 ? 32.207 4.318 -32.277 1.00 79.50 369 GLY A N 1
ATOM 2839 C CA . GLY A 1 369 ? 31.171 4.364 -31.238 1.00 79.50 369 GLY A CA 1
ATOM 2840 C C . GLY A 1 369 ? 29.751 4.483 -31.782 1.00 79.50 369 GLY A C 1
ATOM 2841 O O . GLY A 1 369 ? 29.514 4.297 -32.969 1.00 79.50 369 GLY A O 1
ATOM 2842 N N . GLY A 1 370 ? 28.790 4.725 -30.882 1.00 78.94 370 GLY A N 1
ATOM 2843 C CA . GLY A 1 370 ? 27.374 4.861 -31.251 1.00 78.94 370 GLY A CA 1
ATOM 2844 C C . GLY A 1 370 ? 27.008 6.201 -31.876 1.00 78.94 370 GLY A C 1
ATOM 2845 O O . GLY A 1 370 ? 26.031 6.286 -32.616 1.00 78.94 370 GLY A O 1
ATOM 2846 N N . VAL A 1 371 ? 27.823 7.215 -31.596 1.00 90.56 371 VAL A N 1
ATOM 2847 C CA . VAL A 1 371 ? 27.768 8.525 -32.232 1.00 90.56 371 VAL A CA 1
ATOM 2848 C C . VAL A 1 371 ? 29.215 8.941 -32.528 1.00 90.56 371 VAL A C 1
ATOM 2850 O O . VAL A 1 371 ? 29.830 9.599 -31.690 1.00 90.56 371 VAL A O 1
ATOM 2853 N N . PRO A 1 372 ? 29.831 8.441 -33.616 1.00 93.44 372 PRO A N 1
ATOM 2854 C CA . PRO A 1 372 ? 31.242 8.697 -33.895 1.00 93.44 372 PRO A CA 1
ATOM 2855 C C . PRO A 1 372 ? 31.508 10.169 -34.228 1.00 93.44 372 PRO A C 1
ATOM 2857 O O . PRO A 1 372 ? 30.626 10.882 -34.709 1.00 93.44 372 PRO A O 1
ATOM 2860 N N . GLU A 1 373 ? 32.745 10.614 -34.013 1.00 95.62 373 GLU A N 1
ATOM 2861 C CA . GLU A 1 373 ? 33.214 11.892 -34.551 1.00 95.62 373 GLU A CA 1
ATOM 2862 C C . GLU A 1 373 ? 33.296 11.829 -36.077 1.00 95.62 373 GLU A C 1
ATOM 2864 O O . GLU A 1 373 ? 33.655 10.797 -36.659 1.00 95.62 373 GLU A O 1
ATOM 2869 N N . VAL A 1 374 ? 32.928 12.933 -36.719 1.00 95.81 374 VAL A N 1
ATOM 2870 C CA . VAL A 1 374 ? 32.949 13.073 -38.170 1.00 95.81 374 VAL A CA 1
ATOM 2871 C C . VAL A 1 374 ? 33.587 14.399 -38.562 1.00 95.81 374 VAL A C 1
ATOM 2873 O O . VAL A 1 374 ? 33.445 15.410 -37.875 1.00 95.81 374 VAL A O 1
ATOM 2876 N N . GLU A 1 375 ? 34.277 14.392 -39.693 1.00 95.69 375 GLU A N 1
ATOM 2877 C CA . GLU A 1 375 ? 34.908 15.565 -40.286 1.00 95.69 375 GLU A CA 1
ATOM 2878 C C . GLU A 1 375 ? 34.139 15.999 -41.527 1.00 95.69 375 GLU A C 1
ATOM 2880 O O . GLU A 1 375 ? 33.759 15.169 -42.352 1.00 95.69 375 GLU A O 1
ATOM 2885 N N . LEU A 1 376 ? 33.930 17.304 -41.686 1.00 94.50 376 LEU A N 1
ATOM 2886 C CA . LEU A 1 376 ? 33.279 17.848 -42.872 1.00 94.50 376 LEU A CA 1
ATOM 2887 C C . LEU A 1 376 ? 34.182 17.660 -44.102 1.00 94.50 376 LEU A C 1
ATOM 2889 O O . LEU A 1 376 ? 35.319 18.126 -44.109 1.00 94.50 376 LEU A O 1
ATOM 2893 N N . VAL A 1 377 ? 33.667 16.996 -45.138 1.00 93.94 377 VAL A N 1
ATOM 2894 C CA . VAL A 1 377 ? 34.350 16.794 -46.428 1.00 93.94 377 VAL A CA 1
ATOM 2895 C C . VAL A 1 377 ? 33.876 17.826 -47.441 1.00 93.94 377 VAL A C 1
ATOM 2897 O O . VAL A 1 377 ? 34.697 18.490 -48.067 1.00 93.94 377 VAL A O 1
ATOM 2900 N N . SER A 1 378 ? 32.561 17.988 -47.581 1.00 89.88 378 SER A N 1
ATOM 2901 C CA . SER A 1 378 ? 31.971 19.010 -48.441 1.00 89.88 378 SER A CA 1
ATOM 2902 C C . SER A 1 378 ? 30.627 19.480 -47.899 1.00 89.88 378 SER A C 1
ATOM 2904 O O . SER A 1 378 ? 29.968 18.802 -47.107 1.00 89.88 378 SER A O 1
ATOM 2906 N N . ARG A 1 379 ? 30.246 20.682 -48.325 1.00 84.44 379 ARG A N 1
ATOM 2907 C CA . ARG A 1 379 ? 28.919 21.261 -48.121 1.00 84.44 379 ARG A CA 1
ATOM 2908 C C . ARG A 1 379 ? 28.141 21.123 -49.433 1.00 84.44 379 ARG A C 1
ATOM 2910 O O . ARG A 1 379 ? 28.792 21.040 -50.476 1.00 84.44 379 ARG A O 1
ATOM 2917 N N . PRO A 1 380 ? 26.803 21.114 -49.411 1.00 67.81 380 PRO A N 1
ATOM 2918 C CA . PRO A 1 380 ? 26.014 21.389 -50.593 1.00 67.81 380 PRO A CA 1
ATOM 2919 C C . PRO A 1 380 ? 26.500 22.732 -51.126 1.00 67.81 380 PRO A C 1
ATOM 2921 O O . PRO A 1 380 ? 26.583 23.717 -50.386 1.00 67.81 380 PRO A O 1
ATOM 2924 N N . GLU A 1 381 ? 26.931 22.735 -52.382 1.00 53.31 381 GLU A N 1
ATOM 2925 C CA . GLU A 1 381 ? 27.190 23.976 -53.093 1.00 53.31 381 GLU A CA 1
ATOM 2926 C C . GLU A 1 381 ? 25.849 24.708 -53.187 1.00 53.31 381 GLU A C 1
ATOM 2928 O O . GLU A 1 381 ? 24.957 24.308 -53.930 1.00 53.31 381 GLU A O 1
ATOM 2933 N N . GLY A 1 382 ? 25.678 25.724 -52.344 1.00 50.06 382 GLY A N 1
ATOM 2934 C CA . GLY A 1 382 ? 24.644 26.729 -52.520 1.00 50.06 382 GLY A CA 1
ATOM 2935 C C . GLY A 1 382 ? 25.176 27.806 -53.457 1.00 50.06 382 GLY A C 1
ATOM 2936 O O . GLY A 1 382 ? 26.263 28.328 -53.207 1.00 50.06 382 GLY A O 1
ATOM 2937 N N . GLU A 1 383 ? 24.407 28.052 -54.519 1.00 37.09 383 GLU A N 1
ATOM 2938 C CA . GLU A 1 383 ? 24.545 29.085 -55.562 1.00 37.09 383 GLU A CA 1
ATOM 2939 C C . GLU A 1 383 ? 25.072 30.455 -55.107 1.00 37.09 383 GLU A C 1
ATOM 2941 O O . GLU A 1 383 ? 24.709 30.921 -53.999 1.00 37.09 383 GLU A O 1
#